Protein AF-0000000072264763 (afdb_homodimer)

Nearest PDB structures (foldseek):
  4p9f-assembly1_A  TM=9.064E-01  e=1.110E-11  Escherichia coli UMEA 3718-1
  4p9f-assembly1_B  TM=9.120E-01  e=4.164E-11  Escherichia coli UMEA 3718-1
  7u5q-assembly2_B  TM=7.593E-01  e=4.212E-10  Brucella melitensis ATCC 23457
  3ihu-assembly2_B  TM=7.472E-01  e=1.008E-07  Cupriavidus pinatubonensis JMP134
  3c7j-assembly1_A-2  TM=5.711E-01  e=1.714E-06  Pseudomonas syringae pv. tomato str. DC3000

Secondary structure (DSSP, 8-state):
--HHHHHHHHHHGGGS---HHHHHHHHHHHHHHHHHHHHHTT-S-TT-B--HHHHHHHHTS-HHHHHHHHHHHHHTTSEEEETTTEEEEPPPPHHHHHHHHHHHHHHHHHHHHHHGGG--HHHHHHHHHHHHHHHHHHHTT-HHHHHHHHHHHHHHHHGGG--HHHHHHHHHHHHHHHHHHHHHTTT-----SSS-HHHHHHHHHHTT-HHHHHHHHHHHHHHHHHHHHHHHHHHH-/--HHHHHHHHHHGGGS---HHHHHHHHHHHHHHHHHHHHHTT-S-TT-B--HHHHHHHHTS-HHHHHHHHHHHHHTTSEEEETTTEEEEPPPPHHHHHHHHHHHHHHHHHHHHHHGGG--HHHHHHHHHHHHHHHHHHHTT-HHHHHHHHHHHHHHHHGGG--HHHHHHHHHHHHHHHHHHHHHTTT-----SSS-HHHHHHHHHHTT-HHHHHHHHHHHHHHHHHHHHHHHHHHH-

Organism: Brucella abortus (strain 2308) (NCBI:txid359391)

Foldseek 3Di:
DPLQVVLVVLVVVVPPPDDPVVSLVVLLVSLLVVLLVCLLLLVFAAFAFDDLVVSCVVSVHDSSSSVSSLVVLVVLPQWDDDPPPTIGGHDDALVRLVVLLVVCLPQLLLLLLLLLVVDDPVLLVVLVVLVVQLVVCVVVLVQSSNSNSVSCNSCSRSVSSPPVVSVVVVSSSSSNCSNLCSVCCSPQPFDDPDDQLSVQCSVCSVVSPSVSNSVSSSVNSCRRCVSSSVVSVVVVD/DPLVVVLVVLVVVVPPPDDPVVSLVVLLVSLLVVLLVCLLLLVFAAFAFDDLVVSCVVSVHDSSSSVSSLVVLVVLPQWDDDPPPTIGGHDDALVRLVVLLVVCLPQLLLLLLLLLVVDDPVLLVVLVVLVVQLVVCVVVLVQSSNSNSVSCNSCSRSVSNPPVVSVVVVSSSSSRCSNLCSVCCSPQPFDDPDDQLSVQCSVCSVVSPSVSNSVSSSVNSCRRCVSSSVVSVVVVD

pLDDT: mean 89.49, std 16.15, range [30.91, 98.88]

InterPro domains:
  IPR000524 Transcription regulator HTH, GntR [PF00392] (28-84)
  IPR000524 Transcription regulator HTH, GntR [PS50949] (25-92)
  IPR000524 Transcription regulator HTH, GntR [SM00345] (31-89)
  IPR008920 Transcription regulator FadR/GntR, C-terminal [G3DSA:1.20.120.530] (93-230)
  IPR008920 Transcription regulator FadR/GntR, C-terminal [SSF48008] (96-231)
  IPR011711 GntR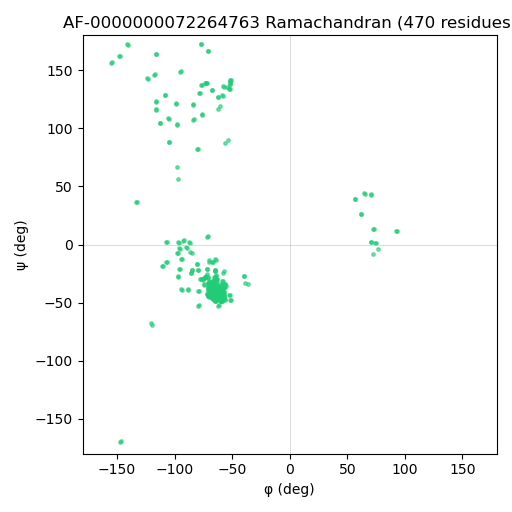, C-terminal [PF07729] (99-219)
  IPR011711 GntR, C-terminal [SM00895] (99-223)
  IPR036388 Winged helix-like DNA-binding domain superfamily [G3DSA:1.10.10.10] (26-90)
  IPR036390 Winged helix DNA-binding domain superfamily [SSF46785] (28-119)

Structure (mmCIF, N/CA/C/O backbone):
data_AF-0000000072264763-model_v1
#
loop_
_entity.id
_entity.type
_entity.pdbx_description
1 polymer 'Bacterial regulatory proteins, AsnC family:Bacterial regulatory protein, GntR family'
#
loop_
_atom_site.group_PDB
_atom_site.id
_atom_site.type_symbol
_atom_site.label_atom_id
_atom_site.label_alt_id
_atom_site.label_comp_id
_atom_site.label_asym_id
_atom_site.label_entity_id
_atom_site.label_seq_id
_atom_site.pdbx_PDB_ins_code
_atom_site.Cartn_x
_atom_site.Cartn_y
_atom_site.Cartn_z
_atom_site.occupancy
_atom_site.B_iso_or_equiv
_atom_site.auth_seq_id
_atom_site.auth_comp_id
_atom_site.auth_asym_id
_atom_site.auth_atom_id
_atom_site.pdbx_PDB_model_num
ATOM 1 N N . MET A 1 1 ? 7.797 -13.031 -23.922 1 30.91 1 MET A N 1
ATOM 2 C CA . MET A 1 1 ? 8.812 -12.156 -24.484 1 30.91 1 MET A CA 1
ATOM 3 C C . MET A 1 1 ? 10.117 -12.25 -23.703 1 30.91 1 MET A C 1
ATOM 5 O O . MET A 1 1 ? 10.102 -12.25 -22.469 1 30.91 1 MET A O 1
ATOM 9 N N . ASN A 1 2 ? 11.039 -12.797 -24.266 1 31.41 2 ASN A N 1
ATOM 10 C CA . ASN A 1 2 ? 12.359 -13.203 -23.781 1 31.41 2 ASN A CA 1
ATOM 11 C C . ASN A 1 2 ? 13.094 -12.039 -23.125 1 31.41 2 ASN A C 1
ATOM 13 O O . ASN A 1 2 ? 13.438 -11.062 -23.797 1 31.41 2 ASN A O 1
ATOM 17 N N . VAL A 1 3 ? 12.836 -11.984 -21.859 1 40.59 3 VAL A N 1
ATOM 18 C CA . VAL A 1 3 ? 13.602 -11.039 -21.047 1 40.59 3 VAL A CA 1
ATOM 19 C C . VAL A 1 3 ? 15.062 -11.039 -21.5 1 40.59 3 VAL A C 1
ATOM 21 O O . VAL A 1 3 ? 15.734 -10.008 -21.438 1 40.59 3 VAL A O 1
ATOM 24 N N . ILE A 1 4 ? 15.43 -12.141 -22.031 1 41.62 4 ILE A N 1
ATOM 25 C CA . ILE A 1 4 ? 16.797 -12.273 -22.516 1 41.62 4 ILE A CA 1
ATOM 26 C C . ILE A 1 4 ? 17.016 -11.305 -23.688 1 41.62 4 ILE A C 1
ATOM 28 O O . ILE A 1 4 ? 18.078 -10.664 -23.766 1 41.62 4 ILE A O 1
ATOM 32 N N . LYS A 1 5 ? 16.031 -11.344 -24.516 1 43.69 5 LYS A N 1
ATOM 33 C CA . LYS A 1 5 ? 16.234 -10.508 -25.688 1 43.69 5 LYS A CA 1
ATOM 34 C C . LYS A 1 5 ? 16.25 -9.031 -25.312 1 43.69 5 LYS A C 1
ATOM 36 O O . LYS A 1 5 ? 17.062 -8.258 -25.844 1 43.69 5 LYS A O 1
ATOM 41 N N . ALA A 1 6 ? 15.453 -8.758 -24.375 1 45.06 6 ALA A N 1
ATOM 42 C CA . ALA A 1 6 ? 15.414 -7.352 -23.969 1 45.06 6 ALA A CA 1
ATOM 43 C C . ALA A 1 6 ? 16.719 -6.934 -23.312 1 45.06 6 ALA A C 1
ATOM 45 O O . ALA A 1 6 ? 17.234 -5.84 -23.562 1 45.06 6 ALA A O 1
ATOM 46 N N . LEU A 1 7 ? 17.297 -7.766 -22.641 1 49.75 7 LEU A N 1
ATOM 47 C CA . LEU A 1 7 ? 18.594 -7.535 -22 1 49.75 7 LEU A CA 1
ATOM 48 C C . LEU A 1 7 ? 19.703 -7.469 -23.047 1 49.75 7 LEU A C 1
ATOM 50 O O . LEU A 1 7 ? 20.625 -6.652 -22.922 1 49.75 7 LEU A O 1
ATOM 54 N N . ASP A 1 8 ? 19.609 -8.32 -24.031 1 44.97 8 ASP A N 1
ATOM 55 C CA . ASP A 1 8 ? 20.594 -8.258 -25.125 1 44.97 8 ASP A CA 1
ATOM 56 C C . ASP A 1 8 ? 20.547 -6.898 -25.812 1 44.97 8 ASP A C 1
ATOM 58 O O . ASP A 1 8 ? 21.578 -6.336 -26.156 1 44.97 8 ASP A O 1
ATOM 62 N N . ALA A 1 9 ? 19.359 -6.523 -25.938 1 47.78 9 ALA A N 1
ATOM 63 C CA . ALA A 1 9 ? 19.234 -5.242 -26.625 1 47.78 9 ALA A CA 1
ATOM 64 C C . ALA A 1 9 ? 19.797 -4.102 -25.781 1 47.78 9 ALA A C 1
ATOM 66 O O . ALA A 1 9 ? 20.453 -3.203 -26.312 1 47.78 9 ALA A O 1
ATOM 67 N N . LEU A 1 10 ? 19.516 -4.188 -24.5 1 47.53 10 LEU A N 1
ATOM 68 C CA . LEU A 1 10 ? 20.062 -3.176 -23.594 1 47.53 10 LEU A CA 1
ATOM 69 C C . LEU A 1 10 ? 21.578 -3.279 -23.516 1 47.53 10 LEU A C 1
ATOM 71 O O . LEU A 1 10 ? 22.266 -2.264 -23.422 1 47.53 10 LEU A O 1
ATOM 75 N N . GLN A 1 11 ? 22.062 -4.406 -23.625 1 44.88 11 GLN A N 1
ATOM 76 C CA . GLN A 1 11 ? 23.5 -4.582 -23.703 1 44.88 11 GLN A CA 1
ATOM 77 C C . GLN A 1 11 ? 24.078 -3.998 -24.984 1 44.88 11 GLN A C 1
ATOM 79 O O . GLN A 1 11 ? 25.172 -3.434 -24.984 1 44.88 11 GLN A O 1
ATOM 84 N N . GLN A 1 12 ? 23.406 -4.227 -25.969 1 44.06 12 GLN A N 1
ATOM 85 C CA . GLN A 1 12 ? 23.906 -3.701 -27.234 1 44.06 12 GLN A CA 1
ATOM 86 C C . GLN A 1 12 ? 23.844 -2.178 -27.266 1 44.06 12 GLN A C 1
ATOM 88 O O . GLN A 1 12 ? 24.641 -1.525 -27.938 1 44.06 12 GLN A O 1
ATOM 93 N N . GLU A 1 13 ? 22.812 -1.68 -26.672 1 39.72 13 GLU A N 1
ATOM 94 C CA . GLU A 1 13 ? 22.75 -0.22 -26.656 1 39.72 13 GLU A CA 1
ATOM 95 C C . GLU A 1 13 ? 23.797 0.361 -25.703 1 39.72 13 GLU A C 1
ATOM 97 O O . GLU A 1 13 ? 23.781 1.561 -25.406 1 39.72 13 GLU A O 1
ATOM 102 N N . LYS A 1 14 ? 24.578 -0.509 -25.234 1 44.38 14 LYS A N 1
ATOM 103 C CA . LYS A 1 14 ? 25.688 -0.089 -24.375 1 44.38 14 LYS A CA 1
ATOM 104 C C . LYS A 1 14 ? 26.594 0.9 -25.109 1 44.38 14 LYS A C 1
ATOM 106 O O . LYS A 1 14 ? 27.5 1.468 -24.5 1 44.38 14 LYS A O 1
ATOM 111 N N . SER A 1 15 ? 26.641 0.914 -26.281 1 39.16 15 SER A N 1
ATOM 112 C CA . SER A 1 15 ? 27.719 1.719 -26.844 1 39.16 15 SER A CA 1
ATOM 113 C C . SER A 1 15 ? 27.438 3.209 -26.672 1 39.16 15 SER A C 1
ATOM 115 O O . SER A 1 15 ? 28.312 4.039 -26.906 1 39.16 15 SER A O 1
ATOM 117 N N . ASP A 1 16 ? 26.188 3.631 -26.562 1 38.94 16 ASP A N 1
ATOM 118 C CA . ASP A 1 16 ? 26 5.039 -26.891 1 38.94 16 ASP A CA 1
ATOM 119 C C . ASP A 1 16 ? 25.984 5.902 -25.625 1 38.94 16 ASP A C 1
ATOM 121 O O . ASP A 1 16 ? 24.938 6.375 -25.203 1 38.94 16 ASP A O 1
ATOM 125 N N . GLY A 1 17 ? 27.062 5.934 -24.656 1 44.41 17 GLY A N 1
ATOM 126 C CA . GLY A 1 17 ? 27.484 6.914 -23.656 1 44.41 17 GLY A CA 1
ATOM 127 C C . GLY A 1 17 ? 26.594 6.91 -22.422 1 44.41 17 GLY A C 1
ATOM 128 O O . GLY A 1 17 ? 26.641 7.848 -21.625 1 44.41 17 GLY A O 1
ATOM 129 N N . SER A 1 18 ? 25.594 6.215 -22.328 1 50.28 18 SER A N 1
ATOM 130 C CA . SER A 1 18 ? 24.828 6.254 -21.078 1 50.28 18 SER A CA 1
ATOM 131 C C . SER A 1 18 ? 25.656 5.766 -19.906 1 50.28 18 SER A C 1
ATOM 133 O O . SER A 1 18 ? 26.266 4.695 -19.969 1 50.28 18 SER A O 1
ATOM 135 N N . PRO A 1 19 ? 25.969 6.605 -18.844 1 53.75 19 PRO A N 1
ATOM 136 C CA . PRO A 1 19 ? 26.875 6.258 -17.75 1 53.75 19 PRO A CA 1
ATOM 137 C C . PRO A 1 19 ? 26.531 4.922 -17.094 1 53.75 19 PRO A C 1
ATOM 139 O O . PRO A 1 19 ? 25.375 4.496 -17.125 1 53.75 19 PRO A O 1
ATOM 142 N N . ALA A 1 20 ? 27.547 4.145 -16.766 1 52.62 20 ALA A N 1
ATOM 143 C CA . ALA A 1 20 ? 27.578 2.842 -16.109 1 52.62 20 ALA A CA 1
ATOM 144 C C . ALA A 1 20 ? 26.484 2.746 -15.039 1 52.62 20 ALA A C 1
ATOM 146 O O . ALA A 1 20 ? 25.859 1.694 -14.867 1 52.62 20 ALA A O 1
ATOM 147 N N . ALA A 1 21 ? 26.172 3.912 -14.352 1 54.47 21 ALA A N 1
ATOM 148 C CA . ALA A 1 21 ? 25.172 3.918 -13.289 1 54.47 21 ALA A CA 1
ATOM 149 C C . ALA A 1 21 ? 23.766 3.701 -13.852 1 54.47 21 ALA A C 1
ATOM 151 O O . ALA A 1 21 ? 22.969 2.984 -13.258 1 54.47 21 ALA A O 1
ATOM 152 N N . GLU A 1 22 ? 23.625 4.203 -15.039 1 66.44 22 GLU A N 1
ATOM 153 C CA . GLU A 1 22 ? 22.312 4.086 -15.68 1 66.44 22 GLU A CA 1
ATOM 154 C C . GLU A 1 22 ? 22.062 2.658 -16.156 1 66.44 22 GLU A C 1
ATOM 156 O O . GLU A 1 22 ? 20.953 2.139 -16.016 1 66.44 22 GLU A O 1
ATOM 161 N N . VAL A 1 23 ? 23.172 2.068 -16.562 1 65.94 23 VAL A N 1
ATOM 162 C CA . VAL A 1 23 ? 23.047 0.696 -17.047 1 65.94 23 VAL A CA 1
ATOM 163 C C . VAL A 1 23 ? 22.781 -0.242 -15.875 1 65.94 23 VAL A C 1
ATOM 165 O O . VAL A 1 23 ? 21.938 -1.138 -15.969 1 65.94 23 VAL A O 1
ATOM 168 N N . GLY A 1 24 ? 23.531 0.029 -14.812 1 72.81 24 GLY A N 1
ATOM 169 C CA . GLY A 1 24 ? 23.344 -0.765 -13.609 1 72.81 24 GLY A CA 1
ATOM 170 C C . GLY A 1 24 ? 21.922 -0.688 -13.07 1 72.81 24 GLY A C 1
ATOM 171 O O . GLY A 1 24 ? 21.344 -1.709 -12.703 1 72.81 24 GLY A O 1
ATOM 172 N N . GLU A 1 25 ? 21.359 0.479 -13.172 1 78.94 25 GLU A N 1
ATOM 173 C CA . GLU A 1 25 ? 20.016 0.702 -12.688 1 78.94 25 GLU A CA 1
ATOM 174 C C . GLU A 1 25 ? 18.984 0.001 -13.578 1 78.94 25 GLU A C 1
ATOM 176 O O . GLU A 1 25 ? 18.016 -0.568 -13.078 1 78.94 25 GLU A O 1
ATOM 181 N N . VAL A 1 26 ? 19.312 -0.043 -14.758 1 82.69 26 VAL A N 1
ATOM 182 C CA . VAL A 1 26 ? 18.422 -0.689 -15.711 1 82.69 26 VAL A CA 1
ATOM 183 C C . VAL A 1 26 ? 18.422 -2.199 -15.492 1 82.69 26 VAL A C 1
ATOM 185 O O . VAL A 1 26 ? 17.375 -2.834 -15.461 1 82.69 26 VAL A O 1
ATOM 188 N N . LEU A 1 27 ? 19.594 -2.75 -15.266 1 88.12 27 LEU A N 1
ATOM 189 C CA . LEU A 1 27 ? 19.719 -4.191 -15.07 1 88.12 27 LEU A CA 1
ATOM 190 C C . LEU A 1 27 ? 19.109 -4.605 -13.734 1 88.12 27 LEU A C 1
ATOM 192 O O . LEU A 1 27 ? 18.422 -5.629 -13.656 1 88.12 27 LEU A O 1
ATOM 196 N N . SER A 1 28 ? 19.328 -3.779 -12.703 1 92 28 SER A N 1
ATOM 197 C CA . SER A 1 28 ? 18.75 -4.07 -11.391 1 92 28 SER A CA 1
ATOM 198 C C . SER A 1 28 ? 17.234 -4.051 -11.445 1 92 28 SER A C 1
ATOM 200 O O . SER A 1 28 ? 16.562 -4.906 -10.852 1 92 28 SER A O 1
ATOM 202 N N . ASN A 1 29 ? 16.734 -3.154 -12.219 1 92.25 29 ASN A N 1
ATOM 203 C CA . ASN A 1 29 ? 15.289 -3.064 -12.367 1 92.25 29 ASN A CA 1
ATOM 204 C C . ASN A 1 29 ? 14.727 -4.273 -13.109 1 92.25 29 ASN A C 1
ATOM 206 O O . ASN A 1 29 ? 13.641 -4.758 -12.781 1 92.25 29 ASN A O 1
ATOM 210 N N . ALA A 1 30 ? 15.445 -4.715 -14.055 1 94.31 30 ALA A N 1
ATOM 211 C CA . ALA A 1 30 ? 15.008 -5.895 -14.797 1 94.31 30 ALA A CA 1
ATOM 212 C C . ALA A 1 30 ? 14.992 -7.133 -13.898 1 94.31 30 ALA A C 1
ATOM 214 O O . ALA A 1 30 ? 14.055 -7.926 -13.945 1 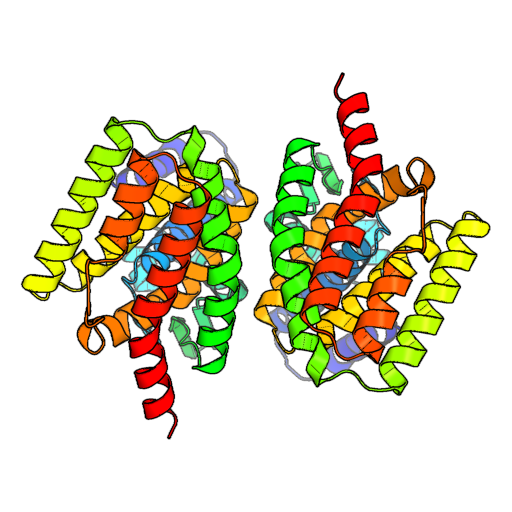94.31 30 ALA A O 1
ATOM 215 N N . VAL A 1 31 ? 16.047 -7.258 -13.148 1 96.19 31 VAL A N 1
ATOM 216 C CA . VAL A 1 31 ? 16.125 -8.375 -12.211 1 96.19 31 VAL A CA 1
ATOM 217 C C . VAL A 1 31 ? 14.984 -8.281 -11.195 1 96.19 31 VAL A C 1
ATOM 219 O O . VAL A 1 31 ? 14.289 -9.266 -10.938 1 96.19 31 VAL A O 1
ATOM 222 N N . TYR A 1 32 ? 14.82 -7.086 -10.695 1 96.44 32 TYR A N 1
ATOM 223 C CA . TYR A 1 32 ? 13.75 -6.828 -9.734 1 96.44 32 TYR A CA 1
ATOM 224 C C . TYR A 1 32 ? 12.398 -7.207 -10.312 1 96.44 32 TYR A C 1
ATOM 226 O O . TYR A 1 32 ? 11.625 -7.934 -9.68 1 96.44 32 TYR A O 1
ATOM 234 N N . THR A 1 33 ? 12.125 -6.805 -11.5 1 96.69 33 THR A N 1
ATOM 235 C CA . THR A 1 33 ? 10.844 -7.039 -12.148 1 96.69 33 THR A CA 1
ATOM 236 C C . THR A 1 33 ? 10.609 -8.531 -12.375 1 96.69 33 THR A C 1
ATOM 238 O O . THR A 1 33 ? 9.508 -9.031 -12.164 1 96.69 33 THR A O 1
ATOM 241 N N . THR A 1 34 ? 11.609 -9.219 -12.758 1 96.94 34 THR A N 1
ATOM 242 C CA . THR A 1 34 ? 11.508 -10.648 -13 1 96.94 34 THR A CA 1
ATOM 243 C C . THR A 1 34 ? 11.211 -11.398 -11.703 1 96.94 34 THR A C 1
ATOM 245 O O . THR A 1 34 ? 10.289 -12.219 -11.656 1 96.94 34 THR A O 1
ATOM 248 N N . LEU A 1 35 ? 11.953 -11.086 -10.656 1 97.62 35 LEU A N 1
ATOM 249 C CA . LEU A 1 35 ? 11.758 -11.766 -9.383 1 97.62 35 LEU A CA 1
ATOM 250 C C . LEU A 1 35 ? 10.406 -11.406 -8.766 1 97.62 35 LEU A C 1
ATOM 252 O O . LEU A 1 35 ? 9.727 -12.266 -8.211 1 97.62 35 LEU A O 1
ATOM 256 N N . LYS A 1 36 ? 10.07 -10.148 -8.875 1 97.81 36 LYS A N 1
ATOM 257 C CA . LYS A 1 36 ? 8.758 -9.719 -8.406 1 97.81 36 LYS A CA 1
ATOM 258 C C . LYS A 1 36 ? 7.641 -10.492 -9.094 1 97.81 36 LYS A C 1
ATOM 260 O O . LYS A 1 36 ? 6.719 -10.984 -8.445 1 97.81 36 LYS A O 1
ATOM 265 N N . SER A 1 37 ? 7.781 -10.633 -10.414 1 97.25 37 SER A N 1
ATOM 266 C CA . SER A 1 37 ? 6.793 -11.383 -11.18 1 97.25 37 SER A CA 1
ATOM 267 C C . SER A 1 37 ? 6.727 -12.836 -10.734 1 97.25 37 SER A C 1
ATOM 269 O O . SER A 1 37 ? 5.637 -13.391 -10.57 1 97.25 37 SER A O 1
ATOM 271 N N . GLN A 1 38 ? 7.852 -13.445 -10.523 1 97.62 38 GLN A N 1
ATOM 272 C CA . GLN A 1 38 ? 7.895 -14.836 -10.07 1 97.62 38 GLN A CA 1
ATOM 273 C C . GLN A 1 38 ? 7.242 -14.992 -8.703 1 97.62 38 GLN A C 1
ATOM 275 O O . GLN A 1 38 ? 6.539 -15.977 -8.453 1 97.62 38 GLN A O 1
ATOM 280 N N . LEU A 1 39 ? 7.465 -14.023 -7.84 1 98.19 39 LEU A N 1
ATOM 281 C CA . LEU A 1 39 ? 6.855 -14.031 -6.516 1 98.19 39 LEU A CA 1
ATOM 282 C C . LEU A 1 39 ? 5.344 -13.883 -6.609 1 98.19 39 LEU A C 1
ATOM 284 O O . LEU A 1 39 ? 4.598 -14.664 -6.02 1 98.19 39 LEU A O 1
ATOM 288 N N . MET A 1 40 ? 4.887 -12.938 -7.426 1 97.88 40 MET A N 1
ATOM 289 C CA . MET A 1 40 ? 3.463 -12.664 -7.59 1 97.88 40 MET A CA 1
ATOM 290 C C . MET A 1 40 ? 2.736 -13.859 -8.18 1 97.88 40 MET A C 1
ATOM 292 O O . MET A 1 40 ? 1.598 -14.156 -7.809 1 97.88 40 MET A O 1
ATOM 296 N N . GLN A 1 41 ? 3.438 -14.594 -9.039 1 97.06 41 GLN A N 1
ATOM 297 C CA . GLN A 1 41 ? 2.844 -15.711 -9.766 1 97.06 41 GLN A CA 1
ATOM 298 C C . GLN A 1 41 ? 3.027 -17.016 -9.016 1 97.06 41 GLN A C 1
ATOM 300 O O . GLN A 1 41 ? 2.744 -18.094 -9.547 1 97.06 41 GLN A O 1
ATOM 305 N N . ALA A 1 42 ? 3.586 -16.953 -7.855 1 97.44 42 ALA A N 1
ATOM 306 C CA . ALA A 1 42 ? 3.758 -18.109 -6.973 1 97.44 42 ALA A CA 1
ATOM 307 C C . ALA A 1 42 ? 4.691 -19.141 -7.598 1 97.44 42 ALA A C 1
ATOM 309 O O . ALA A 1 42 ? 4.398 -20.344 -7.582 1 97.44 42 ALA A O 1
ATOM 310 N N . GLN A 1 43 ? 5.77 -18.672 -8.156 1 97.31 43 GLN A N 1
ATOM 311 C CA . GLN A 1 43 ? 6.738 -19.562 -8.781 1 97.31 43 GLN A CA 1
ATOM 312 C C . GLN A 1 43 ? 7.895 -19.859 -7.836 1 97.31 43 GLN A C 1
ATOM 314 O O . GLN A 1 43 ? 8.758 -20.688 -8.148 1 97.31 43 GLN A O 1
ATOM 319 N N . LEU A 1 44 ? 7.965 -19.188 -6.668 1 97.88 44 LEU A N 1
ATOM 320 C CA . LEU A 1 44 ? 8.984 -19.406 -5.648 1 97.88 44 LEU A CA 1
ATOM 321 C C . LEU A 1 44 ? 8.359 -19.891 -4.348 1 97.88 44 LEU A C 1
ATOM 323 O O . LEU A 1 44 ? 7.25 -19.484 -3.99 1 97.88 44 LEU A O 1
ATOM 327 N N . LEU A 1 45 ? 9.086 -20.75 -3.623 1 97.44 45 LEU A N 1
ATOM 328 C CA . LEU A 1 45 ? 8.602 -21.312 -2.371 1 97.44 45 LEU A CA 1
ATOM 329 C C . LEU A 1 45 ? 9.086 -20.5 -1.177 1 97.44 45 LEU A C 1
ATOM 331 O O . LEU A 1 45 ? 10.172 -19.922 -1.223 1 97.44 45 LEU A O 1
ATOM 335 N N . PRO A 1 46 ? 8.227 -20.5 -0.097 1 97.19 46 PRO A N 1
ATOM 336 C CA . PRO A 1 46 ? 8.766 -19.922 1.14 1 97.19 46 PRO A CA 1
ATOM 337 C C . PRO A 1 46 ? 10.086 -20.562 1.562 1 97.19 46 PRO A C 1
ATOM 339 O O . PRO A 1 46 ? 10.258 -21.781 1.421 1 97.19 46 PRO A O 1
ATOM 342 N N . LEU A 1 47 ? 11.055 -19.703 1.954 1 97.44 47 LEU A N 1
ATOM 343 C CA . LEU A 1 47 ? 12.336 -20.109 2.51 1 97.44 47 LEU A CA 1
ATOM 344 C C . LEU A 1 47 ? 13.25 -20.656 1.418 1 97.44 47 LEU A C 1
ATOM 346 O O . LEU A 1 47 ? 14.367 -21.109 1.701 1 97.44 47 LEU A O 1
ATOM 350 N N . GLN A 1 48 ? 12.812 -20.672 0.159 1 97.94 48 GLN A N 1
ATOM 351 C CA . GLN A 1 48 ? 13.695 -21.031 -0.942 1 97.94 48 GLN A CA 1
ATOM 352 C C . GLN A 1 48 ? 14.914 -20.125 -0.995 1 97.94 48 GLN A C 1
ATOM 354 O O . GLN A 1 48 ? 14.781 -18.891 -0.992 1 97.94 48 GLN A O 1
ATOM 359 N N . ARG A 1 49 ? 16.031 -20.688 -1.039 1 97.75 49 ARG A N 1
ATOM 360 C CA . ARG A 1 49 ? 17.266 -19.906 -1.101 1 97.75 49 ARG A CA 1
ATOM 361 C C . ARG A 1 49 ? 17.5 -19.344 -2.502 1 97.75 49 ARG A C 1
ATOM 363 O O . ARG A 1 49 ? 17.234 -20.031 -3.496 1 97.75 49 ARG A O 1
ATOM 370 N N . LEU A 1 50 ? 17.906 -18.141 -2.537 1 97.81 50 LEU A N 1
ATOM 371 C CA . LEU A 1 50 ? 18.281 -17.469 -3.777 1 97.81 50 LEU A CA 1
ATOM 372 C C . LEU A 1 50 ? 19.781 -17.172 -3.795 1 97.81 50 LEU A C 1
ATOM 374 O O . LEU A 1 50 ? 20.234 -16.219 -3.164 1 97.81 50 LEU A O 1
ATOM 378 N N . LYS A 1 51 ? 20.5 -17.938 -4.559 1 96.94 51 LYS A N 1
ATOM 379 C CA . LYS A 1 51 ? 21.938 -17.703 -4.699 1 96.94 51 LYS A CA 1
ATOM 380 C C . LYS A 1 51 ? 22.219 -16.641 -5.762 1 96.94 51 LYS A C 1
ATOM 382 O O . LYS A 1 51 ? 21.859 -16.812 -6.93 1 96.94 51 LYS A O 1
ATOM 387 N N . VAL A 1 52 ? 22.844 -15.625 -5.344 1 96.94 52 VAL A N 1
ATOM 388 C CA . VAL A 1 52 ? 23.094 -14.469 -6.195 1 96.94 52 VAL A CA 1
ATOM 389 C C . VAL A 1 52 ? 23.75 -14.914 -7.5 1 96.94 52 VAL A C 1
ATOM 391 O O . VAL A 1 52 ? 23.328 -14.516 -8.586 1 96.94 52 VAL A O 1
ATOM 394 N N . ARG A 1 53 ? 24.719 -15.82 -7.422 1 96.56 53 ARG A N 1
ATOM 395 C CA . ARG A 1 53 ? 25.453 -16.297 -8.594 1 96.56 53 ARG A CA 1
ATOM 396 C C . ARG A 1 53 ? 24.531 -17.047 -9.547 1 96.56 53 ARG A C 1
ATOM 398 O O . ARG A 1 53 ? 24.609 -16.859 -10.766 1 96.56 53 ARG A O 1
ATOM 405 N N . GLU A 1 54 ? 23.703 -17.859 -9.055 1 96.81 54 GLU A N 1
ATOM 406 C CA . GLU A 1 54 ? 22.781 -18.641 -9.875 1 96.81 54 GLU A CA 1
ATOM 407 C C . GLU A 1 54 ? 21.75 -17.766 -10.547 1 96.81 54 GLU A C 1
ATOM 409 O O . GLU A 1 54 ? 21.438 -17.938 -11.719 1 96.81 54 GLU A O 1
ATOM 414 N N . VAL A 1 55 ? 21.188 -16.797 -9.781 1 96.81 55 VAL A N 1
ATOM 415 C CA . VAL A 1 55 ? 20.203 -15.867 -10.336 1 96.81 55 VAL A CA 1
ATOM 416 C C . VAL A 1 55 ? 20.828 -15.039 -11.445 1 96.81 55 VAL A C 1
ATOM 418 O O . VAL A 1 55 ? 20.219 -14.828 -12.5 1 96.81 55 VAL A O 1
ATOM 421 N N . ALA A 1 56 ? 22.016 -14.594 -11.172 1 96.81 56 ALA A N 1
ATOM 422 C CA . ALA A 1 56 ? 22.734 -13.812 -12.172 1 96.81 56 ALA A CA 1
ATOM 423 C C . ALA A 1 56 ? 22.938 -14.609 -13.453 1 96.81 56 ALA A C 1
ATOM 425 O O . ALA A 1 56 ? 22.703 -14.102 -14.555 1 96.81 56 ALA A O 1
ATOM 426 N N . LYS A 1 57 ? 23.312 -15.859 -13.344 1 96.56 57 LYS A N 1
ATOM 427 C CA . LYS A 1 57 ? 23.531 -16.75 -14.477 1 96.56 57 LYS A CA 1
ATOM 428 C C . LYS A 1 57 ? 22.25 -16.953 -15.273 1 96.56 57 LYS A C 1
ATOM 430 O O . LYS A 1 57 ? 22.234 -16.797 -16.5 1 96.56 57 LYS A O 1
ATOM 435 N N . VAL A 1 58 ? 21.219 -17.203 -14.594 1 95 58 VAL A N 1
ATOM 436 C CA . VAL A 1 58 ? 19.938 -17.5 -15.227 1 95 58 VAL A CA 1
ATOM 437 C C . VAL A 1 58 ? 19.422 -16.266 -15.969 1 95 58 VAL A C 1
ATOM 439 O O . VAL A 1 58 ? 18.844 -16.375 -17.047 1 95 58 VAL A O 1
ATOM 442 N N . LEU A 1 59 ? 19.688 -15.094 -15.367 1 94.56 59 LEU A N 1
ATOM 443 C CA . LEU A 1 59 ? 19.125 -13.875 -15.938 1 94.56 59 LEU A CA 1
ATOM 444 C C . LEU A 1 59 ? 20.125 -13.188 -16.844 1 94.56 59 LEU A C 1
ATOM 446 O O . LEU A 1 59 ? 19.828 -12.148 -17.453 1 94.56 59 LEU A O 1
ATOM 450 N N . GLY A 1 60 ? 21.312 -13.711 -16.938 1 94.31 60 GLY A N 1
ATOM 451 C CA . GLY A 1 60 ? 22.312 -13.195 -17.875 1 94.31 60 GLY A CA 1
ATOM 452 C C . GLY A 1 60 ? 22.859 -11.836 -17.469 1 94.31 60 GLY A C 1
ATOM 453 O O . GLY A 1 60 ? 22.953 -10.938 -18.312 1 94.31 60 GLY A O 1
ATOM 454 N N . THR A 1 61 ? 23.125 -11.664 -16.234 1 94.75 61 THR A N 1
ATOM 455 C CA . THR A 1 61 ? 23.641 -10.391 -15.742 1 94.75 61 THR A CA 1
ATOM 456 C C . THR A 1 61 ? 24.719 -10.625 -14.688 1 94.75 61 THR A C 1
ATOM 458 O O . THR A 1 61 ? 25.062 -11.766 -14.383 1 94.75 61 THR A O 1
ATOM 461 N N . SER A 1 62 ? 25.344 -9.594 -14.312 1 93.88 62 SER A N 1
ATOM 462 C CA . SER A 1 62 ? 26.328 -9.68 -13.242 1 93.88 62 SER A CA 1
ATOM 463 C C . SER A 1 62 ? 25.656 -9.773 -11.875 1 93.88 62 SER A C 1
ATOM 465 O O . SER A 1 62 ? 24.438 -9.617 -11.766 1 93.88 62 SER A O 1
ATOM 467 N N . GLU A 1 63 ? 26.453 -10.008 -10.844 1 95.81 63 GLU A N 1
ATOM 468 C CA . GLU A 1 63 ? 25.938 -10.203 -9.492 1 95.81 63 GLU A CA 1
ATOM 469 C C . GLU A 1 63 ? 25.469 -8.883 -8.891 1 95.81 63 GLU A C 1
ATOM 471 O O . GLU A 1 63 ? 24.578 -8.867 -8.047 1 95.81 63 GLU A O 1
ATOM 476 N N . THR A 1 64 ? 26.016 -7.844 -9.289 1 94.06 64 THR A N 1
ATOM 477 C CA . THR A 1 64 ? 25.719 -6.543 -8.695 1 94.06 64 THR A CA 1
ATOM 478 C C . THR A 1 64 ? 24.25 -6.18 -8.867 1 94.06 64 THR A C 1
ATOM 480 O O . THR A 1 64 ? 23.562 -5.898 -7.887 1 94.06 64 THR A O 1
ATOM 483 N N . PRO A 1 65 ? 23.672 -6.227 -10.07 1 95.31 65 PRO A N 1
ATOM 484 C CA . PRO A 1 65 ? 22.25 -5.902 -10.219 1 95.31 65 PRO A CA 1
ATOM 485 C C . PRO A 1 65 ? 21.344 -6.871 -9.469 1 95.31 65 PRO A C 1
ATOM 487 O O . PRO A 1 65 ? 20.281 -6.48 -8.992 1 95.31 65 PRO A O 1
ATOM 490 N N . VAL A 1 66 ? 21.797 -8.07 -9.352 1 96.94 66 VAL A N 1
ATOM 491 C CA . VAL A 1 66 ? 21.016 -9.062 -8.625 1 96.94 66 VAL A CA 1
ATOM 492 C C . VAL A 1 66 ? 20.969 -8.695 -7.145 1 96.94 66 VAL A C 1
ATOM 494 O O . VAL A 1 66 ? 19.891 -8.695 -6.535 1 96.94 66 VAL A O 1
ATOM 497 N N . ARG A 1 67 ? 22.078 -8.367 -6.625 1 94.69 67 ARG A N 1
ATOM 498 C CA . ARG A 1 67 ? 22.141 -7.98 -5.219 1 94.69 67 ARG A CA 1
ATOM 499 C C . ARG A 1 67 ? 21.266 -6.762 -4.941 1 94.69 67 ARG A C 1
ATOM 501 O O . ARG A 1 67 ? 20.547 -6.719 -3.936 1 94.69 67 ARG A O 1
ATOM 508 N N . GLU A 1 68 ? 21.328 -5.848 -5.844 1 92.44 68 GLU A N 1
ATOM 509 C CA . GLU A 1 68 ? 20.516 -4.637 -5.691 1 92.44 68 GLU A CA 1
ATOM 510 C C . GLU A 1 68 ? 19.031 -4.961 -5.719 1 92.44 68 GLU A C 1
ATOM 512 O O . GLU A 1 68 ? 18.25 -4.43 -4.918 1 92.44 68 GLU A O 1
ATOM 517 N N . ALA A 1 69 ? 18.656 -5.809 -6.574 1 95.88 69 ALA A N 1
ATOM 518 C CA . ALA A 1 69 ? 17.266 -6.215 -6.691 1 95.88 69 ALA A CA 1
ATOM 519 C C . ALA A 1 69 ? 16.797 -6.961 -5.44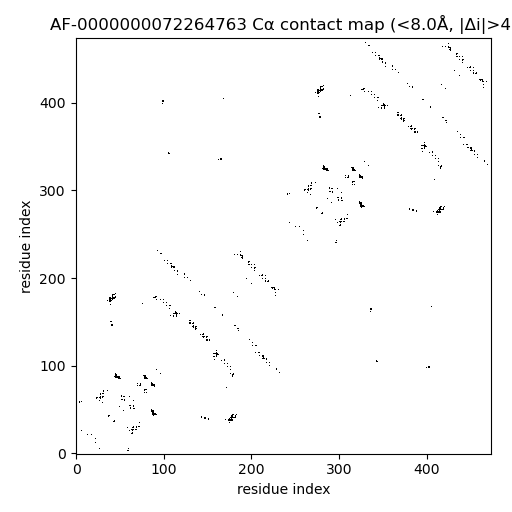5 1 95.88 69 ALA A C 1
ATOM 521 O O . ALA A 1 69 ? 15.688 -6.723 -4.949 1 95.88 69 ALA A O 1
ATOM 522 N N . LEU A 1 70 ? 17.672 -7.777 -4.969 1 96.81 70 LEU A N 1
ATOM 523 C CA . LEU A 1 70 ? 17.328 -8.562 -3.791 1 96.81 70 LEU A CA 1
ATOM 524 C C . LEU A 1 70 ? 17.219 -7.676 -2.557 1 96.81 70 LEU A C 1
ATOM 526 O O . LEU A 1 70 ? 16.359 -7.902 -1.702 1 96.81 70 LEU A O 1
ATOM 530 N N . ILE A 1 71 ? 18.016 -6.707 -2.469 1 92.19 71 ILE A N 1
ATOM 531 C CA . ILE A 1 71 ? 17.938 -5.754 -1.364 1 92.19 71 ILE A CA 1
ATOM 532 C C . ILE A 1 71 ? 16.625 -4.996 -1.418 1 92.19 71 ILE A C 1
ATOM 534 O O . ILE A 1 71 ? 15.953 -4.82 -0.395 1 92.19 71 ILE A O 1
ATOM 538 N N . GLN A 1 72 ? 16.234 -4.594 -2.602 1 92.31 72 GLN A N 1
ATOM 539 C CA . GLN A 1 72 ? 14.969 -3.898 -2.762 1 92.31 72 GLN A CA 1
ATOM 540 C C . GLN A 1 72 ? 13.797 -4.793 -2.359 1 92.31 72 GLN A C 1
ATOM 542 O O . GLN A 1 72 ? 12.906 -4.367 -1.622 1 92.31 72 GLN A O 1
ATOM 547 N N . LEU A 1 73 ? 13.852 -6 -2.812 1 96.75 73 LEU A N 1
ATOM 548 C CA . LEU A 1 73 ? 12.781 -6.945 -2.504 1 96.75 73 LEU A CA 1
ATOM 549 C C . LEU A 1 73 ? 12.75 -7.258 -1.013 1 96.75 73 LEU A C 1
ATOM 551 O O . LEU A 1 73 ? 11.68 -7.527 -0.456 1 96.75 73 LEU A O 1
ATOM 555 N N . SER A 1 74 ? 13.914 -7.211 -0.373 1 95.69 74 SER A N 1
ATOM 556 C CA . SER A 1 74 ? 13.977 -7.41 1.071 1 95.69 74 SER A CA 1
ATOM 557 C C . SER A 1 74 ? 13.312 -6.254 1.816 1 95.69 74 SER A C 1
ATOM 559 O O . SER A 1 74 ? 12.555 -6.477 2.762 1 95.69 74 SER A O 1
ATOM 561 N N . ARG A 1 75 ? 13.516 -5.086 1.358 1 89.19 75 ARG A N 1
ATOM 562 C CA . ARG A 1 75 ? 12.898 -3.908 1.956 1 89.19 75 ARG A CA 1
ATOM 563 C C . ARG A 1 75 ? 11.375 -3.949 1.81 1 89.19 75 ARG A C 1
ATOM 565 O O . ARG A 1 75 ? 10.648 -3.453 2.674 1 89.19 75 ARG A O 1
ATOM 572 N N . GLU A 1 76 ? 11.016 -4.621 0.754 1 93 76 GLU A N 1
ATOM 573 C CA . GLU A 1 76 ? 9.586 -4.695 0.463 1 93 76 GLU A CA 1
ATOM 574 C C . GLU A 1 76 ? 8.953 -5.902 1.146 1 93 76 GLU A C 1
ATOM 576 O O . GLU A 1 76 ? 7.746 -6.129 1.012 1 93 76 GLU A O 1
ATOM 581 N N . GLY A 1 77 ? 9.742 -6.68 1.819 1 94.94 77 GLY A N 1
ATOM 582 C CA . GLY A 1 77 ? 9.219 -7.707 2.703 1 94.94 77 GLY A CA 1
ATOM 583 C C . GLY A 1 77 ? 9.055 -9.055 2.021 1 94.94 77 GLY A C 1
ATOM 584 O O . GLY A 1 77 ? 8.414 -9.953 2.564 1 94.94 77 GLY A O 1
ATOM 585 N N . ALA A 1 78 ? 9.602 -9.227 0.817 1 97.38 78 ALA A N 1
ATOM 586 C CA . ALA A 1 78 ? 9.414 -10.461 0.065 1 97.38 78 ALA A CA 1
ATOM 587 C C . ALA A 1 78 ? 10.594 -11.406 0.263 1 97.38 78 ALA A C 1
ATOM 589 O O . ALA A 1 78 ? 10.445 -12.625 0.124 1 97.38 78 ALA A O 1
ATOM 590 N N . ILE A 1 79 ? 11.766 -10.812 0.542 1 97.88 79 ILE A N 1
ATOM 591 C CA . ILE A 1 79 ? 13.016 -11.555 0.663 1 97.88 79 ILE A CA 1
ATOM 592 C C . ILE A 1 79 ? 13.641 -11.281 2.029 1 97.88 79 ILE A C 1
ATOM 594 O O . ILE A 1 79 ? 13.547 -10.172 2.557 1 97.88 79 ILE A O 1
ATOM 598 N N . GLU A 1 80 ? 14.219 -12.242 2.586 1 97.25 80 GLU A N 1
ATOM 599 C CA . GLU A 1 80 ? 15.008 -12.125 3.811 1 97.25 80 GLU A CA 1
ATOM 600 C C . GLU A 1 80 ? 16.5 -12.273 3.527 1 97.25 80 GLU A C 1
ATOM 602 O O . GLU A 1 80 ? 16.922 -13.227 2.865 1 97.25 80 GLU A O 1
ATOM 607 N N . ILE A 1 81 ? 17.234 -11.352 3.992 1 96.06 81 ILE A N 1
ATOM 608 C CA . ILE A 1 81 ? 18.672 -11.406 3.826 1 96.06 81 ILE A CA 1
ATOM 609 C C . ILE A 1 81 ? 19.344 -11.523 5.191 1 96.06 81 ILE A C 1
ATOM 611 O O . ILE A 1 81 ? 19.156 -10.672 6.062 1 96.06 81 ILE A O 1
ATOM 615 N N . LYS A 1 82 ? 19.984 -12.516 5.453 1 94.62 82 LYS A N 1
ATOM 616 C CA . LYS A 1 82 ? 20.922 -12.664 6.574 1 94.62 82 LYS A CA 1
ATOM 617 C C . LYS A 1 82 ? 22.359 -12.625 6.098 1 94.62 82 LYS A C 1
ATOM 619 O O . LYS A 1 82 ? 22.844 -13.578 5.488 1 94.62 82 LYS A O 1
ATOM 624 N N . PRO A 1 83 ? 23 -11.562 6.426 1 87.75 83 PRO A N 1
ATOM 625 C CA . PRO A 1 83 ? 24.359 -11.383 5.902 1 87.75 83 PRO A CA 1
ATOM 626 C C . PRO A 1 83 ? 25.25 -12.586 6.18 1 87.75 83 PRO A C 1
ATOM 628 O O . PRO A 1 83 ? 25.266 -13.109 7.297 1 87.75 83 PRO A O 1
ATOM 631 N N . ARG A 1 84 ? 25.938 -12.977 5.191 1 87.69 84 ARG A N 1
ATOM 632 C CA . ARG A 1 84 ? 26.953 -14.031 5.23 1 87.69 84 ARG A CA 1
ATOM 633 C C . ARG A 1 84 ? 26.297 -15.398 5.422 1 87.69 84 ARG A C 1
ATOM 635 O O . ARG A 1 84 ? 27 -16.406 5.504 1 87.69 84 ARG A O 1
ATOM 642 N N . TYR A 1 85 ? 25.016 -15.398 5.461 1 90.25 85 TYR A N 1
ATOM 643 C CA . TYR A 1 85 ? 24.344 -16.672 5.715 1 90.25 85 TYR A CA 1
ATOM 644 C C . TYR A 1 85 ? 23.438 -17.062 4.559 1 90.25 85 TYR A C 1
ATOM 646 O O . TYR A 1 85 ? 23.766 -17.922 3.746 1 90.25 85 TYR A O 1
ATOM 654 N N . TYR A 1 86 ? 22.328 -16.312 4.383 1 94.88 86 TYR A N 1
ATOM 655 C CA . TYR A 1 86 ? 21.453 -16.703 3.293 1 94.88 86 TYR A CA 1
ATOM 656 C C . TYR A 1 86 ? 20.641 -15.523 2.781 1 94.88 86 TYR A C 1
ATOM 658 O O . TYR A 1 86 ? 20.5 -14.508 3.475 1 94.88 86 TYR A O 1
ATOM 666 N N . ILE A 1 87 ? 20.203 -15.641 1.558 1 97.75 87 ILE A N 1
ATOM 667 C CA . ILE A 1 87 ? 19.094 -14.898 0.953 1 97.75 87 ILE A CA 1
ATOM 668 C C . ILE A 1 87 ? 17.969 -15.852 0.569 1 97.75 87 ILE A C 1
ATOM 670 O O . ILE A 1 87 ? 18.203 -16.828 -0.157 1 97.75 87 ILE A O 1
ATOM 674 N N . ARG A 1 88 ? 16.797 -15.578 1.119 1 98.44 88 ARG A N 1
ATOM 675 C CA . ARG A 1 88 ? 15.727 -16.516 0.821 1 98.44 88 ARG A CA 1
ATOM 676 C C . ARG A 1 88 ? 14.375 -15.82 0.769 1 98.44 88 ARG A C 1
ATOM 678 O O . ARG A 1 88 ? 14.242 -14.672 1.212 1 98.44 88 ARG A O 1
ATOM 685 N N . VAL A 1 89 ? 13.469 -16.5 0.177 1 98.62 89 VAL A N 1
ATOM 686 C CA . VAL A 1 89 ? 12.094 -16 0.116 1 98.62 89 VAL A CA 1
ATOM 687 C C . VAL A 1 89 ? 11.484 -16 1.515 1 98.62 89 VAL A C 1
ATOM 689 O O . VAL A 1 89 ? 11.617 -16.984 2.254 1 98.62 89 VAL A O 1
ATOM 692 N N . ARG A 1 90 ? 10.859 -14.938 1.888 1 97.44 90 ARG A N 1
ATOM 693 C CA . ARG A 1 90 ? 10.266 -14.812 3.219 1 97.44 90 ARG A CA 1
ATOM 694 C C . ARG A 1 90 ? 9.023 -15.688 3.348 1 97.44 90 ARG A C 1
ATOM 696 O O . ARG A 1 90 ? 8.211 -15.758 2.426 1 97.44 90 ARG A O 1
ATOM 703 N N . ARG A 1 91 ? 8.891 -16.328 4.477 1 95.81 91 ARG A N 1
ATOM 704 C CA . ARG A 1 91 ? 7.664 -17.031 4.812 1 95.81 91 ARG A CA 1
ATOM 705 C C . ARG A 1 91 ? 6.777 -16.188 5.723 1 95.81 91 ARG A C 1
ATOM 707 O O . ARG A 1 91 ? 7.18 -15.844 6.836 1 95.81 91 ARG A O 1
ATOM 714 N N . LEU A 1 92 ? 5.613 -15.938 5.293 1 95.06 92 LEU A N 1
ATOM 715 C CA . LEU A 1 92 ? 4.676 -15.18 6.113 1 95.06 92 LEU A CA 1
ATOM 716 C C . LEU A 1 92 ? 4.152 -16.031 7.266 1 95.06 92 LEU A C 1
ATOM 718 O O . LEU A 1 92 ? 3.887 -17.219 7.094 1 95.06 92 LEU A O 1
ATOM 722 N N . SER A 1 93 ? 4.051 -15.406 8.406 1 93.56 93 SER A N 1
ATOM 723 C CA . SER A 1 93 ? 3.293 -16.031 9.492 1 93.56 93 SER A CA 1
ATOM 724 C C . SER A 1 93 ? 1.797 -16.016 9.195 1 93.56 93 SER A C 1
ATOM 726 O O . SER A 1 93 ? 1.346 -15.312 8.281 1 93.56 93 SER A O 1
ATOM 728 N N . ALA A 1 94 ? 1.045 -16.797 9.984 1 93.25 94 ALA A N 1
ATOM 729 C CA . ALA A 1 94 ? -0.409 -16.797 9.852 1 93.25 94 ALA A CA 1
ATOM 730 C C . ALA A 1 94 ? -0.986 -15.406 10.086 1 93.25 94 ALA A C 1
ATOM 732 O O . ALA A 1 94 ? -1.865 -14.961 9.344 1 93.25 94 ALA A O 1
ATOM 733 N N . ALA A 1 95 ? -0.434 -14.719 11.055 1 94.38 95 ALA A N 1
ATOM 734 C CA . ALA A 1 95 ? -0.923 -13.391 11.391 1 94.38 95 ALA A CA 1
ATOM 735 C C . ALA A 1 95 ? -0.635 -12.391 10.273 1 94.38 95 ALA A C 1
ATOM 737 O O . ALA A 1 95 ? -1.487 -11.57 9.93 1 94.38 95 ALA A O 1
ATOM 738 N N . GLU A 1 96 ? 0.554 -12.492 9.703 1 95.25 96 GLU A N 1
ATOM 739 C CA . GLU A 1 96 ? 0.906 -11.609 8.594 1 95.25 96 GLU A CA 1
ATOM 740 C C . GLU A 1 96 ? 0.023 -11.875 7.375 1 95.25 96 GLU A C 1
ATOM 742 O O . GLU A 1 96 ? -0.449 -10.945 6.727 1 95.25 96 GLU A O 1
ATOM 747 N N . TYR A 1 97 ? -0.167 -13.148 7.082 1 95.31 97 TYR A N 1
ATOM 748 C CA . TYR A 1 97 ? -1.009 -13.516 5.949 1 95.31 97 TYR A CA 1
ATOM 749 C C . TYR A 1 97 ? -2.43 -13 6.133 1 95.31 97 TYR A C 1
ATOM 751 O O . TYR A 1 97 ? -3.025 -12.453 5.199 1 95.31 97 TYR A O 1
ATOM 759 N N . GLU A 1 98 ? -2.959 -13.148 7.324 1 95.25 98 GLU A N 1
ATOM 760 C CA . GLU A 1 98 ? -4.316 -12.695 7.613 1 95.25 98 GLU A CA 1
ATOM 761 C C . GLU A 1 98 ? -4.441 -11.188 7.461 1 95.25 98 GLU A C 1
ATOM 763 O O . GLU A 1 98 ? -5.449 -10.688 6.957 1 95.25 98 GLU A O 1
ATOM 768 N N . GLU A 1 99 ? -3.467 -10.5 7.879 1 97.19 99 GLU A N 1
ATOM 769 C CA . GLU A 1 99 ? -3.475 -9.047 7.719 1 97.19 99 GLU A CA 1
ATOM 770 C C . GLU A 1 99 ? -3.461 -8.656 6.242 1 97.19 99 GLU A C 1
ATOM 772 O O . GLU A 1 99 ? -4.254 -7.816 5.812 1 97.19 99 GLU A O 1
ATOM 777 N N . ILE A 1 100 ? -2.58 -9.266 5.5 1 97.5 100 ILE A N 1
ATOM 778 C CA . ILE A 1 100 ? -2.459 -8.961 4.078 1 97.5 100 ILE A CA 1
ATOM 779 C C . ILE A 1 100 ? -3.766 -9.305 3.365 1 97.5 100 ILE A C 1
ATOM 781 O O . ILE A 1 100 ? -4.242 -8.531 2.525 1 97.5 100 ILE A O 1
ATOM 785 N N . ARG A 1 101 ? -4.359 -10.375 3.744 1 96.31 101 ARG A N 1
ATOM 786 C CA . ARG A 1 101 ? -5.637 -10.781 3.168 1 96.31 101 ARG A CA 1
ATOM 787 C C . ARG A 1 101 ? -6.719 -9.75 3.465 1 96.31 101 ARG A C 1
ATOM 789 O O . ARG A 1 101 ? -7.512 -9.398 2.586 1 96.31 101 ARG A O 1
ATOM 796 N N . ALA A 1 102 ? -6.754 -9.266 4.672 1 97.5 102 ALA A N 1
ATOM 797 C CA . ALA A 1 102 ? -7.742 -8.258 5.047 1 97.5 102 ALA A CA 1
ATOM 798 C C . ALA A 1 102 ? -7.594 -7.004 4.191 1 97.5 102 ALA A C 1
ATOM 800 O O . ALA A 1 102 ? -8.586 -6.402 3.779 1 97.5 102 ALA A O 1
ATOM 801 N N . ILE A 1 103 ? -6.391 -6.609 3.916 1 98.69 103 ILE A N 1
ATOM 802 C CA . ILE A 1 103 ? -6.125 -5.441 3.086 1 98.69 103 ILE A CA 1
ATOM 803 C C . ILE A 1 103 ? -6.57 -5.715 1.651 1 98.69 103 ILE A C 1
ATOM 805 O O . ILE A 1 103 ? -7.203 -4.871 1.018 1 98.69 103 ILE A O 1
ATOM 809 N N . ARG A 1 104 ? -6.242 -6.895 1.104 1 98.56 104 ARG A N 1
ATOM 810 C CA . ARG A 1 104 ? -6.648 -7.281 -0.244 1 98.56 104 ARG A CA 1
ATOM 811 C C . ARG A 1 104 ? -8.164 -7.258 -0.386 1 98.56 104 ARG A C 1
ATOM 813 O O . ARG A 1 104 ? -8.688 -6.867 -1.433 1 98.56 104 ARG A O 1
ATOM 820 N N . LEU A 1 105 ? -8.875 -7.637 0.686 1 98.19 105 LEU A N 1
ATOM 821 C CA . LEU A 1 105 ? -10.336 -7.676 0.673 1 98.19 105 LEU A CA 1
ATOM 822 C C . LEU A 1 105 ? -10.914 -6.273 0.496 1 98.19 105 LEU A C 1
ATOM 824 O O . LEU A 1 105 ? -12.062 -6.121 0.071 1 98.19 105 LEU A O 1
ATOM 828 N N . GLU A 1 106 ? -10.125 -5.262 0.849 1 98.19 106 GLU A N 1
ATOM 829 C CA . GLU A 1 106 ? -10.562 -3.881 0.645 1 98.19 106 GLU A CA 1
ATOM 830 C C . GLU A 1 106 ? -10.172 -3.379 -0.742 1 98.19 106 GLU A C 1
ATOM 832 O O . GLU A 1 106 ? -10.977 -2.74 -1.426 1 98.19 106 GLU A O 1
ATOM 837 N N . LEU A 1 107 ? -9.047 -3.723 -1.204 1 98.81 107 LEU A N 1
ATOM 838 C CA . LEU A 1 107 ? -8.453 -3.027 -2.342 1 98.81 107 LEU A CA 1
ATOM 839 C C . LEU A 1 107 ? -8.805 -3.729 -3.65 1 98.81 107 LEU A C 1
ATOM 841 O O . LEU A 1 107 ? -9 -3.074 -4.676 1 98.81 107 LEU A O 1
ATOM 845 N N . GLU A 1 108 ? -8.836 -5.047 -3.711 1 98.88 108 GLU A N 1
ATOM 846 C CA . GLU A 1 108 ? -9.031 -5.766 -4.965 1 98.88 108 GLU A CA 1
ATOM 847 C C . GLU A 1 108 ? -10.438 -5.543 -5.52 1 98.88 108 GLU A C 1
ATOM 849 O O . GLU A 1 108 ? -10.609 -5.344 -6.727 1 98.88 108 GLU A O 1
ATOM 854 N N . PRO A 1 109 ? -11.516 -5.527 -4.625 1 98.81 109 PRO A N 1
ATOM 855 C CA . PRO A 1 109 ? -12.828 -5.164 -5.16 1 98.81 109 PRO A CA 1
ATOM 856 C C . PRO A 1 109 ? -12.852 -3.771 -5.785 1 98.81 109 PRO A C 1
ATOM 858 O O . PRO A 1 109 ? -13.523 -3.555 -6.797 1 98.81 109 PRO A O 1
ATOM 861 N N . MET A 1 110 ? -12.102 -2.852 -5.191 1 98.62 110 MET A N 1
ATOM 862 C CA . MET A 1 110 ? -12.016 -1.507 -5.754 1 98.62 110 MET A CA 1
ATOM 863 C C . MET A 1 110 ? -11.391 -1.54 -7.145 1 98.62 110 MET A C 1
ATOM 865 O O . MET A 1 110 ? -11.875 -0.88 -8.062 1 98.62 110 MET A O 1
ATOM 869 N N . ALA A 1 111 ? -10.312 -2.273 -7.27 1 98.81 111 ALA A N 1
ATOM 870 C CA . ALA A 1 111 ? -9.656 -2.385 -8.57 1 98.81 111 ALA A CA 1
ATOM 871 C C . ALA A 1 111 ? -10.602 -2.955 -9.617 1 98.81 111 ALA A C 1
ATOM 873 O O . ALA A 1 111 ? -10.672 -2.449 -10.742 1 98.81 111 ALA A O 1
ATOM 874 N N . ALA A 1 112 ? -11.336 -3.975 -9.234 1 98.88 112 ALA A N 1
ATOM 875 C CA . ALA A 1 112 ? -12.273 -4.605 -10.156 1 98.88 112 ALA A CA 1
ATOM 876 C C . ALA A 1 112 ? -13.383 -3.637 -10.555 1 98.88 112 ALA A C 1
ATOM 878 O O . ALA A 1 112 ? -13.734 -3.541 -11.734 1 98.88 112 ALA A O 1
ATOM 879 N N . GLU A 1 113 ? -13.914 -2.949 -9.578 1 98.75 113 GLU A N 1
ATOM 880 C CA . GLU A 1 113 ? -14.977 -1.981 -9.836 1 98.75 113 GLU A CA 1
ATOM 881 C C . GLU A 1 113 ? -14.508 -0.9 -10.812 1 98.75 113 GLU A C 1
ATOM 883 O O . GLU A 1 113 ? -15.227 -0.544 -11.742 1 98.75 113 GLU A O 1
ATOM 888 N N . ARG A 1 114 ? -13.305 -0.424 -10.594 1 98.56 114 ARG A N 1
ATOM 889 C CA . ARG A 1 114 ? -12.766 0.651 -11.422 1 98.56 114 ARG A CA 1
ATOM 890 C C . ARG A 1 114 ? -12.422 0.148 -12.82 1 98.56 114 ARG A C 1
ATOM 892 O O . ARG A 1 114 ? -12.312 0.938 -13.758 1 98.56 114 ARG A O 1
ATOM 899 N N . ALA A 1 115 ? -12.242 -1.135 -12.961 1 98.81 115 ALA A N 1
ATOM 900 C CA . ALA A 1 115 ? -11.938 -1.738 -14.25 1 98.81 115 ALA A CA 1
ATOM 901 C C . ALA A 1 115 ? -13.195 -1.896 -15.094 1 98.81 115 ALA A C 1
ATOM 903 O O . ALA A 1 115 ? -13.125 -1.971 -16.328 1 98.81 115 ALA A O 1
ATOM 904 N N . LEU A 1 116 ? -14.352 -1.914 -14.461 1 98.75 116 LEU A N 1
ATOM 905 C CA . LEU A 1 116 ? -15.609 -2.326 -15.078 1 98.75 116 LEU A CA 1
ATOM 906 C C . LEU A 1 116 ? -15.922 -1.48 -16.312 1 98.75 116 LEU A C 1
ATOM 908 O O . LEU A 1 116 ? -16.266 -2.016 -17.359 1 98.75 116 LEU A O 1
ATOM 912 N N . PRO A 1 117 ? -15.742 -0.123 -16.281 1 98.25 117 PRO A N 1
ATOM 913 C CA . PRO A 1 117 ? -16.062 0.701 -17.438 1 98.25 117 PRO A CA 1
ATOM 914 C C . PRO A 1 117 ? -15.18 0.395 -18.656 1 98.25 117 PRO A C 1
ATOM 916 O O . PRO A 1 117 ? -15.516 0.773 -19.781 1 98.25 117 PRO A O 1
ATOM 919 N N . HIS A 1 118 ? -14.125 -0.322 -18.469 1 98.38 118 HIS A N 1
ATOM 920 C CA . HIS A 1 118 ? -13.156 -0.552 -19.531 1 98.38 118 HIS A CA 1
ATOM 921 C C . HIS A 1 118 ? -13.242 -1.981 -20.062 1 98.38 118 HIS A C 1
ATOM 923 O O . HIS A 1 118 ? -12.477 -2.369 -20.938 1 98.38 118 HIS A O 1
ATOM 929 N N . ILE A 1 119 ? -14.172 -2.701 -19.516 1 98.5 119 ILE A N 1
ATOM 930 C CA . ILE A 1 119 ? -14.336 -4.098 -19.891 1 98.5 119 ILE A CA 1
ATOM 931 C C . ILE A 1 119 ? -15.07 -4.18 -21.234 1 98.5 119 ILE A C 1
ATOM 933 O O . ILE A 1 119 ? -16.109 -3.543 -21.422 1 98.5 119 ILE A O 1
ATOM 937 N N . THR A 1 120 ? -14.492 -4.965 -22.156 1 98.44 120 THR A N 1
ATOM 938 C CA . THR A 1 120 ? -15.086 -5.246 -23.453 1 98.44 120 THR A CA 1
ATOM 939 C C . THR A 1 120 ? -15.422 -6.73 -23.594 1 98.44 120 THR A C 1
ATOM 941 O O . THR A 1 120 ? -14.938 -7.551 -22.812 1 98.44 120 THR A O 1
ATOM 944 N N . PRO A 1 121 ? -16.234 -7.023 -24.547 1 98.06 121 PRO A N 1
ATOM 945 C CA . PRO A 1 121 ? -16.5 -8.438 -24.781 1 98.06 121 PRO A CA 1
ATOM 946 C C . PRO A 1 121 ? -15.242 -9.25 -25.047 1 98.06 121 PRO A C 1
ATOM 948 O O . PRO A 1 121 ? -15.141 -10.406 -24.609 1 98.06 121 PRO A O 1
ATOM 951 N N . ASP A 1 122 ? -14.328 -8.617 -25.672 1 98.5 122 ASP A N 1
ATOM 952 C CA . ASP A 1 122 ? -13.062 -9.297 -25.938 1 98.5 122 ASP A CA 1
ATOM 953 C C . ASP A 1 122 ? -12.336 -9.617 -24.625 1 98.5 122 ASP A C 1
ATOM 955 O O . ASP A 1 122 ? -11.766 -10.703 -24.484 1 98.5 122 ASP A O 1
ATOM 959 N N . VAL A 1 123 ? -12.352 -8.688 -23.734 1 98.75 123 VAL A N 1
ATOM 960 C CA . VAL A 1 123 ? -11.711 -8.906 -22.438 1 98.75 123 VAL A CA 1
ATOM 961 C C . VAL A 1 123 ? -12.414 -10.047 -21.703 1 98.75 123 VAL A C 1
ATOM 963 O O . VAL A 1 123 ? -11.766 -10.898 -21.094 1 98.75 123 VAL A O 1
ATOM 966 N N . ILE A 1 124 ? -13.727 -10.094 -21.75 1 98.69 124 ILE A N 1
ATOM 967 C CA . ILE A 1 124 ? -14.492 -11.141 -21.094 1 98.69 124 ILE A CA 1
ATOM 968 C C . ILE A 1 124 ? -14.133 -12.5 -21.703 1 98.69 124 ILE A C 1
ATOM 970 O O . ILE A 1 124 ? -13.922 -13.469 -20.969 1 98.69 124 ILE A O 1
ATOM 974 N N . ASP A 1 125 ? -14.023 -12.555 -23.016 1 98.62 125 ASP A N 1
ATOM 975 C CA . ASP A 1 125 ? -13.633 -13.789 -23.688 1 98.62 125 ASP A CA 1
ATOM 976 C C . ASP A 1 125 ? -12.25 -14.258 -23.219 1 98.62 125 ASP A C 1
ATOM 978 O O . ASP A 1 125 ? -12.039 -15.445 -23 1 98.62 125 ASP A O 1
ATOM 982 N N . GLN A 1 126 ? -11.344 -13.352 -23.125 1 98.81 126 GLN A N 1
ATOM 983 C CA . GLN A 1 126 ? -9.992 -13.68 -22.672 1 98.81 126 GLN A CA 1
ATOM 984 C C . GLN A 1 126 ? -10.008 -14.188 -21.234 1 98.81 126 GLN A C 1
ATOM 986 O O . GLN A 1 126 ? -9.32 -15.156 -20.891 1 98.81 126 GLN A O 1
ATOM 991 N N . LEU A 1 127 ? -10.781 -13.547 -20.375 1 98.88 127 LEU A N 1
ATOM 992 C CA . LEU A 1 127 ? -10.891 -13.977 -18.984 1 98.88 127 LEU A CA 1
ATOM 993 C C . LEU A 1 127 ? -11.516 -15.367 -18.906 1 98.88 127 LEU A C 1
ATOM 995 O O . LEU A 1 127 ? -11.094 -16.188 -18.078 1 98.88 127 LEU A O 1
ATOM 999 N N . GLU A 1 128 ? -12.469 -15.633 -19.719 1 98.62 128 GLU A N 1
ATOM 1000 C CA . GLU A 1 128 ? -13.078 -16.953 -19.766 1 98.62 128 GLU A CA 1
ATOM 1001 C C . GLU A 1 128 ? -12.062 -18.016 -20.172 1 98.62 128 GLU A C 1
ATOM 1003 O O . GLU A 1 128 ? -12.047 -19.109 -19.609 1 98.62 128 GLU A O 1
ATOM 1008 N N . GLU A 1 129 ? -11.312 -17.672 -21.156 1 98.75 129 GLU A N 1
ATOM 1009 C CA . GLU A 1 129 ? -10.273 -18.594 -21.594 1 98.75 129 GLU A CA 1
ATOM 1010 C C . GLU A 1 129 ? -9.266 -18.859 -20.469 1 98.75 129 GLU A C 1
ATOM 1012 O O . GLU A 1 129 ? -8.859 -20 -20.25 1 98.75 129 GLU A O 1
ATOM 1017 N N . ILE A 1 130 ? -8.859 -17.828 -19.75 1 98.75 130 ILE A N 1
ATOM 1018 C CA . ILE A 1 130 ? -7.93 -17.969 -18.641 1 98.75 130 ILE A CA 1
ATOM 1019 C C . ILE A 1 130 ? -8.547 -18.844 -17.547 1 98.75 130 ILE A C 1
ATOM 1021 O O . ILE A 1 130 ? -7.883 -19.719 -17 1 98.75 130 ILE A O 1
ATOM 1025 N N . HIS A 1 131 ? -9.844 -18.625 -17.281 1 98.12 131 HIS A N 1
ATOM 1026 C CA . HIS A 1 131 ? -10.547 -19.406 -16.281 1 98.12 131 HIS A CA 1
ATOM 1027 C C . HIS A 1 131 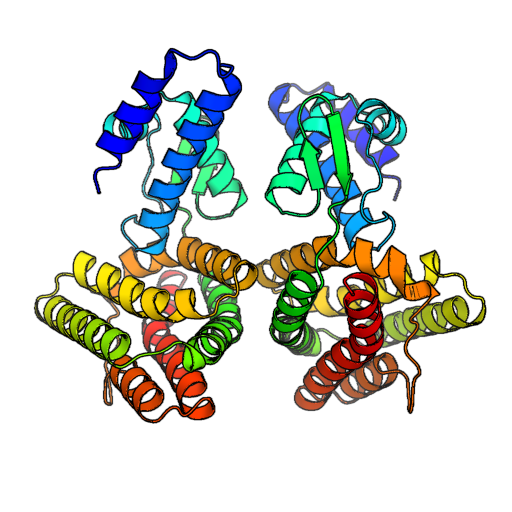? -10.609 -20.875 -16.688 1 98.12 131 HIS A C 1
ATOM 1029 O O . HIS A 1 131 ? -10.406 -21.766 -15.859 1 98.12 131 HIS A O 1
ATOM 1035 N N . ARG A 1 132 ? -10.883 -21.156 -17.969 1 98.06 132 ARG A N 1
ATOM 1036 C CA . ARG A 1 132 ? -10.914 -22.531 -18.469 1 98.06 132 ARG A CA 1
ATOM 1037 C C . ARG A 1 132 ? -9.57 -23.219 -18.25 1 98.06 132 ARG A C 1
ATOM 1039 O O . ARG A 1 132 ? -9.516 -24.375 -17.844 1 98.06 132 ARG A O 1
ATOM 1046 N N . ARG A 1 133 ? -8.508 -22.516 -18.516 1 98.25 133 ARG A N 1
ATOM 1047 C CA . ARG A 1 133 ? -7.172 -23.047 -18.297 1 98.25 133 ARG A CA 1
ATOM 1048 C C . ARG A 1 133 ? -6.918 -23.312 -16.828 1 98.25 133 ARG A C 1
ATOM 1050 O O . ARG A 1 133 ? -6.277 -24.297 -16.469 1 98.25 133 ARG A O 1
ATOM 1057 N N . LEU A 1 134 ? -7.41 -22.406 -15.961 1 96.75 134 LEU A N 1
ATOM 1058 C CA . LEU A 1 134 ? -7.277 -22.594 -14.516 1 96.75 134 LEU A CA 1
ATOM 1059 C C . LEU A 1 134 ? -7.949 -23.891 -14.07 1 96.75 134 LEU A C 1
ATOM 1061 O O . LEU A 1 134 ? -7.324 -24.719 -13.406 1 96.75 134 LEU A O 1
ATOM 1065 N N . ILE A 1 135 ? -9.156 -24.078 -14.523 1 94.81 135 ILE A N 1
ATOM 1066 C CA . ILE A 1 135 ? -9.93 -25.25 -14.125 1 94.81 135 ILE A CA 1
ATOM 1067 C C . ILE A 1 135 ? -9.25 -26.516 -14.641 1 94.81 135 ILE A C 1
ATOM 1069 O O . ILE A 1 135 ? -9.102 -27.5 -13.898 1 94.81 135 ILE A O 1
ATOM 1073 N N . ALA A 1 136 ? -8.82 -26.5 -15.875 1 96.88 136 ALA A N 1
ATOM 1074 C CA . ALA A 1 136 ? -8.133 -27.641 -16.469 1 96.88 136 ALA A CA 1
ATOM 1075 C C . ALA A 1 136 ? -6.867 -27.984 -15.688 1 96.88 136 ALA A C 1
ATOM 1077 O O . ALA A 1 136 ? -6.562 -29.156 -15.453 1 96.88 136 ALA A O 1
ATOM 1078 N N . SER A 1 137 ? -6.121 -26.938 -15.312 1 96.25 137 SER A N 1
ATOM 1079 C CA . SER A 1 137 ? -4.875 -27.125 -14.57 1 96.25 137 SER A CA 1
ATOM 1080 C C . SER A 1 137 ? -5.137 -27.703 -13.188 1 96.25 137 SER A C 1
ATOM 1082 O O . SER A 1 137 ? -4.391 -28.562 -12.711 1 96.25 137 SER A O 1
ATOM 1084 N N . GLU A 1 138 ? -6.199 -27.219 -12.547 1 93.06 138 GLU A N 1
ATOM 1085 C CA . GLU A 1 138 ? -6.559 -27.75 -11.234 1 93.06 138 GLU A CA 1
ATOM 1086 C C . GLU A 1 138 ? -6.965 -29.219 -11.328 1 93.06 138 GLU A C 1
ATOM 1088 O O . GLU A 1 138 ? -6.566 -30.031 -10.484 1 93.06 138 GLU A O 1
ATOM 1093 N N . GLN A 1 139 ? -7.684 -29.578 -12.344 1 92.75 139 GLN A N 1
ATOM 1094 C CA . GLN A 1 139 ? -8.156 -30.953 -12.539 1 92.75 139 GLN A CA 1
ATOM 1095 C C . GLN A 1 139 ? -6.996 -31.906 -12.805 1 92.75 139 GLN A C 1
ATOM 1097 O O . GLN A 1 139 ? -7.039 -33.062 -12.398 1 92.75 139 GLN A O 1
ATOM 1102 N N . SER A 1 140 ? -5.945 -31.438 -13.422 1 95.19 140 SER A N 1
ATOM 1103 C CA . SER A 1 140 ? -4.793 -32.281 -13.75 1 95.19 140 SER A CA 1
ATOM 1104 C C . SER A 1 140 ? -3.701 -32.125 -12.688 1 95.19 140 SER A C 1
ATOM 1106 O O . SER A 1 140 ? -2.582 -32.625 -12.883 1 95.19 140 SER A O 1
ATOM 1108 N N . ALA A 1 141 ? -3.932 -31.359 -11.672 1 94.06 141 ALA A N 1
ATOM 1109 C CA . ALA A 1 141 ? -3.01 -31.125 -10.562 1 94.06 141 ALA A CA 1
ATOM 1110 C C . ALA A 1 141 ? -1.719 -30.484 -11.055 1 94.06 141 ALA A C 1
ATOM 1112 O O . ALA A 1 141 ? -0.636 -30.766 -10.539 1 94.06 141 ALA A O 1
ATOM 1113 N N . ASN A 1 142 ? -1.865 -29.797 -12.141 1 95.62 142 ASN A N 1
ATOM 1114 C CA . ASN A 1 142 ? -0.788 -28.922 -12.586 1 95.62 142 ASN A CA 1
ATOM 1115 C C . ASN A 1 142 ? -0.798 -27.594 -11.828 1 95.62 142 ASN A C 1
ATOM 1117 O O . ASN A 1 142 ? -1.258 -26.578 -12.352 1 95.62 142 ASN A O 1
ATOM 1121 N N . TRP A 1 143 ? -0.24 -27.578 -10.672 1 93.75 143 TRP A N 1
ATOM 1122 C CA . TRP A 1 143 ? -0.395 -26.484 -9.711 1 93.75 143 TRP A CA 1
ATOM 1123 C C . TRP A 1 143 ? 0.33 -25.234 -10.195 1 93.75 143 TRP A C 1
ATOM 1125 O O . TRP A 1 143 ? -0.211 -24.125 -10.125 1 93.75 143 TRP A O 1
ATOM 1135 N N . PRO A 1 144 ? 1.564 -25.312 -10.766 1 94.81 144 PRO A N 1
ATOM 1136 C CA . PRO A 1 144 ? 2.209 -24.094 -11.281 1 94.81 144 PRO A CA 1
ATOM 1137 C C . PRO A 1 144 ? 1.36 -23.375 -12.32 1 94.81 144 PRO A C 1
ATOM 1139 O O . PRO A 1 144 ? 1.222 -22.141 -12.266 1 94.81 144 PRO A O 1
ATOM 1142 N N . GLU A 1 145 ? 0.768 -24.125 -13.164 1 96.75 145 GLU A N 1
ATOM 1143 C CA . GLU A 1 145 ? -0.089 -23.531 -14.188 1 96.75 145 GLU A CA 1
ATOM 1144 C C . GLU A 1 145 ? -1.367 -22.969 -13.57 1 96.75 145 GLU A C 1
ATOM 1146 O O . GLU A 1 145 ? -1.854 -21.906 -13.992 1 96.75 145 GLU A O 1
ATOM 1151 N N . ALA A 1 146 ? -1.977 -23.641 -12.594 1 95.88 146 ALA A N 1
ATOM 1152 C CA . ALA A 1 146 ? -3.178 -23.156 -11.914 1 95.88 146 ALA A CA 1
ATOM 1153 C C . ALA A 1 146 ? -2.924 -21.812 -11.234 1 95.88 146 ALA A C 1
ATOM 1155 O O . ALA A 1 146 ? -3.719 -20.891 -11.375 1 95.88 146 ALA A O 1
ATOM 1156 N N . LEU A 1 147 ? -1.772 -21.719 -10.602 1 96.19 147 LEU A N 1
ATOM 1157 C CA . LEU A 1 147 ? -1.428 -20.5 -9.883 1 96.19 147 LEU A CA 1
ATOM 1158 C C . LEU A 1 147 ? -1.128 -19.359 -10.852 1 96.19 147 LEU A C 1
ATOM 1160 O O . LEU A 1 147 ? -1.528 -18.219 -10.625 1 96.19 147 LEU A O 1
ATOM 1164 N N . GLN A 1 148 ? -0.464 -19.656 -11.961 1 97.38 148 GLN A N 1
ATOM 1165 C CA . GLN A 1 148 ? -0.196 -18.656 -12.992 1 97.38 148 GLN A CA 1
ATOM 1166 C C . GLN A 1 148 ? -1.493 -18.125 -13.602 1 97.38 148 GLN A C 1
ATOM 1168 O O . GLN A 1 148 ? -1.666 -16.906 -13.75 1 97.38 148 GLN A O 1
ATOM 1173 N N . THR A 1 149 ? -2.377 -19.016 -13.914 1 97.69 149 THR A N 1
ATOM 1174 C CA . THR A 1 149 ? -3.629 -18.609 -14.547 1 97.69 149 THR A CA 1
ATOM 1175 C C . THR A 1 149 ? -4.52 -17.859 -13.562 1 97.69 149 THR A C 1
ATOM 1177 O O . THR A 1 149 ? -5.254 -16.953 -13.953 1 97.69 149 THR A O 1
ATOM 1180 N N . ASN A 1 150 ? -4.48 -18.234 -12.273 1 96.69 150 ASN A N 1
ATOM 1181 C CA . ASN A 1 150 ? -5.18 -17.469 -11.25 1 96.69 150 ASN A CA 1
ATOM 1182 C C . ASN A 1 150 ? -4.676 -16.031 -11.18 1 96.69 150 ASN A C 1
ATOM 1184 O O . ASN A 1 150 ? -5.473 -15.094 -11.156 1 96.69 150 ASN A O 1
ATOM 1188 N N . PHE A 1 151 ? -3.406 -15.906 -11.203 1 98.12 151 PHE A N 1
ATOM 1189 C CA . PHE A 1 151 ? -2.791 -14.578 -11.227 1 98.12 151 PHE A CA 1
ATOM 1190 C C . PHE A 1 151 ? -3.227 -13.805 -12.469 1 98.12 151 PHE A C 1
ATOM 1192 O O . PHE A 1 151 ? -3.625 -12.648 -12.375 1 98.12 151 PHE A O 1
ATOM 1199 N N . ASP A 1 152 ? -3.146 -14.438 -13.609 1 98.69 152 ASP A N 1
ATOM 1200 C CA . ASP A 1 152 ? -3.494 -13.797 -14.875 1 98.69 152 ASP A CA 1
ATOM 1201 C C . ASP A 1 152 ? -4.938 -13.305 -14.867 1 98.69 152 ASP A C 1
ATOM 1203 O O . ASP A 1 152 ? -5.23 -12.219 -15.359 1 98.69 152 ASP A O 1
ATOM 1207 N N . PHE A 1 153 ? -5.828 -14.148 -14.312 1 98.81 153 PHE A N 1
ATOM 1208 C CA . PHE A 1 153 ? -7.242 -13.789 -14.266 1 98.81 153 PHE A CA 1
ATOM 1209 C C . PHE A 1 153 ? -7.445 -12.492 -13.492 1 98.81 153 PHE A C 1
ATOM 1211 O O . PHE A 1 153 ? -8.062 -11.555 -13.992 1 98.81 153 PHE A O 1
ATOM 1218 N N . HIS A 1 154 ? -6.867 -12.367 -12.383 1 98.75 154 HIS A N 1
ATOM 1219 C CA . HIS A 1 154 ? -7.066 -11.219 -11.5 1 98.75 154 HIS A CA 1
ATOM 1220 C C . HIS A 1 154 ? -6.422 -9.961 -12.078 1 98.75 154 HIS A C 1
ATOM 1222 O O . HIS A 1 154 ? -7.062 -8.914 -12.156 1 98.75 154 HIS A O 1
ATOM 1228 N N . PHE A 1 155 ? -5.219 -10.102 -12.57 1 98.69 155 PHE A N 1
ATOM 1229 C CA . PHE A 1 155 ? -4.496 -8.898 -12.953 1 98.69 155 PHE A CA 1
ATOM 1230 C C . PHE A 1 155 ? -4.867 -8.469 -14.375 1 98.69 155 PHE A C 1
ATOM 1232 O O . PHE A 1 155 ? -4.715 -7.305 -14.742 1 98.69 155 PHE A O 1
ATOM 1239 N N . LYS A 1 156 ? -5.398 -9.461 -15.234 1 98.69 156 LYS A N 1
ATOM 1240 C CA . LYS A 1 156 ? -6.008 -9.016 -16.484 1 98.69 156 LYS A CA 1
ATOM 1241 C C . LYS A 1 156 ? -7.164 -8.055 -16.219 1 98.69 156 LYS A C 1
ATOM 1243 O O . LYS A 1 156 ? -7.375 -7.105 -16.984 1 98.69 156 LYS A O 1
ATOM 1248 N N . LEU A 1 157 ? -7.844 -8.297 -15.164 1 98.81 157 LEU A N 1
ATOM 1249 C CA . LEU A 1 157 ? -8.969 -7.461 -14.75 1 98.81 157 LEU A CA 1
ATOM 1250 C C . LEU A 1 157 ? -8.477 -6.195 -14.062 1 98.81 157 LEU A C 1
ATOM 1252 O O . LEU A 1 157 ? -8.789 -5.086 -14.5 1 98.81 157 LEU A O 1
ATOM 1256 N N . TYR A 1 158 ? -7.629 -6.285 -13.055 1 98.81 158 TYR A N 1
ATOM 1257 C CA . TYR A 1 158 ? -7.227 -5.168 -12.203 1 98.81 158 TYR A CA 1
ATOM 1258 C C . TYR A 1 158 ? -6.484 -4.109 -13.008 1 98.81 158 TYR A C 1
ATOM 1260 O O . TYR A 1 158 ? -6.613 -2.912 -12.742 1 98.81 158 TYR A O 1
ATOM 1268 N N . ARG A 1 159 ? -5.711 -4.531 -13.984 1 98.56 159 ARG A N 1
ATOM 1269 C CA . ARG A 1 159 ? -4.871 -3.609 -14.742 1 98.56 159 ARG A CA 1
ATOM 1270 C C . ARG A 1 159 ? -5.723 -2.662 -15.586 1 98.56 159 ARG A C 1
ATOM 1272 O O . ARG A 1 159 ? -5.25 -1.604 -16 1 98.56 159 ARG A O 1
ATOM 1279 N N . LEU A 1 160 ? -6.996 -2.984 -15.766 1 98.69 160 LEU A N 1
ATOM 1280 C CA . LEU A 1 160 ? -7.898 -2.137 -16.531 1 98.69 160 LEU A CA 1
ATOM 1281 C C . LEU A 1 160 ? -8.523 -1.059 -15.656 1 98.69 160 LEU A C 1
ATOM 1283 O O . LEU A 1 160 ? -9.281 -0.218 -16.141 1 98.69 160 LEU A O 1
ATOM 1287 N N . SER A 1 161 ? -8.164 -0.997 -14.375 1 98.25 161 SER A N 1
ATOM 1288 C CA . SER A 1 161 ? -8.711 -0.027 -13.438 1 98.25 161 SER A CA 1
ATOM 1289 C C . SER A 1 161 ? -8.203 1.38 -13.727 1 98.25 161 SER A C 1
ATOM 1291 O O . SER A 1 161 ? -8.852 2.367 -13.367 1 98.25 161 SER A O 1
ATOM 1293 N N . GLY A 1 162 ? -6.984 1.482 -14.312 1 96.69 162 GLY A N 1
ATOM 1294 C CA . GLY A 1 162 ? -6.355 2.775 -14.539 1 96.69 162 GLY A CA 1
ATOM 1295 C C . GLY A 1 162 ? -5.848 3.426 -13.273 1 96.69 162 GLY A C 1
ATOM 1296 O O . GLY A 1 162 ? -5.559 4.625 -13.25 1 96.69 162 GLY A O 1
ATOM 1297 N N . MET A 1 163 ? -5.801 2.645 -12.227 1 97.69 163 MET A N 1
ATOM 1298 C CA . MET A 1 163 ? -5.336 3.152 -10.938 1 97.69 163 MET A CA 1
ATOM 1299 C C . MET A 1 163 ? -3.926 2.656 -10.633 1 97.69 163 MET A C 1
ATOM 1301 O O . MET A 1 163 ? -3.75 1.676 -9.906 1 97.69 163 MET A O 1
ATOM 1305 N N . GLN A 1 164 ? -2.939 3.383 -11.07 1 97.06 164 GLN A N 1
ATOM 1306 C CA . GLN A 1 164 ? -1.561 2.902 -11.039 1 97.06 164 GLN A CA 1
ATOM 1307 C C . GLN A 1 164 ? -1.068 2.754 -9.602 1 97.06 164 GLN A C 1
ATOM 1309 O O . GLN A 1 164 ? -0.371 1.79 -9.273 1 97.06 164 GLN A O 1
ATOM 1314 N N . HIS A 1 165 ? -1.424 3.695 -8.727 1 97.06 165 HIS A N 1
ATOM 1315 C CA . HIS A 1 165 ? -1.011 3.586 -7.332 1 97.06 165 HIS A CA 1
ATOM 1316 C C . HIS A 1 165 ? -1.641 2.369 -6.664 1 97.06 165 HIS A C 1
ATOM 1318 O O . HIS A 1 165 ? -0.978 1.659 -5.902 1 97.06 165 HIS A O 1
ATOM 1324 N N . LEU A 1 166 ? -2.889 2.127 -6.938 1 98.5 166 LEU A N 1
ATOM 1325 C CA . LEU A 1 166 ? -3.576 0.951 -6.414 1 98.5 166 LEU A CA 1
ATOM 1326 C C . LEU A 1 166 ? -2.926 -0.331 -6.926 1 98.5 166 LEU A C 1
ATOM 1328 O O . LEU A 1 166 ? -2.693 -1.264 -6.152 1 98.5 166 LEU A O 1
ATOM 1332 N N . LEU A 1 167 ? -2.59 -0.369 -8.227 1 98.38 167 LEU A N 1
ATOM 1333 C CA . LEU A 1 167 ? -1.973 -1.546 -8.828 1 98.38 167 LEU A CA 1
ATOM 1334 C C . LEU A 1 167 ? -0.617 -1.834 -8.188 1 98.38 167 LEU A C 1
ATOM 1336 O O . LEU A 1 167 ? -0.29 -2.99 -7.91 1 98.38 167 LEU A O 1
ATOM 1340 N N . ASP A 1 168 ? 0.117 -0.757 -7.914 1 96.75 168 ASP A N 1
ATOM 1341 C CA . ASP A 1 168 ? 1.41 -0.929 -7.258 1 96.75 168 ASP A CA 1
ATOM 1342 C C . ASP A 1 168 ? 1.247 -1.576 -5.883 1 96.75 168 ASP A C 1
ATOM 1344 O O . ASP A 1 168 ? 2.023 -2.457 -5.512 1 96.75 168 ASP A O 1
ATOM 1348 N N . MET A 1 169 ? 0.261 -1.184 -5.156 1 97.88 169 MET A N 1
ATOM 1349 C CA . MET A 1 169 ? 0.002 -1.735 -3.828 1 97.88 169 MET A CA 1
ATOM 1350 C C . MET A 1 169 ? -0.442 -3.191 -3.922 1 97.88 169 MET A C 1
ATOM 1352 O O . MET A 1 169 ? 0.021 -4.039 -3.156 1 97.88 169 MET A O 1
ATOM 1356 N N . LEU A 1 170 ? -1.302 -3.451 -4.867 1 98.62 170 LEU A N 1
ATOM 1357 C CA . LEU A 1 170 ? -1.789 -4.816 -5.043 1 98.62 170 LEU A CA 1
ATOM 1358 C C . LEU A 1 170 ? -0.654 -5.75 -5.445 1 98.62 170 LEU A C 1
ATOM 1360 O O . LEU A 1 170 ? -0.56 -6.871 -4.938 1 98.62 170 LEU A O 1
ATOM 1364 N N . GLU A 1 171 ? 0.178 -5.293 -6.352 1 98.12 171 GLU A N 1
ATOM 1365 C CA . GLU A 1 171 ? 1.319 -6.105 -6.762 1 98.12 171 GLU A CA 1
ATOM 1366 C C . GLU A 1 171 ? 2.242 -6.398 -5.582 1 98.12 171 GLU A C 1
ATOM 1368 O O . GLU A 1 171 ? 2.738 -7.516 -5.441 1 98.12 171 GLU A O 1
ATOM 1373 N N . ALA A 1 172 ? 2.408 -5.418 -4.734 1 97 172 ALA A N 1
ATOM 1374 C CA . ALA A 1 172 ? 3.242 -5.613 -3.553 1 97 172 ALA A CA 1
ATOM 1375 C C . ALA A 1 172 ? 2.627 -6.648 -2.613 1 97 172 ALA A C 1
ATOM 1377 O O . ALA A 1 172 ? 3.338 -7.469 -2.031 1 97 172 ALA A O 1
ATOM 1378 N N . LEU A 1 173 ? 1.369 -6.629 -2.453 1 98.19 173 LEU A N 1
ATOM 1379 C CA . LEU A 1 173 ? 0.686 -7.586 -1.588 1 98.19 173 LEU A CA 1
ATOM 1380 C C . LEU A 1 173 ? 0.749 -8.992 -2.176 1 98.19 173 LEU A C 1
ATOM 1382 O O . LEU A 1 173 ? 1.017 -9.961 -1.458 1 98.19 173 LEU A O 1
ATOM 1386 N N . TRP A 1 174 ? 0.558 -9.07 -3.492 1 98.25 174 TRP A N 1
ATOM 1387 C CA . TRP A 1 174 ? 0.61 -10.359 -4.164 1 98.25 174 TRP A CA 1
ATOM 1388 C C . TRP A 1 174 ? 2.023 -10.938 -4.133 1 98.25 174 TRP A C 1
ATOM 1390 O O . TRP A 1 174 ? 2.205 -12.148 -4.02 1 98.25 174 TRP A O 1
ATOM 1400 N N . MET A 1 175 ? 2.979 -10.055 -4.23 1 97.75 175 MET A N 1
ATOM 1401 C CA . MET A 1 175 ? 4.379 -10.461 -4.156 1 97.75 175 MET A CA 1
ATOM 1402 C C . MET A 1 175 ? 4.676 -11.148 -2.83 1 97.75 175 MET A C 1
ATOM 1404 O O . MET A 1 175 ? 5.434 -12.125 -2.785 1 97.75 175 MET A O 1
ATOM 1408 N N . ARG A 1 176 ? 4.035 -10.719 -1.807 1 97.38 176 ARG A N 1
ATOM 1409 C CA . ARG A 1 176 ? 4.305 -11.266 -0.479 1 97.38 176 ARG A CA 1
ATOM 1410 C C . ARG A 1 176 ? 3.486 -12.531 -0.229 1 97.38 176 ARG A C 1
ATOM 1412 O O . ARG A 1 176 ? 3.916 -13.414 0.51 1 97.38 176 ARG A O 1
ATOM 1419 N N . THR A 1 177 ? 2.375 -12.711 -0.893 1 96.56 177 THR A N 1
ATOM 1420 C CA . THR A 1 177 ? 1.493 -13.844 -0.614 1 96.56 177 THR A CA 1
ATOM 1421 C C . THR A 1 177 ? 1.771 -14.992 -1.571 1 96.56 177 THR A C 1
ATOM 1423 O O . THR A 1 177 ? 1.454 -16.156 -1.271 1 96.56 177 THR A O 1
ATOM 1426 N N . GLY A 1 178 ? 2.385 -14.711 -2.73 1 97.06 178 GLY A N 1
ATOM 1427 C CA . GLY A 1 178 ? 2.627 -15.719 -3.752 1 97.06 178 GLY A CA 1
ATOM 1428 C C . GLY A 1 178 ? 3.301 -16.969 -3.213 1 97.06 178 GLY A C 1
ATOM 1429 O O . GLY A 1 178 ? 2.834 -18.078 -3.449 1 97.06 178 GLY A O 1
ATOM 1430 N N . PRO A 1 179 ? 4.336 -16.797 -2.445 1 97.12 179 PRO A N 1
ATOM 1431 C CA . PRO A 1 179 ? 5.066 -17.969 -1.956 1 97.12 179 PRO A CA 1
ATOM 1432 C C . PRO A 1 179 ? 4.203 -18.875 -1.081 1 97.12 179 PRO A C 1
ATOM 1434 O O . PRO A 1 179 ? 4.32 -20.109 -1.156 1 97.12 179 PRO A O 1
ATOM 1437 N N . ILE A 1 180 ? 3.346 -18.344 -0.266 1 94.5 180 ILE A N 1
ATOM 1438 C CA . ILE A 1 180 ? 2.471 -19.141 0.582 1 94.5 180 ILE A CA 1
ATOM 1439 C C . ILE A 1 180 ? 1.486 -19.922 -0.285 1 94.5 180 ILE A C 1
ATOM 1441 O O . ILE A 1 180 ? 1.161 -21.078 0.017 1 94.5 180 ILE A O 1
ATOM 1445 N N . LEU A 1 181 ? 1.023 -19.328 -1.332 1 94.44 181 LEU A N 1
ATOM 1446 C CA . LEU A 1 181 ? 0.154 -20.016 -2.27 1 94.44 181 LEU A CA 1
ATOM 1447 C C . LEU A 1 181 ? 0.895 -21.172 -2.939 1 94.44 181 LEU A C 1
ATOM 1449 O O . LEU A 1 181 ? 0.354 -22.281 -3.064 1 94.44 181 LEU A O 1
ATOM 1453 N N . SER A 1 182 ? 2.117 -20.875 -3.361 1 94.56 182 SER A N 1
ATOM 1454 C CA . SER A 1 182 ? 2.928 -21.922 -3.979 1 94.56 182 SER A CA 1
ATOM 1455 C C . SER A 1 182 ? 3.072 -23.125 -3.057 1 94.56 182 SER A C 1
ATOM 1457 O O . SER A 1 182 ? 3.039 -24.281 -3.512 1 94.56 182 SER A O 1
ATOM 1459 N N . GLU A 1 183 ? 3.15 -22.891 -1.835 1 93.44 183 GLU A N 1
ATOM 1460 C CA . GLU A 1 183 ? 3.375 -23.938 -0.834 1 93.44 183 GLU A CA 1
ATOM 1461 C C . GLU A 1 183 ? 2.086 -24.688 -0.518 1 93.44 183 GLU A C 1
ATOM 1463 O O . GLU A 1 183 ? 2.076 -25.922 -0.451 1 93.44 183 GLU A O 1
ATOM 1468 N N . LEU A 1 184 ? 0.993 -24 -0.431 1 91.38 184 LEU A N 1
ATOM 1469 C CA . LEU A 1 184 ? -0.145 -24.609 0.254 1 91.38 184 LEU A CA 1
ATOM 1470 C C . LEU A 1 184 ? -1.256 -24.938 -0.733 1 91.38 184 LEU A C 1
ATOM 1472 O O . LEU A 1 184 ? -2.123 -25.766 -0.438 1 91.38 184 LEU A O 1
ATOM 1476 N N . TYR A 1 185 ? -1.213 -24.328 -1.891 1 89.94 185 TYR A N 1
ATOM 1477 C CA . TYR A 1 185 ? -2.291 -24.516 -2.857 1 89.94 185 TYR A CA 1
ATOM 1478 C C . TYR A 1 185 ? -2.457 -25.984 -3.225 1 89.94 185 TYR A C 1
ATOM 1480 O O . TYR A 1 185 ? -3.578 -26.484 -3.291 1 89.94 185 TYR A O 1
ATOM 1488 N N . PRO A 1 186 ? -1.405 -26.766 -3.352 1 87.81 186 PRO A N 1
ATOM 1489 C CA . PRO A 1 186 ? -1.541 -28.188 -3.686 1 87.81 186 PRO A CA 1
ATOM 1490 C C . PRO A 1 186 ? -2.244 -28.984 -2.592 1 87.81 186 PRO A C 1
ATOM 1492 O O . PRO A 1 186 ? -2.838 -30.031 -2.871 1 87.81 186 PRO A O 1
ATOM 1495 N N . HIS A 1 187 ? -2.242 -28.484 -1.393 1 85.19 187 HIS A N 1
ATOM 1496 C CA . HIS A 1 187 ? -2.781 -29.219 -0.253 1 85.19 187 HIS A CA 1
ATOM 1497 C C . HIS A 1 187 ? -4.113 -28.641 0.201 1 85.19 187 HIS A C 1
ATOM 1499 O O . HIS A 1 187 ? -4.848 -29.266 0.965 1 85.19 187 HIS A O 1
ATOM 1505 N N . ALA A 1 188 ? -4.363 -27.453 -0.273 1 78.69 188 ALA A N 1
ATOM 1506 C CA . ALA A 1 188 ? -5.508 -26.719 0.273 1 78.69 188 ALA A CA 1
ATOM 1507 C C . ALA A 1 188 ? -6.359 -26.125 -0.841 1 78.69 188 ALA A C 1
ATOM 1509 O O . ALA A 1 188 ? -6.879 -25.016 -0.7 1 78.69 188 ALA A O 1
ATOM 1510 N N . MET A 1 189 ? -6.445 -26.844 -1.829 1 73.75 189 MET A N 1
ATOM 1511 C CA . MET A 1 189 ? -7.297 -26.328 -2.898 1 73.75 189 MET A CA 1
ATOM 1512 C C . MET A 1 189 ? -8.711 -26.078 -2.395 1 73.75 189 MET A C 1
ATOM 1514 O O . MET A 1 189 ? -9.25 -26.875 -1.619 1 73.75 189 MET A O 1
ATOM 1518 N N . PRO A 1 190 ? -9.219 -24.938 -2.811 1 68.19 190 PRO A N 1
ATOM 1519 C CA . PRO A 1 190 ? -10.578 -24.641 -2.35 1 68.19 190 PRO A CA 1
ATOM 1520 C C . PRO A 1 190 ? -11.609 -25.656 -2.828 1 68.19 190 PRO A C 1
ATOM 1522 O O . PRO A 1 190 ? -11.5 -26.172 -3.941 1 68.19 190 PRO A O 1
ATOM 1525 N N . ALA A 1 191 ? -12.352 -26.172 -1.83 1 67.62 191 ALA A N 1
ATOM 1526 C CA . ALA A 1 191 ? -13.555 -26.922 -2.18 1 67.62 191 ALA A CA 1
ATOM 1527 C C . ALA A 1 191 ? -14.688 -25.984 -2.588 1 67.62 191 ALA A C 1
ATOM 1529 O O . ALA A 1 191 ? -14.992 -25.016 -1.88 1 67.62 191 ALA A O 1
ATOM 1530 N N . TYR A 1 192 ? -14.977 -26.078 -3.855 1 69.12 192 TYR A N 1
ATOM 1531 C CA . TYR A 1 192 ? -16.031 -25.156 -4.305 1 69.12 192 TYR A CA 1
ATOM 1532 C C . TYR A 1 192 ? -17.406 -25.734 -4.02 1 69.12 192 TYR A C 1
ATOM 1534 O O . TYR A 1 192 ? -17.734 -26.844 -4.445 1 69.12 192 TYR A O 1
ATOM 1542 N N . ALA A 1 193 ? -18.125 -25.125 -2.973 1 70 193 ALA A N 1
ATOM 1543 C CA . ALA A 1 193 ? -19.5 -25.562 -2.717 1 70 193 ALA A CA 1
ATOM 1544 C C . ALA A 1 193 ? -20.422 -25.109 -3.844 1 70 193 ALA A C 1
ATOM 1546 O O . ALA A 1 193 ? -21.5 -25.703 -4.043 1 70 193 ALA A O 1
ATOM 1547 N N . GLY A 1 194 ? -20.078 -24.281 -4.613 1 79.62 194 GLY A N 1
ATOM 1548 C CA . GLY A 1 194 ? -20.797 -23.688 -5.727 1 79.62 194 GLY A CA 1
ATOM 1549 C C . GLY A 1 194 ? -19.891 -23.328 -6.895 1 79.62 194 GLY A C 1
ATOM 1550 O O . GLY A 1 194 ? -18.812 -23.891 -7.059 1 79.62 194 GLY A O 1
ATOM 1551 N N . PRO A 1 195 ? -20.5 -22.609 -7.77 1 85.94 195 PRO A N 1
ATOM 1552 C CA . PRO A 1 195 ? -19.672 -22.172 -8.891 1 85.94 195 PRO A CA 1
ATOM 1553 C C . PRO A 1 195 ? -18.375 -21.5 -8.438 1 85.94 195 PRO A C 1
ATOM 1555 O O . PRO A 1 195 ? -18.344 -20.859 -7.383 1 85.94 195 PRO A O 1
ATOM 1558 N N . HIS A 1 196 ? -17.375 -21.859 -9.234 1 90 196 HIS A N 1
ATOM 1559 C CA . HIS A 1 196 ? -16.141 -21.125 -8.992 1 90 196 HIS A CA 1
ATOM 1560 C C . HIS A 1 196 ? -16.375 -19.609 -9.008 1 90 196 HIS A C 1
ATOM 1562 O O . HIS A 1 196 ? -17.078 -19.109 -9.883 1 90 196 HIS A O 1
ATOM 1568 N N . GLN A 1 197 ? -15.766 -18.938 -8.086 1 91.94 197 GLN A N 1
ATOM 1569 C CA . GLN A 1 197 ? -16.047 -17.516 -7.926 1 91.94 197 GLN A CA 1
ATOM 1570 C C . GLN A 1 197 ? -15.625 -16.719 -9.156 1 91.94 197 GLN A C 1
ATOM 1572 O O . GLN A 1 197 ? -16.219 -15.68 -9.469 1 91.94 197 GLN A O 1
ATOM 1577 N N . HIS A 1 198 ? -14.648 -17.188 -9.914 1 96.5 198 HIS A N 1
ATOM 1578 C CA . HIS A 1 198 ? -14.289 -16.547 -11.164 1 96.5 198 HIS A CA 1
ATOM 1579 C C . HIS A 1 198 ? -15.484 -16.484 -12.117 1 96.5 198 HIS A C 1
ATOM 1581 O O . HIS A 1 198 ? -15.625 -15.531 -12.883 1 96.5 198 HIS A O 1
ATOM 1587 N N . GLU A 1 199 ? -16.375 -17.5 -12.008 1 96.81 199 GLU A N 1
ATOM 1588 C CA . GLU A 1 199 ? -17.578 -17.5 -12.836 1 96.81 199 GLU A CA 1
ATOM 1589 C C . GLU A 1 199 ? -18.547 -16.406 -12.398 1 96.81 199 GLU A C 1
ATOM 1591 O O . GLU A 1 199 ? -19.172 -15.766 -13.227 1 96.81 199 GLU A O 1
ATOM 1596 N N . VAL A 1 200 ? -18.625 -16.25 -11.117 1 97.31 200 VAL A N 1
ATOM 1597 C CA . VAL A 1 200 ? -19.484 -15.203 -10.57 1 97.31 200 VAL A CA 1
ATOM 1598 C C . VAL A 1 200 ? -18.938 -13.836 -10.984 1 97.31 200 VAL A C 1
ATOM 1600 O O . VAL A 1 200 ? -19.703 -12.938 -11.336 1 97.31 200 VAL A O 1
ATOM 1603 N N . VAL A 1 201 ? -17.625 -13.703 -10.977 1 98.62 201 VAL A N 1
ATOM 1604 C CA . VAL A 1 201 ? -16.984 -12.477 -11.43 1 98.62 201 VAL A CA 1
ATOM 1605 C C . VAL A 1 201 ? -17.312 -12.227 -12.906 1 98.62 201 VAL A C 1
ATOM 1607 O O . VAL A 1 201 ? -17.719 -11.125 -13.281 1 98.62 201 VAL A O 1
ATOM 1610 N N . LEU A 1 202 ? -17.172 -13.297 -13.727 1 98.69 202 LEU A N 1
ATOM 1611 C CA . LEU A 1 202 ? -17.438 -13.188 -15.148 1 98.69 202 LEU A CA 1
ATOM 1612 C C . LEU A 1 202 ? -18.891 -12.773 -15.398 1 98.69 202 LEU A C 1
ATOM 1614 O O . LEU A 1 202 ? -19.156 -11.922 -16.234 1 98.69 202 LEU A O 1
ATOM 1618 N N . ASN A 1 203 ? -19.812 -13.344 -14.648 1 98.31 203 ASN A N 1
ATOM 1619 C CA . ASN A 1 203 ? -21.219 -12.984 -14.773 1 98.31 203 ASN A CA 1
ATOM 1620 C C . ASN A 1 203 ? -21.469 -11.523 -14.406 1 98.31 203 ASN A C 1
ATOM 1622 O O . ASN A 1 203 ? -22.203 -10.82 -15.102 1 98.31 203 ASN A O 1
ATOM 1626 N N . ALA A 1 204 ? -20.828 -11.078 -13.344 1 98.69 204 ALA A N 1
ATOM 1627 C CA . ALA A 1 204 ? -20.969 -9.688 -12.914 1 98.69 204 ALA A CA 1
ATOM 1628 C C . ALA A 1 204 ? -20.406 -8.734 -13.969 1 98.69 204 ALA A C 1
ATOM 1630 O O . ALA A 1 204 ? -20.953 -7.645 -14.172 1 98.69 204 ALA A O 1
ATOM 1631 N N . LEU A 1 205 ? -19.312 -9.125 -14.617 1 98.81 205 LEU A N 1
ATOM 1632 C CA . LEU A 1 205 ? -18.734 -8.32 -15.688 1 98.81 205 LEU A CA 1
ATOM 1633 C C . LEU A 1 205 ? -19.688 -8.227 -16.875 1 98.81 205 LEU A C 1
ATOM 1635 O O . LEU A 1 205 ? -19.891 -7.145 -17.422 1 98.81 205 LEU A O 1
ATOM 1639 N N . ARG A 1 206 ? -20.312 -9.305 -17.234 1 98.38 206 ARG A N 1
ATOM 1640 C CA . ARG A 1 206 ? -21.234 -9.328 -18.359 1 98.38 206 ARG A CA 1
ATOM 1641 C C . ARG A 1 206 ? -22.438 -8.438 -18.094 1 98.38 206 ARG A C 1
ATOM 1643 O O . ARG A 1 206 ? -22.922 -7.73 -18.984 1 98.38 206 ARG A O 1
ATOM 1650 N N . GLU A 1 207 ? -22.906 -8.43 -16.859 1 98.38 207 GLU A N 1
ATOM 1651 C CA . GLU A 1 207 ? -24.109 -7.684 -16.484 1 98.38 207 GLU A CA 1
ATOM 1652 C C . GLU A 1 207 ? -23.75 -6.238 -16.125 1 98.38 207 GLU A C 1
ATOM 1654 O O . GLU A 1 207 ? -24.641 -5.438 -15.828 1 98.38 207 GLU A O 1
ATOM 1659 N N . ARG A 1 208 ? -22.531 -5.98 -16.094 1 98.44 208 ARG A N 1
ATOM 1660 C CA . ARG A 1 208 ? -22.031 -4.656 -15.734 1 98.44 208 ARG A CA 1
ATOM 1661 C C . ARG A 1 208 ? -22.531 -4.238 -14.359 1 98.44 208 ARG A C 1
ATOM 1663 O O . ARG A 1 208 ? -22.969 -3.098 -14.172 1 98.44 208 ARG A O 1
ATOM 1670 N N . ASP A 1 209 ? -22.578 -5.148 -13.484 1 98.31 209 ASP A N 1
ATOM 1671 C CA . ASP A 1 209 ? -23.078 -4.934 -12.125 1 98.31 209 ASP A CA 1
ATOM 1672 C C . ASP A 1 209 ? -21.922 -4.703 -11.156 1 98.31 209 ASP A C 1
ATOM 1674 O O . ASP A 1 209 ? -21.297 -5.652 -10.688 1 98.31 209 ASP A O 1
ATOM 1678 N N . SER A 1 210 ? -21.734 -3.426 -10.789 1 98.19 210 SER A N 1
ATOM 1679 C CA . SER A 1 210 ? -20.594 -3.037 -9.969 1 98.19 210 SER A CA 1
ATOM 1680 C C . SER A 1 210 ? -20.672 -3.646 -8.57 1 98.19 210 SER A C 1
ATOM 1682 O O . SER A 1 210 ? -19.672 -4.094 -8.023 1 98.19 210 SER A O 1
ATOM 1684 N N . TYR A 1 211 ? -21.797 -3.652 -8.008 1 98.06 211 TYR A N 1
ATOM 1685 C CA . TYR A 1 211 ? -21.984 -4.191 -6.668 1 98.06 211 TYR A CA 1
ATOM 1686 C C . TYR A 1 211 ? -21.719 -5.695 -6.645 1 98.06 211 TYR A C 1
ATOM 1688 O O . TYR A 1 211 ? -20.969 -6.188 -5.797 1 98.06 211 TYR A O 1
ATOM 1696 N N . ALA A 1 212 ? -22.297 -6.426 -7.574 1 98.25 212 ALA A N 1
ATOM 1697 C CA . ALA A 1 212 ? -22.078 -7.867 -7.668 1 98.25 212 ALA A CA 1
ATOM 1698 C C . ALA A 1 212 ? -20.609 -8.195 -7.922 1 98.25 212 ALA A C 1
ATOM 1700 O O . ALA A 1 212 ? -20.094 -9.188 -7.418 1 98.25 212 ALA A O 1
ATOM 1701 N N . LEU A 1 213 ? -19.953 -7.352 -8.711 1 98.75 213 LEU A N 1
ATOM 1702 C CA . LEU A 1 213 ? -18.547 -7.566 -9.031 1 98.75 213 LEU A CA 1
ATOM 1703 C C . LEU A 1 213 ? -17.688 -7.453 -7.785 1 98.75 213 LEU A C 1
ATOM 1705 O O . LEU A 1 213 ? -16.844 -8.32 -7.523 1 98.75 213 LEU A O 1
ATOM 1709 N N . ARG A 1 214 ? -17.938 -6.426 -6.977 1 98.62 214 ARG A N 1
ATOM 1710 C CA . ARG A 1 214 ? -17.172 -6.258 -5.738 1 98.62 214 ARG A CA 1
ATOM 1711 C C . ARG A 1 214 ? -17.391 -7.441 -4.801 1 98.62 214 ARG A C 1
ATOM 1713 O O . ARG A 1 214 ? -16.422 -7.977 -4.246 1 98.62 214 ARG A O 1
ATOM 1720 N N . MET A 1 215 ? -18.594 -7.836 -4.719 1 98 215 MET A N 1
ATOM 1721 C CA . MET A 1 215 ? -18.922 -8.945 -3.83 1 98 215 MET A CA 1
ATOM 1722 C C . MET A 1 215 ? -18.281 -10.242 -4.324 1 98 215 MET A C 1
ATOM 1724 O O . MET A 1 215 ? -17.781 -11.039 -3.525 1 98 215 MET A O 1
ATOM 1728 N N . ALA A 1 216 ? -18.297 -10.469 -5.617 1 97.88 216 ALA A N 1
ATOM 1729 C CA . ALA A 1 216 ? -17.719 -11.68 -6.188 1 97.88 216 ALA A CA 1
ATOM 1730 C C . ALA A 1 216 ? -16.219 -11.75 -5.922 1 97.88 216 ALA A C 1
ATOM 1732 O O . ALA A 1 216 ? -15.68 -12.812 -5.594 1 97.88 216 ALA A O 1
ATOM 1733 N N . ILE A 1 217 ? -15.516 -10.633 -6.066 1 98.38 217 ILE A N 1
ATOM 1734 C CA . ILE A 1 217 ? -14.078 -10.586 -5.793 1 98.38 217 ILE A CA 1
ATOM 1735 C C . ILE A 1 217 ? -13.828 -10.891 -4.32 1 98.38 217 ILE A C 1
ATOM 1737 O O . ILE A 1 217 ? -12.93 -11.664 -3.982 1 98.38 217 ILE A O 1
ATOM 1741 N N . ARG A 1 218 ? -14.594 -10.305 -3.428 1 97.56 218 ARG A N 1
ATOM 1742 C CA . ARG A 1 218 ? -14.453 -10.562 -1.998 1 97.56 218 ARG A CA 1
ATOM 1743 C C . ARG A 1 218 ? -14.648 -12.039 -1.683 1 97.56 218 ARG A C 1
ATOM 1745 O O . ARG A 1 218 ? -13.844 -12.641 -0.973 1 97.56 218 ARG A O 1
ATOM 1752 N N . MET A 1 219 ? -15.719 -12.57 -2.227 1 95 219 MET A N 1
ATOM 1753 C CA . MET A 1 219 ? -16.031 -13.969 -1.955 1 95 219 MET A CA 1
ATOM 1754 C C . MET A 1 219 ? -14.953 -14.891 -2.52 1 95 219 MET A C 1
ATOM 1756 O O . MET A 1 219 ? -14.633 -15.914 -1.923 1 95 219 MET A O 1
ATOM 1760 N N . ASP A 1 220 ? -14.383 -14.547 -3.67 1 95.06 220 ASP A N 1
ATOM 1761 C CA . ASP A 1 220 ? -13.281 -15.305 -4.25 1 95.06 220 ASP A CA 1
ATOM 1762 C C . ASP A 1 220 ? -12.086 -15.352 -3.299 1 95.06 220 ASP A C 1
ATOM 1764 O O . ASP A 1 220 ? -11.516 -16.422 -3.07 1 95.06 220 ASP A O 1
ATOM 1768 N N . LEU A 1 221 ? -11.75 -14.211 -2.711 1 94.75 221 LEU A N 1
ATOM 1769 C CA . LEU A 1 221 ? -10.625 -14.109 -1.788 1 94.75 221 LEU A CA 1
ATOM 1770 C C . LEU A 1 221 ? -10.914 -14.867 -0.496 1 94.75 221 LEU A C 1
ATOM 1772 O O . LEU A 1 221 ? -10.031 -15.531 0.049 1 94.75 221 LEU A O 1
ATOM 1776 N N . ILE A 1 222 ? -12.164 -14.797 -0.056 1 92.38 222 ILE A N 1
ATOM 1777 C CA . ILE A 1 222 ? -12.547 -15.461 1.184 1 92.38 222 ILE A CA 1
ATOM 1778 C C . ILE A 1 222 ? -12.477 -16.969 0.996 1 92.38 222 ILE A C 1
ATOM 1780 O O . ILE A 1 222 ? -11.859 -17.672 1.801 1 92.38 222 ILE A O 1
ATOM 1784 N N . GLU A 1 223 ? -13 -17.453 -0.071 1 88 223 GLU A N 1
ATOM 1785 C CA . GLU A 1 223 ? -13.023 -18.875 -0.339 1 88 223 GLU A CA 1
ATOM 1786 C C . GLU A 1 223 ? -11.617 -19.406 -0.611 1 88 223 GLU A C 1
ATOM 1788 O O . GLU A 1 223 ? -11.234 -20.453 -0.086 1 88 223 GLU A O 1
ATOM 1793 N N . GLY A 1 224 ? -10.93 -18.688 -1.404 1 86.31 224 GLY A N 1
ATOM 1794 C CA . GLY A 1 224 ? -9.578 -19.109 -1.742 1 86.31 224 GLY A CA 1
ATOM 1795 C C . GLY A 1 224 ? -8.641 -19.125 -0.549 1 86.31 224 GLY A C 1
ATOM 1796 O O . GLY A 1 224 ? -7.699 -19.922 -0.505 1 86.31 224 GLY A O 1
ATOM 1797 N N . GLY A 1 225 ? -8.891 -18.25 0.441 1 85.94 225 GLY A N 1
ATOM 1798 C CA . GLY A 1 225 ? -7.98 -18.109 1.566 1 85.94 225 GLY A CA 1
ATOM 1799 C C . GLY A 1 225 ? -8.367 -18.969 2.756 1 85.94 225 GLY A C 1
ATOM 1800 O O . GLY A 1 225 ? -7.559 -19.172 3.666 1 85.94 225 GLY A O 1
ATOM 1801 N N . ALA A 1 226 ? -9.555 -19.5 2.719 1 83.25 226 ALA A N 1
ATOM 1802 C CA . ALA A 1 226 ? -10.062 -20.203 3.9 1 83.25 226 ALA A CA 1
ATOM 1803 C C . ALA A 1 226 ? -9.227 -21.438 4.211 1 83.25 226 ALA A C 1
ATOM 1805 O O . ALA A 1 226 ? -8.789 -21.625 5.348 1 83.25 226 ALA A O 1
ATOM 1806 N N . ALA A 1 227 ? -8.984 -22.234 3.211 1 81.81 227 ALA A N 1
ATOM 1807 C CA . ALA A 1 227 ? -8.211 -23.453 3.418 1 81.81 227 ALA A CA 1
ATOM 1808 C C . ALA A 1 227 ? -6.758 -23.141 3.75 1 81.81 227 ALA A C 1
ATOM 1810 O O . ALA A 1 227 ? -6.137 -23.828 4.559 1 81.81 227 ALA A O 1
ATOM 1811 N N . LEU A 1 228 ? -6.242 -22.062 3.188 1 85.75 228 LEU A N 1
ATOM 1812 C CA . LEU A 1 228 ? -4.855 -21.688 3.426 1 85.75 228 LEU A CA 1
ATOM 1813 C C . LEU A 1 228 ? -4.648 -21.266 4.879 1 85.75 228 LEU A C 1
ATOM 1815 O O . LEU A 1 228 ? -3.664 -21.656 5.508 1 85.75 228 LEU A O 1
ATOM 1819 N N . ILE A 1 229 ? -5.598 -20.531 5.379 1 85.75 229 ILE A N 1
ATOM 1820 C CA . ILE A 1 229 ? -5.523 -20.047 6.75 1 85.75 229 ILE A CA 1
ATOM 1821 C C . ILE A 1 229 ? -5.566 -21.219 7.723 1 85.75 229 ILE A C 1
ATOM 1823 O O . ILE A 1 229 ? -4.828 -21.25 8.711 1 85.75 229 ILE A O 1
ATOM 1827 N N . ARG A 1 230 ? -6.332 -22.203 7.41 1 84.81 230 ARG A N 1
ATOM 1828 C CA . ARG A 1 230 ? -6.434 -23.391 8.242 1 84.81 230 ARG A CA 1
ATOM 1829 C C . ARG A 1 230 ? -5.113 -24.156 8.273 1 84.81 230 ARG A C 1
ATOM 1831 O O . ARG A 1 230 ? -4.684 -24.609 9.336 1 84.81 230 ARG A O 1
ATOM 1838 N N . HIS A 1 231 ? -4.488 -24.219 7.184 1 85.38 231 HIS A N 1
ATOM 1839 C CA . HIS A 1 231 ? -3.219 -24.938 7.098 1 85.38 231 HIS A CA 1
ATOM 1840 C C . HIS A 1 231 ? -2.115 -24.188 7.828 1 85.38 231 HIS A C 1
ATOM 1842 O O . HIS A 1 231 ? -1.258 -24.797 8.469 1 85.38 231 HIS A O 1
ATOM 1848 N N . LEU A 1 232 ? -2.152 -22.875 7.762 1 86 232 LEU A N 1
ATOM 1849 C CA . LEU A 1 232 ? -1.139 -22.047 8.414 1 86 232 LEU A CA 1
ATOM 1850 C C . LEU A 1 232 ? -1.276 -22.109 9.93 1 86 232 LEU A C 1
ATOM 1852 O O . LEU A 1 232 ? -0.274 -22.125 10.648 1 86 232 LEU A O 1
ATOM 1856 N N . LYS A 1 233 ? -2.473 -22.188 10.375 1 83 233 LYS A N 1
ATOM 1857 C CA . LYS A 1 233 ? -2.713 -22.219 11.812 1 83 233 LYS A CA 1
ATOM 1858 C C . LYS A 1 233 ? -2.426 -23.594 12.391 1 83 233 LYS A C 1
ATOM 1860 O O . LYS A 1 233 ? -2.037 -23.734 13.555 1 83 233 LYS A O 1
ATOM 1865 N N . SER A 1 234 ? -2.59 -24.609 11.648 1 76.25 234 SER A N 1
ATOM 1866 C CA . SER A 1 234 ? -2.299 -25.969 12.102 1 76.25 234 SER A CA 1
ATOM 1867 C C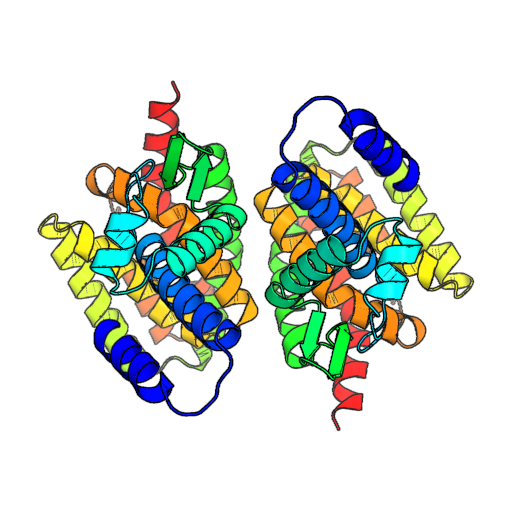 . SER A 1 234 ? -0.796 -26.219 12.164 1 76.25 234 SER A C 1
ATOM 1869 O O . SER A 1 234 ? -0.329 -27.016 12.969 1 76.25 234 SER A O 1
ATOM 1871 N N . ALA A 1 235 ? -0.063 -25.594 11.383 1 64.94 235 ALA A N 1
ATOM 1872 C CA . ALA A 1 235 ? 1.386 -25.781 11.367 1 64.94 235 ALA A CA 1
ATOM 1873 C C . ALA A 1 235 ? 2.037 -25.094 12.562 1 64.94 235 ALA A C 1
ATOM 1875 O O . ALA A 1 235 ? 3.133 -25.469 12.984 1 64.94 235 ALA A O 1
ATOM 1876 N N . THR A 1 236 ? 1.55 -24 13.141 1 53.91 236 THR A N 1
ATOM 1877 C CA . THR A 1 236 ? 2.129 -23.297 14.289 1 53.91 236 THR A CA 1
ATOM 1878 C C . THR A 1 236 ? 1.745 -24 15.594 1 53.91 236 THR A C 1
ATOM 1880 O O . THR A 1 236 ? 2.348 -23.75 16.641 1 53.91 236 THR A O 1
ATOM 1883 N N . GLY A 1 237 ? 0.744 -24.891 15.727 1 44.28 237 GLY A N 1
ATOM 1884 C CA . GLY A 1 237 ? 0.503 -25.719 16.891 1 44.28 237 GLY A CA 1
ATOM 1885 C C . GLY A 1 237 ? 1.227 -27.062 16.828 1 44.28 237 GLY A C 1
ATOM 1886 O O . GLY A 1 237 ? 1.606 -27.516 15.742 1 44.28 237 GLY A O 1
ATOM 1887 N N . MET B 1 1 ? 11.797 14.188 21.281 1 31.25 1 MET B N 1
ATOM 1888 C CA . MET B 1 1 ? 13.031 13.453 21.547 1 31.25 1 MET B CA 1
ATOM 1889 C C . MET B 1 1 ? 14.062 13.695 20.453 1 31.25 1 MET B C 1
ATOM 1891 O O . MET B 1 1 ? 13.742 13.656 19.266 1 31.25 1 MET B O 1
ATOM 1895 N N . ASN B 1 2 ? 15.07 14.359 20.781 1 33.59 2 ASN B N 1
ATOM 1896 C CA . ASN B 1 2 ? 16.156 14.953 20 1 33.59 2 ASN B CA 1
ATOM 1897 C C . ASN B 1 2 ? 16.859 13.906 19.141 1 33.59 2 ASN B C 1
ATOM 1899 O O . ASN B 1 2 ? 17.5 13 19.656 1 33.59 2 ASN B O 1
ATOM 1903 N N . VAL B 1 3 ? 16.297 13.766 18.016 1 40.06 3 VAL B N 1
ATOM 1904 C CA . VAL B 1 3 ? 16.953 12.93 17.016 1 40.06 3 VAL B CA 1
ATOM 1905 C C . VAL B 1 3 ? 18.453 13.164 17.047 1 40.06 3 VAL B C 1
ATOM 1907 O O . VAL B 1 3 ? 19.234 12.227 16.844 1 40.06 3 VAL B O 1
ATOM 1910 N N . ILE B 1 4 ? 18.781 14.352 17.469 1 44.31 4 ILE B N 1
ATOM 1911 C CA . ILE B 1 4 ? 20.188 14.68 17.578 1 44.31 4 ILE B CA 1
ATOM 1912 C C . ILE B 1 4 ? 20.859 13.781 18.609 1 44.31 4 ILE B C 1
ATOM 1914 O O . ILE B 1 4 ? 21.969 13.281 18.391 1 44.31 4 ILE B O 1
ATOM 1918 N N . LYS B 1 5 ? 20.141 13.703 19.672 1 43.19 5 LYS B N 1
ATOM 1919 C CA . LYS B 1 5 ? 20.766 12.93 20.75 1 43.19 5 LYS B CA 1
ATOM 1920 C C . LYS B 1 5 ? 20.875 11.461 20.359 1 43.19 5 LYS B C 1
ATOM 1922 O O . LYS B 1 5 ? 21.875 10.805 20.672 1 43.19 5 LYS B O 1
ATOM 1927 N N . ALA B 1 6 ? 19.922 11.055 19.656 1 45.09 6 ALA B N 1
ATOM 1928 C CA . ALA B 1 6 ? 19.953 9.648 19.266 1 45.09 6 ALA B CA 1
ATOM 1929 C C . ALA B 1 6 ? 21.078 9.391 18.25 1 45.09 6 ALA B C 1
ATOM 1931 O O . ALA B 1 6 ? 21.766 8.375 18.328 1 45.09 6 ALA B O 1
ATOM 1932 N N . LEU B 1 7 ? 21.312 10.305 17.453 1 49.75 7 LEU B N 1
ATOM 1933 C CA . LEU B 1 7 ? 22.406 10.234 16.484 1 49.75 7 LEU B CA 1
ATOM 1934 C C . LEU B 1 7 ? 23.75 10.32 17.172 1 49.75 7 LEU B C 1
ATOM 1936 O O . LEU B 1 7 ? 24.703 9.617 16.797 1 49.75 7 LEU B O 1
ATOM 1940 N N . ASP B 1 8 ? 23.844 11.18 18.172 1 45.31 8 ASP B N 1
ATOM 1941 C CA . ASP B 1 8 ? 25.078 11.266 18.938 1 45.31 8 ASP B CA 1
ATOM 1942 C C . ASP B 1 8 ? 25.406 9.93 19.609 1 45.31 8 ASP B C 1
ATOM 1944 O O . ASP B 1 8 ? 26.562 9.516 19.625 1 45.31 8 ASP B O 1
ATOM 1948 N N . ALA B 1 9 ? 24.328 9.391 20.047 1 47.62 9 ALA B N 1
ATOM 1949 C CA . ALA B 1 9 ? 24.562 8.117 20.719 1 47.62 9 ALA B CA 1
ATOM 1950 C C . ALA B 1 9 ? 25.031 7.047 19.734 1 47.62 9 ALA B C 1
ATOM 1952 O O . ALA B 1 9 ? 25.922 6.25 20.047 1 47.62 9 ALA B O 1
ATOM 1953 N N . LEU B 1 10 ? 24.438 7.074 18.578 1 47.28 10 LEU B N 1
ATOM 1954 C CA . LEU B 1 10 ? 24.844 6.129 17.547 1 47.28 10 LEU B CA 1
ATOM 1955 C C . LEU B 1 10 ? 26.266 6.438 17.062 1 47.28 10 LEU B C 1
ATOM 1957 O O . LEU B 1 10 ? 27.031 5.523 16.75 1 47.28 10 LEU B O 1
ATOM 1961 N N . GLN B 1 11 ? 26.609 7.645 17.047 1 44.53 11 GLN B N 1
ATOM 1962 C CA . GLN B 1 11 ? 27.969 8.016 16.719 1 44.53 11 GLN B CA 1
ATOM 1963 C C . GLN B 1 11 ? 28.953 7.551 17.797 1 44.53 11 GLN B C 1
ATOM 1965 O O . GLN B 1 11 ? 30.078 7.145 17.484 1 44.53 11 GLN B O 1
ATOM 1970 N N . GLN B 1 12 ? 28.562 7.707 18.953 1 43.91 12 GLN B N 1
ATOM 1971 C CA . GLN B 1 12 ? 29.453 7.285 20.031 1 43.91 12 GLN B CA 1
ATOM 1972 C C . GLN B 1 12 ? 29.594 5.766 20.062 1 43.91 12 GLN B C 1
ATOM 1974 O O . GLN B 1 12 ? 30.625 5.246 20.5 1 43.91 12 GLN B O 1
ATOM 1979 N N . GLU B 1 13 ? 28.516 5.121 19.797 1 39.5 13 GLU B N 1
ATOM 1980 C CA . GLU B 1 13 ? 28.656 3.666 19.797 1 39.5 13 GLU B CA 1
ATOM 1981 C C . GLU B 1 13 ? 29.469 3.193 18.594 1 39.5 13 GLU B C 1
ATOM 1983 O O . GLU B 1 13 ? 29.516 1.995 18.297 1 39.5 13 GLU B O 1
ATOM 1988 N N . LYS B 1 14 ? 29.969 4.156 17.938 1 43.78 14 LYS B N 1
ATOM 1989 C CA . LYS B 1 14 ? 30.844 3.857 16.812 1 43.78 14 LYS B CA 1
ATOM 1990 C C . LYS B 1 14 ? 32.031 2.998 17.25 1 43.78 14 LYS B C 1
ATOM 1992 O O . LYS B 1 14 ? 32.812 2.555 16.406 1 43.78 14 LYS B O 1
ATOM 1997 N N . SER B 1 15 ? 32.344 3.025 18.391 1 39.34 15 SER B N 1
ATOM 1998 C CA . SER B 1 15 ? 33.625 2.377 18.625 1 39.34 15 SER B CA 1
ATOM 1999 C C . SER B 1 15 ? 33.531 0.861 18.5 1 39.34 15 SER B C 1
ATOM 2001 O O . SER B 1 15 ? 34.531 0.157 18.469 1 39.34 15 SER B O 1
ATOM 2003 N N . ASP B 1 16 ? 32.375 0.305 18.75 1 38.03 16 ASP B N 1
ATOM 2004 C CA . ASP B 1 16 ? 32.438 -1.119 19.062 1 38.03 16 ASP B CA 1
ATOM 2005 C C . ASP B 1 16 ? 32.125 -1.966 17.828 1 38.03 16 ASP B C 1
ATOM 2007 O O . ASP B 1 16 ? 30.984 -2.307 17.578 1 38.03 16 ASP B O 1
ATOM 2011 N N . GLY B 1 17 ? 32.969 -2.053 16.609 1 44.5 17 GLY B N 1
ATOM 2012 C CA . GLY B 1 17 ? 33.25 -2.99 15.539 1 44.5 17 GLY B CA 1
ATOM 2013 C C . GLY B 1 17 ? 32.094 -3.123 14.562 1 44.5 17 GLY B C 1
ATOM 2014 O O . GLY B 1 17 ? 32.031 -4.062 13.766 1 44.5 17 GLY B O 1
ATOM 2015 N N . SER B 1 18 ? 30.953 -2.568 14.797 1 51.09 18 SER B N 1
ATOM 2016 C CA . SER B 1 18 ? 29.922 -2.76 13.773 1 51.09 18 SER B CA 1
ATOM 2017 C C . SER B 1 18 ? 30.359 -2.186 12.43 1 51.09 18 SER B C 1
ATOM 2019 O O . SER B 1 18 ? 30.781 -1.031 12.352 1 51.09 18 SER B O 1
ATOM 2021 N N . PRO B 1 19 ? 30.516 -2.896 11.281 1 55.66 19 PRO B N 1
ATOM 2022 C CA . PRO B 1 19 ? 31.062 -2.455 9.992 1 55.66 19 PRO B CA 1
ATOM 2023 C C . PRO B 1 19 ? 30.406 -1.176 9.484 1 55.66 19 PRO B C 1
ATOM 2025 O O . PRO B 1 19 ? 29.25 -0.885 9.844 1 55.66 19 PRO B O 1
ATOM 2028 N N . ALA B 1 20 ? 31.188 -0.275 8.867 1 52.34 20 ALA B N 1
ATOM 2029 C CA . ALA B 1 20 ? 30.875 1.002 8.234 1 52.34 20 ALA B CA 1
ATOM 2030 C C . ALA B 1 20 ? 29.547 0.923 7.48 1 52.34 20 ALA B C 1
ATOM 2032 O O . ALA B 1 20 ? 28.766 1.873 7.496 1 52.34 20 ALA B O 1
ATOM 2033 N N . ALA B 1 21 ? 29.203 -0.249 6.902 1 56.28 21 ALA B N 1
ATOM 2034 C CA . ALA B 1 21 ? 27.984 -0.419 6.129 1 56.28 21 ALA B CA 1
ATOM 2035 C C . ALA B 1 21 ? 26.75 -0.382 7.031 1 56.28 21 ALA B C 1
ATOM 2037 O O . ALA B 1 21 ? 25.734 0.198 6.668 1 56.28 21 ALA B O 1
ATOM 2038 N N . GLU B 1 22 ? 26.984 -0.853 8.203 1 67 22 GLU B N 1
ATOM 2039 C CA . GLU B 1 22 ? 25.875 -0.904 9.148 1 67 22 GLU B CA 1
ATOM 2040 C C . GLU B 1 22 ? 25.547 0.483 9.695 1 67 22 GLU B C 1
ATOM 2042 O O . GLU B 1 22 ? 24.375 0.838 9.852 1 67 22 GLU B O 1
ATOM 2047 N N . VAL B 1 23 ? 26.609 1.22 9.844 1 66.69 23 VAL B N 1
ATOM 2048 C CA . VAL B 1 23 ? 26.422 2.568 10.359 1 66.69 23 VAL B CA 1
ATOM 2049 C C . VAL B 1 23 ? 25.734 3.438 9.305 1 66.69 23 VAL B C 1
ATOM 2051 O O . VAL B 1 23 ? 24.828 4.207 9.617 1 66.69 23 VAL B O 1
ATOM 2054 N N . GLY B 1 24 ? 26.266 3.27 8.078 1 72.69 24 GLY B N 1
ATOM 2055 C CA . GLY B 1 24 ? 25.672 4.004 6.977 1 72.69 24 GLY B CA 1
ATOM 2056 C C . GLY B 1 24 ? 24.188 3.721 6.809 1 72.69 24 GLY B C 1
ATOM 2057 O O . GLY B 1 24 ? 23.391 4.645 6.613 1 72.69 24 GLY B O 1
ATOM 2058 N N . GLU B 1 25 ? 23.844 2.486 7.039 1 79 25 GLU B N 1
ATOM 2059 C CA . GLU B 1 25 ? 22.453 2.066 6.91 1 79 25 GLU B CA 1
ATOM 2060 C C . GLU B 1 25 ? 21.594 2.639 8.039 1 79 25 GLU B C 1
ATOM 2062 O O . GLU B 1 25 ? 20.453 3.062 7.812 1 79 25 GLU B O 1
ATOM 2067 N N . VAL B 1 26 ? 22.203 2.758 9.102 1 82.75 26 VAL B N 1
ATOM 2068 C CA . VAL B 1 26 ? 21.484 3.295 10.266 1 82.75 26 VAL B CA 1
ATOM 2069 C C . VAL B 1 26 ? 21.234 4.785 10.062 1 82.75 26 VAL B C 1
ATOM 2071 O O . VAL B 1 26 ? 20.125 5.27 10.312 1 82.75 26 VAL B O 1
ATOM 2074 N N . LEU B 1 27 ? 22.219 5.504 9.562 1 88.25 27 LEU B N 1
ATOM 2075 C CA . LEU B 1 27 ? 22.094 6.941 9.359 1 88.25 27 LEU B CA 1
ATOM 2076 C C . LEU B 1 27 ? 21.109 7.242 8.227 1 88.25 27 LEU B C 1
ATOM 2078 O O . LEU B 1 27 ? 20.297 8.156 8.336 1 88.25 27 LEU B O 1
ATOM 2082 N N . SER B 1 28 ? 21.172 6.426 7.16 1 92.12 28 SER B N 1
ATOM 2083 C CA . SER B 1 28 ? 20.25 6.605 6.043 1 92.12 28 SER B CA 1
ATOM 2084 C C . SER B 1 28 ? 18.797 6.379 6.48 1 92.12 28 SER B C 1
ATOM 2086 O O . SER B 1 28 ? 17.906 7.125 6.086 1 92.12 28 SER B O 1
ATOM 2088 N N . ASN B 1 29 ? 18.656 5.441 7.332 1 92.44 29 ASN B N 1
ATOM 2089 C CA . ASN B 1 29 ? 17.312 5.156 7.844 1 92.44 29 ASN B CA 1
ATOM 2090 C C . ASN B 1 29 ? 16.797 6.289 8.719 1 92.44 29 ASN B C 1
ATOM 2092 O O . ASN B 1 29 ? 15.609 6.617 8.688 1 92.44 29 ASN B O 1
ATOM 2096 N N . ALA B 1 30 ? 17.656 6.848 9.469 1 94.44 30 ALA B N 1
ATOM 2097 C CA . ALA B 1 30 ? 17.266 7.973 10.312 1 94.44 30 ALA B CA 1
ATOM 2098 C C . ALA B 1 30 ? 16.859 9.172 9.469 1 94.44 30 ALA B C 1
ATOM 2100 O O . ALA B 1 30 ? 15.852 9.828 9.758 1 94.44 30 ALA B O 1
ATOM 2101 N N . VAL B 1 31 ? 17.672 9.445 8.469 1 96.25 31 VAL B N 1
ATOM 2102 C CA . VAL B 1 31 ? 17.344 10.547 7.562 1 96.25 31 VAL B CA 1
ATOM 2103 C C . VAL B 1 31 ? 16.016 10.273 6.867 1 96.25 31 VAL B C 1
ATOM 2105 O O . VAL B 1 31 ? 15.148 11.148 6.805 1 96.25 31 VAL B O 1
ATOM 2108 N N . TYR B 1 32 ? 15.906 9.047 6.398 1 96.5 32 TYR B N 1
ATOM 2109 C CA . TYR B 1 32 ? 14.672 8.625 5.738 1 96.5 32 TYR B CA 1
ATOM 2110 C C . TYR B 1 32 ? 13.469 8.828 6.648 1 96.5 32 TYR B C 1
ATOM 2112 O O . TYR B 1 32 ? 12.469 9.422 6.242 1 96.5 32 TYR B O 1
ATOM 2120 N N . THR B 1 33 ? 13.555 8.414 7.863 1 96.81 33 THR B N 1
ATOM 2121 C CA . THR B 1 33 ? 12.453 8.477 8.812 1 96.81 33 THR B CA 1
ATOM 2122 C C . THR B 1 33 ? 12.086 9.93 9.109 1 96.81 33 THR B C 1
ATOM 2124 O O . THR B 1 33 ? 10.906 10.266 9.203 1 96.81 33 THR B O 1
ATOM 2127 N N . THR B 1 34 ? 13.047 10.758 9.25 1 96.94 34 THR B N 1
ATOM 2128 C CA . THR B 1 34 ? 12.805 12.164 9.531 1 96.94 34 THR B CA 1
ATOM 2129 C C . THR B 1 34 ? 12.094 12.844 8.367 1 96.94 34 THR B C 1
ATOM 2131 O O . THR B 1 34 ? 11.086 13.523 8.562 1 96.94 34 THR B O 1
ATOM 2134 N N . LEU B 1 35 ? 12.586 12.617 7.16 1 97.69 35 LEU B N 1
ATOM 2135 C CA . LEU B 1 35 ? 11.984 13.242 5.984 1 97.69 35 LEU B CA 1
ATOM 2136 C C . LEU B 1 35 ? 10.586 12.688 5.727 1 97.69 35 LEU B C 1
ATOM 2138 O O . LEU B 1 35 ? 9.68 13.43 5.371 1 97.69 35 LEU B O 1
ATOM 2142 N N . LYS B 1 36 ? 10.469 11.391 5.895 1 97.81 36 LYS B N 1
ATOM 2143 C CA . LYS B 1 36 ? 9.148 10.773 5.762 1 97.81 36 LYS B CA 1
ATOM 2144 C C . LYS B 1 36 ? 8.148 11.406 6.727 1 97.81 36 LYS B C 1
ATOM 2146 O O . LYS B 1 36 ? 7.031 11.75 6.332 1 97.81 36 LYS B O 1
ATOM 2151 N N . SER B 1 37 ? 8.594 11.586 7.961 1 97.25 37 SER B N 1
ATOM 2152 C CA . SER B 1 37 ? 7.738 12.203 8.969 1 97.25 37 SER B CA 1
ATOM 2153 C C . SER B 1 37 ? 7.359 13.625 8.578 1 97.25 37 SER B C 1
ATOM 2155 O O . SER B 1 37 ? 6.199 14.023 8.695 1 97.25 37 SER B O 1
ATOM 2157 N N . GLN B 1 38 ? 8.305 14.391 8.094 1 97.62 38 GLN B N 1
ATOM 2158 C CA . GLN B 1 38 ? 8.039 15.758 7.672 1 97.62 38 GLN B CA 1
ATOM 2159 C C . GLN B 1 38 ? 7.047 15.797 6.512 1 97.62 38 GLN B C 1
ATOM 2161 O O . GLN B 1 38 ? 6.176 16.672 6.465 1 97.62 38 GLN B O 1
ATOM 2166 N N . LEU B 1 39 ? 7.18 14.852 5.613 1 98.19 39 LEU B N 1
ATOM 2167 C CA . LEU B 1 39 ? 6.262 14.75 4.48 1 98.19 39 LEU B CA 1
ATOM 2168 C C . LEU B 1 39 ? 4.855 14.398 4.953 1 98.19 39 LEU B C 1
ATOM 2170 O O . LEU B 1 39 ? 3.885 15.055 4.578 1 98.19 39 LEU B O 1
ATOM 2174 N N . MET B 1 40 ? 4.754 13.414 5.848 1 97.94 40 MET B N 1
ATOM 2175 C CA . MET B 1 40 ? 3.469 12.945 6.359 1 97.94 40 MET B CA 1
ATOM 2176 C C . MET B 1 40 ? 2.758 14.047 7.137 1 97.94 40 MET B C 1
ATOM 2178 O O . MET B 1 40 ? 1.533 14.172 7.062 1 97.94 40 MET B O 1
ATOM 2182 N N . GLN B 1 41 ? 3.537 14.883 7.789 1 97.06 41 GLN B N 1
ATOM 2183 C CA . GLN B 1 41 ? 2.998 15.922 8.664 1 97.06 41 GLN B CA 1
ATOM 2184 C C . GLN B 1 41 ? 2.805 17.234 7.906 1 97.06 41 GLN B C 1
ATOM 2186 O O . GLN B 1 41 ? 2.52 18.266 8.508 1 97.06 41 GLN B O 1
ATOM 2191 N N . ALA B 1 42 ? 3.066 17.219 6.645 1 97.44 42 ALA B N 1
ATOM 2192 C CA . ALA B 1 42 ? 2.852 18.375 5.77 1 97.44 42 ALA B CA 1
ATOM 2193 C C . ALA B 1 42 ? 3.764 19.531 6.148 1 97.44 42 ALA B C 1
ATOM 2195 O O . ALA B 1 42 ? 3.318 20.672 6.227 1 97.44 42 ALA B O 1
ATOM 2196 N N . GLN B 1 43 ? 4.992 19.219 6.414 1 97.31 43 GLN B N 1
ATOM 2197 C CA . GLN B 1 43 ? 5.957 20.25 6.789 1 97.31 43 GLN B CA 1
ATOM 2198 C C . GLN B 1 43 ? 6.789 20.688 5.59 1 97.31 43 GLN B C 1
ATOM 2200 O O . GLN B 1 43 ? 7.59 21.625 5.691 1 97.31 43 GLN B O 1
ATOM 2205 N N . LEU B 1 44 ? 6.648 20 4.438 1 97.88 44 LEU B N 1
ATOM 2206 C CA . LEU B 1 44 ? 7.34 20.344 3.195 1 97.88 44 LEU B CA 1
ATOM 2207 C C . LEU B 1 44 ? 6.344 20.719 2.105 1 97.88 44 LEU B C 1
ATOM 2209 O O . LEU B 1 44 ? 5.254 20.156 2.029 1 97.88 44 LEU B O 1
ATOM 2213 N N . LEU B 1 45 ? 6.742 21.656 1.229 1 97.5 45 LEU B N 1
ATOM 2214 C CA . LEU B 1 45 ? 5.879 22.125 0.148 1 97.5 45 LEU B CA 1
ATOM 2215 C C . LEU B 1 45 ? 6.16 21.375 -1.142 1 97.5 45 LEU B C 1
ATOM 2217 O O . LEU B 1 45 ? 7.289 20.922 -1.375 1 97.5 45 LEU B O 1
ATOM 2221 N N . PRO B 1 46 ? 5.062 21.219 -1.97 1 97.19 46 PRO B N 1
ATOM 2222 C CA . PRO B 1 46 ? 5.344 20.703 -3.309 1 97.19 46 PRO B CA 1
ATOM 2223 C C . PRO B 1 46 ? 6.414 21.5 -4.043 1 97.19 46 PRO B C 1
ATOM 2225 O O . PRO B 1 46 ? 6.453 22.734 -3.932 1 97.19 46 PRO B O 1
ATOM 2228 N N . LEU B 1 47 ? 7.359 20.766 -4.68 1 97.5 47 LEU B N 1
ATOM 2229 C CA . LEU B 1 47 ? 8.398 21.344 -5.535 1 97.5 47 LEU B CA 1
ATOM 2230 C C . LEU B 1 47 ? 9.469 22.031 -4.703 1 97.5 47 LEU B C 1
ATOM 2232 O O . LEU B 1 47 ? 10.406 22.609 -5.254 1 97.5 47 LEU B O 1
ATOM 2236 N N . GLN B 1 48 ? 9.359 22 -3.375 1 97.94 48 GLN B N 1
ATOM 2237 C CA . GLN B 1 48 ? 10.43 22.516 -2.527 1 97.94 48 GLN B CA 1
ATOM 2238 C C . GLN B 1 48 ? 11.742 21.781 -2.797 1 97.94 48 GLN B C 1
ATOM 2240 O O . GLN B 1 48 ? 11.781 20.547 -2.787 1 97.94 48 GLN B O 1
ATOM 2245 N N . ARG B 1 49 ? 12.75 22.484 -3.027 1 97.75 49 ARG B N 1
ATOM 2246 C CA . ARG B 1 49 ? 14.055 21.891 -3.287 1 97.75 49 ARG B CA 1
ATOM 2247 C C . ARG B 1 49 ? 14.703 21.406 -1.996 1 97.75 49 ARG B C 1
ATOM 2249 O O . ARG B 1 49 ? 14.602 22.062 -0.958 1 97.75 49 ARG B O 1
ATOM 2256 N N . LEU B 1 50 ? 15.273 20.25 -2.09 1 97.81 50 LEU B N 1
ATOM 2257 C CA . LEU B 1 50 ? 16.047 19.672 -0.995 1 97.81 50 LEU B CA 1
ATOM 2258 C C . LEU B 1 50 ? 17.531 19.578 -1.359 1 97.81 50 LEU B C 1
ATOM 2260 O O . LEU B 1 50 ? 17.938 18.688 -2.098 1 97.81 50 LEU B O 1
ATOM 2264 N N . LYS B 1 51 ? 18.312 20.469 -0.791 1 96.88 51 LYS B N 1
ATOM 2265 C CA . LYS B 1 51 ? 19.75 20.422 -1.021 1 96.88 51 LYS B CA 1
ATOM 2266 C C . LYS B 1 51 ? 20.438 19.438 -0.079 1 96.88 51 LYS B C 1
ATOM 2268 O O . LYS B 1 51 ? 20.344 19.578 1.143 1 96.88 51 LYS B O 1
ATOM 2273 N N . VAL B 1 52 ? 21.062 18.5 -0.663 1 97 52 VAL B N 1
ATOM 2274 C CA . VAL B 1 52 ? 21.672 17.406 0.083 1 97 52 VAL B CA 1
ATOM 2275 C C . VAL B 1 52 ? 22.562 17.969 1.188 1 97 52 VAL B C 1
ATOM 2277 O O . VAL B 1 52 ? 22.484 17.547 2.34 1 97 52 VAL B O 1
ATOM 2280 N N . ARG B 1 53 ? 23.344 19 0.884 1 96.56 53 ARG B N 1
ATOM 2281 C CA . ARG B 1 53 ? 24.281 19.594 1.837 1 96.56 53 ARG B CA 1
ATOM 2282 C C . ARG B 1 53 ? 23.531 20.234 3.006 1 96.56 53 ARG B C 1
ATOM 2284 O O . ARG B 1 53 ? 23.938 20.078 4.16 1 96.56 53 ARG B O 1
ATOM 2291 N N . GLU B 1 54 ? 22.516 20.906 2.75 1 96.81 54 GLU B N 1
ATOM 2292 C CA . GLU B 1 54 ? 21.734 21.578 3.785 1 96.81 54 GLU B CA 1
ATOM 2293 C C . GLU B 1 54 ? 21.016 20.578 4.684 1 96.81 54 GLU B C 1
ATOM 2295 O O . GLU B 1 54 ? 21 20.734 5.906 1 96.81 54 GLU B O 1
ATOM 2300 N N . VAL B 1 55 ? 20.438 19.516 4.078 1 96.75 55 VAL B N 1
ATOM 2301 C CA . VAL B 1 55 ? 19.766 18.484 4.848 1 96.75 55 VAL B CA 1
ATOM 2302 C C . VAL B 1 55 ? 20.766 17.766 5.75 1 96.75 55 VAL B C 1
ATOM 2304 O O . VAL B 1 55 ? 20.469 17.5 6.918 1 96.75 55 VAL B O 1
ATOM 2307 N N . ALA B 1 56 ? 21.875 17.484 5.18 1 96.88 56 ALA B N 1
ATOM 2308 C CA . ALA B 1 56 ? 22.938 16.828 5.945 1 96.88 56 ALA B CA 1
ATOM 2309 C C . ALA B 1 56 ? 23.328 17.672 7.152 1 96.88 56 ALA B C 1
ATOM 2311 O O . ALA B 1 56 ? 23.453 17.156 8.266 1 96.88 56 ALA B O 1
ATOM 2312 N N . LYS B 1 57 ? 23.484 18.953 6.969 1 96.62 57 LYS B N 1
ATOM 2313 C CA . LYS B 1 57 ? 23.875 19.891 8.031 1 96.62 57 LYS B CA 1
ATOM 2314 C C . LYS B 1 57 ? 22.812 19.938 9.125 1 96.62 57 LYS B C 1
ATOM 2316 O O . LYS B 1 57 ? 23.125 19.812 10.312 1 96.62 57 LYS B O 1
ATOM 2321 N N . VAL B 1 58 ? 21.609 20.016 8.734 1 95.06 58 VAL B N 1
ATOM 2322 C CA . VAL B 1 58 ? 20.5 20.156 9.672 1 95.06 58 VAL B CA 1
ATOM 2323 C C . VAL B 1 58 ? 20.375 18.875 10.5 1 95.06 58 VAL B C 1
ATOM 2325 O O . VAL B 1 58 ? 20.078 18.938 11.695 1 95.06 58 VAL B O 1
ATOM 2328 N N . LEU B 1 59 ? 20.625 17.75 9.828 1 94.62 59 LEU B N 1
ATOM 2329 C CA . LEU B 1 59 ? 20.391 16.469 10.508 1 94.62 59 LEU B CA 1
ATOM 2330 C C . LEU B 1 59 ? 21.688 15.953 11.133 1 94.62 59 LEU B C 1
ATOM 2332 O O . LEU B 1 59 ? 21.688 14.898 11.773 1 94.62 59 LEU B O 1
ATOM 2336 N N . GLY B 1 60 ? 22.766 16.625 10.93 1 94.38 60 GLY B N 1
ATOM 2337 C CA . GLY B 1 60 ? 24.031 16.266 11.562 1 94.38 60 GLY B CA 1
ATOM 2338 C C . GLY B 1 60 ? 24.641 14.992 11.023 1 94.38 60 GLY B C 1
ATOM 2339 O O . GLY B 1 60 ? 25.062 14.125 11.797 1 94.38 60 GLY B O 1
ATOM 2340 N N . THR B 1 61 ? 24.625 14.836 9.758 1 94.88 61 THR B N 1
ATOM 2341 C CA . THR B 1 61 ? 25.172 13.641 9.133 1 94.88 61 THR B CA 1
ATOM 2342 C C . THR B 1 61 ? 25.906 13.992 7.844 1 94.88 61 THR B C 1
ATOM 2344 O O . THR B 1 61 ? 26 15.172 7.477 1 94.88 61 THR B O 1
ATOM 2347 N N . SER B 1 62 ? 26.547 13.055 7.305 1 94.12 62 SER B N 1
ATOM 2348 C CA . SER B 1 62 ? 27.219 13.25 6.02 1 94.12 62 SER B CA 1
ATOM 2349 C C . SER B 1 62 ? 26.219 13.227 4.867 1 94.12 62 SER B C 1
ATOM 2351 O O . SER B 1 62 ? 25.047 12.898 5.066 1 94.12 62 SER B O 1
ATOM 2353 N N . GLU B 1 63 ? 26.688 13.547 3.672 1 95.88 63 GLU B N 1
ATOM 2354 C CA . GLU B 1 63 ? 25.828 13.641 2.494 1 95.88 63 GLU B CA 1
ATOM 2355 C C . GLU B 1 63 ? 25.406 12.258 2.014 1 95.88 63 GLU B C 1
ATOM 2357 O O . GLU B 1 63 ? 24.344 12.102 1.418 1 95.88 63 GLU B O 1
ATOM 2362 N N . THR B 1 64 ? 26.156 11.32 2.246 1 94.19 64 THR B N 1
ATOM 2363 C CA . THR B 1 64 ? 25.922 9.977 1.726 1 94.19 64 THR B CA 1
ATOM 2364 C C . THR B 1 64 ? 24.609 9.422 2.26 1 94.19 64 THR B C 1
ATOM 2366 O O . THR B 1 64 ? 23.734 9.023 1.483 1 94.19 64 THR B O 1
ATOM 2369 N N . PRO B 1 65 ? 24.344 9.406 3.566 1 95.44 65 PRO B N 1
ATOM 2370 C CA . PRO B 1 65 ? 23.078 8.891 4.062 1 95.44 65 PRO B CA 1
ATOM 2371 C C . PRO B 1 65 ? 21.875 9.711 3.578 1 95.44 65 PRO B C 1
ATOM 2373 O O . PRO B 1 65 ? 20.797 9.164 3.383 1 95.44 65 PRO B O 1
ATOM 2376 N N . VAL B 1 66 ? 22.109 10.961 3.381 1 97 66 VAL B N 1
ATOM 2377 C CA . VAL B 1 66 ? 21.047 11.82 2.885 1 97 66 VAL B CA 1
ATOM 2378 C C . VAL B 1 66 ? 20.672 11.414 1.459 1 97 66 VAL B C 1
ATOM 2380 O O . VAL B 1 66 ? 19.484 11.258 1.139 1 97 66 VAL B O 1
ATOM 2383 N N . ARG B 1 67 ? 21.656 11.234 0.674 1 94.69 67 ARG B N 1
ATOM 2384 C CA . ARG B 1 67 ? 21.422 10.836 -0.71 1 94.69 67 ARG B CA 1
ATOM 2385 C C . ARG B 1 67 ? 20.672 9.5 -0.778 1 94.69 67 ARG B C 1
ATOM 2387 O O . ARG B 1 67 ? 19.75 9.336 -1.572 1 94.69 67 ARG B O 1
ATOM 2394 N N . GLU B 1 68 ? 21.078 8.617 0.062 1 92.5 68 GLU B N 1
ATOM 2395 C CA . GLU B 1 68 ? 20.438 7.305 0.096 1 92.5 68 GLU B CA 1
ATOM 2396 C C . GLU B 1 68 ? 18.969 7.418 0.506 1 92.5 68 GLU B C 1
ATOM 2398 O O . GLU B 1 68 ? 18.109 6.773 -0.086 1 92.5 68 GLU B O 1
ATOM 2403 N N . ALA B 1 69 ? 18.719 8.227 1.435 1 96 69 ALA B N 1
ATOM 2404 C CA . ALA B 1 69 ? 17.344 8.438 1.908 1 96 69 ALA B CA 1
ATOM 2405 C C . ALA B 1 69 ? 16.484 9.078 0.829 1 96 69 ALA B C 1
ATOM 2407 O O . ALA B 1 69 ? 15.336 8.688 0.623 1 96 69 ALA B O 1
ATOM 2408 N N . LEU B 1 70 ? 17.094 10.008 0.159 1 96.88 70 LEU B N 1
ATOM 2409 C CA . LEU B 1 70 ? 16.359 10.719 -0.883 1 96.88 70 LEU B CA 1
ATOM 2410 C C . LEU B 1 70 ? 16.078 9.797 -2.064 1 96.88 70 LEU B C 1
ATOM 2412 O O . LEU B 1 70 ? 15 9.883 -2.672 1 96.88 70 LEU B O 1
ATOM 2416 N N . ILE B 1 71 ? 16.938 8.938 -2.357 1 92.12 71 ILE B N 1
ATOM 2417 C CA . ILE B 1 71 ? 16.719 7.969 -3.424 1 92.12 71 ILE B CA 1
ATOM 2418 C C . ILE B 1 71 ? 15.578 7.035 -3.051 1 92.12 71 ILE B C 1
ATOM 2420 O O . ILE B 1 71 ? 14.703 6.75 -3.877 1 92.12 71 ILE B O 1
ATOM 2424 N N . GLN B 1 72 ? 15.555 6.613 -1.82 1 92.38 72 GLN B N 1
ATOM 2425 C CA . GLN B 1 72 ? 14.477 5.754 -1.358 1 92.38 72 GLN B CA 1
ATOM 2426 C C . GLN B 1 72 ? 13.133 6.469 -1.438 1 92.38 72 GLN B C 1
ATOM 2428 O O . GLN B 1 72 ? 12.148 5.91 -1.938 1 92.38 72 GLN B O 1
ATOM 2433 N N . LEU B 1 73 ? 13.133 7.688 -0.996 1 96.81 73 LEU B N 1
ATOM 2434 C CA . LEU B 1 73 ? 11.906 8.469 -1.011 1 96.81 73 LEU B CA 1
ATOM 2435 C C . LEU B 1 73 ? 11.453 8.742 -2.441 1 96.81 73 LEU B C 1
ATOM 2437 O O . LEU B 1 73 ? 10.25 8.852 -2.707 1 96.81 73 LEU B O 1
ATOM 2441 N N . SER B 1 74 ? 12.414 8.836 -3.354 1 95.69 74 SER B N 1
ATOM 2442 C CA . SER B 1 74 ? 12.086 9.016 -4.766 1 95.69 74 SER B CA 1
ATOM 2443 C C . SER B 1 74 ? 11.43 7.766 -5.336 1 95.69 74 SER B C 1
ATOM 2445 O O . SER B 1 74 ? 10.43 7.859 -6.059 1 95.69 74 SER B O 1
ATOM 2447 N N . ARG B 1 75 ? 11.891 6.652 -4.953 1 89.31 75 ARG B N 1
ATOM 2448 C CA . ARG B 1 75 ? 11.312 5.387 -5.395 1 89.31 75 ARG B CA 1
ATOM 2449 C C . ARG B 1 75 ? 9.891 5.223 -4.871 1 89.31 75 ARG B C 1
ATOM 2451 O O . ARG B 1 75 ? 9.047 4.617 -5.535 1 89.31 75 ARG B O 1
ATOM 2458 N N . GLU B 1 76 ? 9.711 5.844 -3.768 1 93.12 76 GLU B N 1
ATOM 2459 C CA . GLU B 1 76 ? 8.406 5.727 -3.125 1 93.12 76 GLU B CA 1
ATOM 2460 C C . GLU B 1 76 ? 7.453 6.816 -3.604 1 93.12 76 GLU B C 1
ATOM 2462 O O . GLU B 1 76 ? 6.297 6.875 -3.174 1 93.12 76 GLU B O 1
ATOM 2467 N N . GLY B 1 77 ? 7.938 7.691 -4.426 1 95 77 GLY B N 1
ATOM 2468 C CA . GLY B 1 77 ? 7.07 8.617 -5.133 1 95 77 GLY B CA 1
ATOM 2469 C C . GLY B 1 77 ? 6.898 9.945 -4.414 1 95 77 GLY B C 1
ATOM 2470 O O . GLY B 1 77 ? 6.027 10.742 -4.766 1 95 77 GLY B O 1
ATOM 2471 N N . ALA B 1 78 ? 7.703 10.211 -3.383 1 97.44 78 ALA B N 1
ATOM 2472 C CA . ALA B 1 78 ? 7.539 11.43 -2.59 1 97.44 78 ALA B CA 1
ATOM 2473 C C . ALA B 1 78 ? 8.492 12.523 -3.064 1 97.44 78 ALA B C 1
ATOM 2475 O O . ALA B 1 78 ? 8.219 13.711 -2.873 1 97.44 78 ALA B O 1
ATOM 2476 N N . ILE B 1 79 ? 9.617 12.094 -3.631 1 97.88 79 ILE B N 1
ATOM 2477 C CA . ILE B 1 79 ? 10.688 12.992 -4.051 1 97.88 79 ILE B CA 1
ATOM 2478 C C . ILE B 1 79 ? 10.984 12.789 -5.535 1 97.88 79 ILE B C 1
ATOM 2480 O O . ILE B 1 79 ? 10.898 11.664 -6.039 1 97.88 79 ILE B O 1
ATOM 2484 N N . GLU B 1 80 ? 11.266 13.805 -6.203 1 97.19 80 GLU B N 1
ATOM 2485 C CA . GLU B 1 80 ? 11.727 13.766 -7.586 1 97.19 80 GLU B CA 1
ATOM 2486 C C . GLU B 1 80 ? 13.203 14.125 -7.688 1 97.19 80 GLU B C 1
ATOM 2488 O O . GLU B 1 80 ? 13.641 15.141 -7.141 1 97.19 80 GLU B O 1
ATOM 2493 N N . ILE B 1 81 ? 13.93 13.305 -8.336 1 96.06 81 ILE B N 1
ATOM 2494 C CA . ILE B 1 81 ? 15.352 13.562 -8.539 1 96.06 81 ILE B CA 1
ATOM 2495 C C . ILE B 1 81 ? 15.633 13.742 -10.031 1 96.06 81 ILE B C 1
ATOM 2497 O O . ILE B 1 81 ? 15.344 12.852 -10.836 1 96.06 81 ILE B O 1
ATOM 2501 N N . LYS B 1 82 ? 16.031 14.812 -10.438 1 94.44 82 LYS B N 1
ATOM 2502 C CA . LYS B 1 82 ? 16.609 15.07 -11.75 1 94.44 82 LYS B CA 1
ATOM 2503 C C . LYS B 1 82 ? 18.125 15.242 -11.656 1 94.44 82 LYS B C 1
ATOM 2505 O O . LYS B 1 82 ? 18.609 16.266 -11.18 1 94.44 82 LYS B O 1
ATOM 2510 N N . PRO B 1 83 ? 18.781 14.266 -12.141 1 87.5 83 PRO B N 1
ATOM 2511 C CA . PRO B 1 83 ? 20.25 14.289 -11.984 1 87.5 83 PRO B CA 1
ATOM 2512 C C . PRO B 1 83 ? 20.875 15.602 -12.469 1 87.5 83 PRO B C 1
ATOM 2514 O O . PRO B 1 83 ? 20.531 16.094 -13.547 1 87.5 83 PRO B O 1
ATOM 2517 N N . ARG B 1 84 ? 21.719 16.094 -11.672 1 87.25 84 ARG B N 1
ATOM 2518 C CA . ARG B 1 84 ? 22.531 17.281 -11.953 1 87.25 84 ARG B CA 1
ATOM 2519 C C . ARG B 1 84 ? 21.672 18.547 -11.953 1 87.25 84 ARG B C 1
ATOM 2521 O O . ARG B 1 84 ? 22.188 19.641 -12.188 1 87.25 84 ARG B O 1
ATOM 2528 N N . TYR B 1 85 ? 20.422 18.359 -11.664 1 90.12 85 TYR B N 1
ATOM 2529 C CA . TYR B 1 85 ? 19.547 19.531 -11.727 1 90.12 85 TYR B CA 1
ATOM 2530 C C . TYR B 1 85 ? 18.906 19.797 -10.367 1 90.12 85 TYR B C 1
ATOM 2532 O O . TYR B 1 85 ? 19.328 20.719 -9.656 1 90.12 85 TYR B O 1
ATOM 2540 N N . TYR B 1 86 ? 18.016 18.906 -9.922 1 94.75 86 TYR B N 1
ATOM 2541 C CA . TYR B 1 86 ? 17.391 19.203 -8.641 1 94.75 86 TYR B CA 1
ATOM 2542 C C . TYR B 1 86 ? 16.906 17.938 -7.957 1 94.75 86 TYR B C 1
ATOM 2544 O O . TYR B 1 86 ? 16.75 16.891 -8.609 1 94.75 86 TYR B O 1
ATOM 2552 N N . ILE B 1 87 ? 16.781 18.016 -6.668 1 97.75 87 ILE B N 1
ATOM 2553 C CA . ILE B 1 87 ? 15.984 17.141 -5.816 1 97.75 87 ILE B CA 1
ATOM 2554 C C . ILE B 1 87 ? 14.875 17.938 -5.152 1 97.75 87 ILE B C 1
ATOM 2556 O O . ILE B 1 87 ? 15.133 18.953 -4.496 1 97.75 87 ILE B O 1
ATOM 2560 N N . ARG B 1 88 ? 13.641 17.484 -5.379 1 98.44 88 ARG B N 1
ATOM 2561 C CA . ARG B 1 88 ? 12.562 18.281 -4.809 1 98.44 88 ARG B CA 1
ATOM 2562 C C . ARG B 1 88 ? 11.375 17.406 -4.43 1 98.44 88 ARG B C 1
ATOM 2564 O O . ARG B 1 88 ? 11.297 16.25 -4.84 1 98.44 88 ARG B O 1
ATOM 2571 N N . VAL B 1 89 ? 10.57 17.969 -3.625 1 98.62 89 VAL B N 1
ATOM 2572 C CA . VAL B 1 89 ? 9.336 17.297 -3.23 1 98.62 89 VAL B CA 1
ATOM 2573 C C . VAL B 1 89 ? 8.398 17.188 -4.43 1 98.62 89 VAL B C 1
ATOM 2575 O O . VAL B 1 89 ? 8.203 18.156 -5.164 1 98.62 89 VAL B O 1
ATOM 2578 N N . ARG B 1 90 ? 7.852 16.016 -4.641 1 97.38 90 ARG B N 1
ATOM 2579 C CA . ARG B 1 90 ? 6.969 15.797 -5.781 1 97.38 90 ARG B CA 1
ATOM 2580 C C . ARG B 1 90 ? 5.625 16.484 -5.578 1 97.38 90 ARG B C 1
ATOM 2582 O O . ARG B 1 90 ? 5.066 16.469 -4.48 1 97.38 90 ARG B O 1
ATOM 2589 N N . ARG B 1 91 ? 5.125 17.078 -6.621 1 95.75 91 ARG B N 1
ATOM 2590 C CA . ARG B 1 91 ? 3.766 17.609 -6.621 1 95.75 91 ARG B CA 1
ATOM 2591 C C . ARG B 1 91 ? 2.797 16.641 -7.289 1 95.75 91 ARG B C 1
ATOM 2593 O O . ARG B 1 91 ? 2.941 16.344 -8.477 1 95.75 91 ARG B O 1
ATOM 2600 N N . LEU B 1 92 ? 1.846 16.234 -6.586 1 95.06 92 LEU B N 1
ATOM 2601 C CA . LEU B 1 92 ? 0.84 15.344 -7.152 1 95.06 92 LEU B CA 1
ATOM 2602 C C . LEU B 1 92 ? -0.069 16.094 -8.117 1 95.06 92 LEU B C 1
ATOM 2604 O O . LEU B 1 92 ? -0.439 17.25 -7.863 1 95.06 92 LEU B O 1
ATOM 2608 N N . SER B 1 93 ? -0.379 15.445 -9.203 1 93.5 93 SER B N 1
ATOM 2609 C CA . SER B 1 93 ? -1.463 15.938 -10.047 1 93.5 93 SER B CA 1
ATOM 2610 C C . SER B 1 93 ? -2.82 15.727 -9.383 1 93.5 93 SER B C 1
A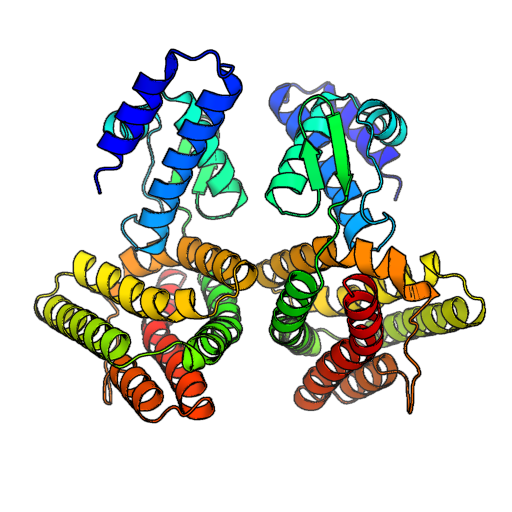TOM 2612 O O . SER B 1 93 ? -2.928 14.984 -8.398 1 93.5 93 SER B O 1
ATOM 2614 N N . ALA B 1 94 ? -3.852 16.391 -9.938 1 93.19 94 ALA B N 1
ATOM 2615 C CA . ALA B 1 94 ? -5.211 16.203 -9.445 1 93.19 94 ALA B CA 1
ATOM 2616 C C . ALA B 1 94 ? -5.629 14.734 -9.547 1 93.19 94 ALA B C 1
ATOM 2618 O O . ALA B 1 94 ? -6.227 14.188 -8.617 1 93.19 94 ALA B O 1
ATOM 2619 N N . ALA B 1 95 ? -5.254 14.094 -10.633 1 94.31 95 ALA B N 1
ATOM 2620 C CA . ALA B 1 95 ? -5.625 12.703 -10.859 1 94.31 95 ALA B CA 1
ATOM 2621 C C . ALA B 1 95 ? -4.93 11.781 -9.867 1 94.31 95 ALA B C 1
ATOM 2623 O O . ALA B 1 95 ? -5.547 10.859 -9.328 1 94.31 95 ALA B O 1
ATOM 2624 N N . GLU B 1 96 ? -3.654 12.055 -9.617 1 95.19 96 GLU B N 1
ATOM 2625 C CA . GLU B 1 96 ? -2.916 11.258 -8.641 1 95.19 96 GLU B CA 1
ATOM 2626 C C . GLU B 1 96 ? -3.492 11.422 -7.242 1 95.19 96 GLU B C 1
ATOM 2628 O O . GLU B 1 96 ? -3.656 10.445 -6.512 1 95.19 96 GLU B O 1
ATOM 2633 N N . TYR B 1 97 ? -3.77 12.664 -6.891 1 95.31 97 TYR B N 1
ATOM 2634 C CA . TYR B 1 97 ? -4.34 12.938 -5.578 1 95.31 97 TYR B CA 1
ATOM 2635 C C . TYR B 1 97 ? -5.68 12.227 -5.406 1 95.31 97 TYR B C 1
ATOM 2637 O O . TYR B 1 97 ? -5.938 11.625 -4.359 1 95.31 97 TYR B O 1
ATOM 2645 N N . GLU B 1 98 ? -6.52 12.273 -6.422 1 95.25 98 GLU B N 1
ATOM 2646 C CA . GLU B 1 98 ? -7.832 11.641 -6.359 1 95.25 98 GLU B CA 1
ATOM 2647 C C . GLU B 1 98 ? -7.707 10.125 -6.207 1 95.25 98 GLU B C 1
ATOM 2649 O O . GLU B 1 98 ? -8.477 9.5 -5.477 1 95.25 98 GLU B O 1
ATOM 2654 N N . GLU B 1 99 ? -6.773 9.57 -6.871 1 97.19 99 GLU B N 1
ATOM 2655 C CA . GLU B 1 99 ? -6.543 8.133 -6.738 1 97.19 99 GLU B CA 1
ATOM 2656 C C . GLU B 1 99 ? -6.105 7.777 -5.32 1 97.19 99 GLU B C 1
ATOM 2658 O O . GLU B 1 99 ? -6.641 6.844 -4.719 1 97.19 99 GLU B O 1
ATOM 2663 N N . ILE B 1 100 ? -5.16 8.516 -4.809 1 97.5 100 ILE B N 1
ATOM 2664 C CA . ILE B 1 100 ? -4.648 8.25 -3.469 1 97.5 100 ILE B CA 1
ATOM 2665 C C . ILE B 1 100 ? -5.766 8.43 -2.443 1 97.5 100 ILE B C 1
ATOM 2667 O O . ILE B 1 100 ? -5.906 7.617 -1.525 1 97.5 100 ILE B O 1
ATOM 2671 N N . ARG B 1 101 ? -6.574 9.414 -2.643 1 96.31 101 ARG B N 1
ATOM 2672 C CA . ARG B 1 101 ? -7.707 9.648 -1.756 1 96.31 101 ARG B CA 1
ATOM 2673 C C . ARG B 1 101 ? -8.68 8.469 -1.789 1 96.31 101 ARG B C 1
ATOM 2675 O O . ARG B 1 101 ? -9.172 8.031 -0.746 1 96.31 101 ARG B O 1
ATOM 2682 N N . ALA B 1 102 ? -8.945 7.969 -2.961 1 97.5 102 ALA B N 1
ATOM 2683 C CA . ALA B 1 102 ? -9.844 6.824 -3.09 1 97.5 102 ALA B CA 1
ATOM 2684 C C . ALA B 1 102 ? -9.32 5.617 -2.32 1 97.5 102 ALA B C 1
ATOM 2686 O O . ALA B 1 102 ? -10.086 4.898 -1.675 1 97.5 102 ALA B O 1
ATOM 2687 N N . ILE B 1 103 ? -8.047 5.395 -2.367 1 98.69 103 ILE B N 1
ATOM 2688 C CA . ILE B 1 103 ? -7.422 4.289 -1.651 1 98.69 103 ILE B CA 1
ATOM 2689 C C . ILE B 1 103 ? -7.523 4.527 -0.146 1 98.69 103 ILE B C 1
ATOM 2691 O O . ILE B 1 103 ? -7.852 3.611 0.612 1 98.69 103 ILE B O 1
ATOM 2695 N N . ARG B 1 104 ? -7.23 5.754 0.325 1 98.56 104 ARG B N 1
ATOM 2696 C CA . ARG B 1 104 ? -7.332 6.102 1.739 1 98.56 104 ARG B CA 1
ATOM 2697 C C . ARG B 1 104 ? -8.75 5.875 2.26 1 98.56 104 ARG B C 1
ATOM 2699 O O . ARG B 1 104 ? -8.93 5.434 3.396 1 98.56 104 ARG B O 1
ATOM 2706 N N . LEU B 1 105 ? -9.75 6.137 1.406 1 98.25 105 LEU B N 1
ATOM 2707 C CA . LEU B 1 105 ? -11.148 5.973 1.787 1 98.25 105 LEU B CA 1
ATOM 2708 C C . LEU B 1 105 ? -11.469 4.508 2.078 1 98.25 105 LEU B C 1
ATOM 2710 O O . LEU B 1 105 ? -12.43 4.207 2.785 1 98.25 105 LEU B O 1
ATOM 2714 N N . GLU B 1 106 ? -10.664 3.604 1.518 1 98.12 106 GLU B N 1
ATOM 2715 C CA . GLU B 1 106 ? -10.836 2.18 1.793 1 98.12 106 GLU B CA 1
ATOM 2716 C C . GLU B 1 106 ? -10.047 1.755 3.027 1 98.12 106 GLU B C 1
ATOM 2718 O O . GLU B 1 106 ? -10.555 1.017 3.873 1 98.12 106 GLU B O 1
ATOM 2723 N N . LEU B 1 107 ? -8.898 2.268 3.203 1 98.81 107 LEU B N 1
ATOM 2724 C CA . LEU B 1 107 ? -7.949 1.677 4.141 1 98.81 107 LEU B CA 1
ATOM 2725 C C . LEU B 1 107 ? -8.047 2.342 5.508 1 98.81 107 LEU B C 1
ATOM 2727 O O . LEU B 1 107 ? -7.887 1.683 6.535 1 98.81 107 LEU B O 1
ATOM 2731 N N . GLU B 1 108 ? -8.25 3.643 5.602 1 98.88 108 GLU B N 1
ATOM 2732 C CA . GLU B 1 108 ? -8.211 4.352 6.879 1 98.88 108 GLU B CA 1
ATOM 2733 C C . GLU B 1 108 ? -9.383 3.945 7.766 1 98.88 108 GLU B C 1
ATOM 2735 O O . GLU B 1 108 ? -9.211 3.752 8.969 1 98.88 108 GLU B O 1
ATOM 2740 N N . PRO B 1 109 ? -10.641 3.764 7.18 1 98.81 109 PRO B N 1
ATOM 2741 C CA . PRO B 1 109 ? -11.719 3.234 8.023 1 98.81 109 PRO B CA 1
ATOM 2742 C C . PRO B 1 109 ? -11.383 1.863 8.609 1 98.81 109 PRO B C 1
ATOM 2744 O O . PRO B 1 109 ? -11.75 1.573 9.758 1 98.81 109 PRO B O 1
ATOM 2747 N N . MET B 1 110 ? -10.695 1.038 7.828 1 98.62 110 MET B N 1
ATOM 2748 C CA . MET B 1 110 ? -10.281 -0.27 8.328 1 98.62 110 MET B CA 1
ATOM 2749 C C . MET B 1 110 ? -9.328 -0.124 9.516 1 98.62 110 MET B C 1
ATOM 2751 O O . MET B 1 110 ? -9.469 -0.829 10.516 1 98.62 110 MET B O 1
ATOM 2755 N N . ALA B 1 111 ? -8.367 0.761 9.383 1 98.81 111 ALA B N 1
ATOM 2756 C CA . ALA B 1 111 ? -7.426 0.986 10.469 1 98.81 111 ALA B CA 1
ATOM 2757 C C . ALA B 1 111 ? -8.148 1.439 11.734 1 98.81 111 ALA B C 1
ATOM 2759 O O . ALA B 1 111 ? -7.859 0.95 12.836 1 98.81 111 ALA B O 1
ATOM 2760 N N . ALA B 1 112 ? -9.086 2.336 11.57 1 98.88 112 ALA B N 1
ATOM 2761 C CA . ALA B 1 112 ? -9.844 2.85 12.711 1 98.88 112 ALA B CA 1
ATOM 2762 C C . ALA B 1 112 ? -10.664 1.744 13.359 1 98.88 112 ALA B C 1
ATOM 2764 O O . ALA B 1 112 ? -10.688 1.62 14.586 1 98.88 112 ALA B O 1
ATOM 2765 N N . GLU B 1 113 ? -11.336 0.973 12.531 1 98.69 113 GLU B N 1
ATOM 2766 C CA . GLU B 1 113 ? -12.148 -0.128 13.039 1 98.69 113 GLU B CA 1
ATOM 2767 C C . GLU B 1 113 ? -11.305 -1.115 13.844 1 98.69 113 GLU B C 1
ATOM 2769 O O . GLU B 1 113 ? -11.703 -1.551 14.922 1 98.69 113 GLU B O 1
ATOM 2774 N N . ARG B 1 114 ? -10.141 -1.423 13.328 1 98.56 114 ARG B N 1
ATOM 2775 C CA . ARG B 1 114 ? -9.266 -2.396 13.969 1 98.56 114 ARG B CA 1
ATOM 2776 C C . ARG B 1 114 ? -8.656 -1.822 15.242 1 98.56 114 ARG B C 1
ATOM 2778 O O . ARG B 1 114 ? -8.203 -2.57 16.109 1 98.56 114 ARG B O 1
ATOM 2785 N N . ALA B 1 115 ? -8.617 -0.529 15.359 1 98.81 115 ALA B N 1
ATOM 2786 C CA . ALA B 1 115 ? -8.078 0.136 16.547 1 98.81 115 ALA B CA 1
ATOM 2787 C C . ALA B 1 115 ? -9.094 0.137 17.688 1 98.81 115 ALA B C 1
ATOM 2789 O O . ALA B 1 115 ? -8.719 0.237 18.859 1 98.81 115 ALA B O 1
ATOM 2790 N N . LEU B 1 116 ? -10.367 -0.012 17.359 1 98.75 116 LEU B N 1
ATOM 2791 C CA . LEU B 1 116 ? -11.469 0.235 18.281 1 98.75 116 LEU B CA 1
ATOM 2792 C C . LEU B 1 116 ? -11.336 -0.624 19.531 1 98.75 116 LEU B C 1
ATOM 2794 O O . LEU B 1 116 ? -11.461 -0.121 20.656 1 98.75 116 LEU B O 1
ATOM 2798 N N . PRO B 1 117 ? -10.992 -1.943 19.438 1 98.25 117 PRO B N 1
ATOM 2799 C CA . PRO B 1 117 ? -10.891 -2.783 20.641 1 98.25 117 PRO B CA 1
ATOM 2800 C C . PRO B 1 117 ? -9.781 -2.338 21.578 1 98.25 117 PRO B C 1
ATOM 2802 O O . PRO B 1 117 ? -9.758 -2.74 22.75 1 98.25 117 PRO B O 1
ATOM 2805 N N . HIS B 1 118 ? -8.914 -1.482 21.156 1 98.38 118 HIS B N 1
ATOM 2806 C CA . HIS B 1 118 ? -7.75 -1.102 21.938 1 98.38 118 HIS B CA 1
ATOM 2807 C C . HIS B 1 118 ? -7.895 0.312 22.5 1 98.38 118 HIS B C 1
ATOM 2809 O O . HIS B 1 118 ? -6.992 0.816 23.156 1 98.38 118 HIS B O 1
ATOM 2815 N N . ILE B 1 119 ? -9.023 0.893 22.219 1 98.5 119 ILE B N 1
ATOM 2816 C CA . ILE B 1 119 ? -9.281 2.26 22.656 1 98.5 119 ILE B CA 1
ATOM 2817 C C . ILE B 1 119 ? -9.648 2.268 24.141 1 98.5 119 ILE B C 1
ATOM 2819 O O . ILE B 1 119 ? -10.508 1.501 24.578 1 98.5 119 ILE B O 1
ATOM 2823 N N . THR B 1 120 ? -8.969 3.146 24.891 1 98.44 120 THR B N 1
ATOM 2824 C CA . THR B 1 120 ? -9.25 3.369 26.312 1 98.44 120 THR B CA 1
ATOM 2825 C C . THR B 1 120 ? -9.734 4.797 26.547 1 98.44 120 THR B C 1
ATOM 2827 O O . THR B 1 120 ? -9.578 5.66 25.672 1 98.44 120 THR B O 1
ATOM 2830 N N . PRO B 1 121 ? -10.305 4.996 27.672 1 98 121 PRO B N 1
ATOM 2831 C CA . PRO B 1 121 ? -10.703 6.367 28 1 98 121 PRO B CA 1
ATOM 2832 C C . PRO B 1 121 ? -9.531 7.352 27.938 1 98 121 PRO B C 1
ATOM 2834 O O . PRO B 1 121 ? -9.711 8.492 27.516 1 98 121 PRO B O 1
ATOM 2837 N N . ASP B 1 122 ? -8.406 6.852 28.297 1 98.5 122 ASP B N 1
ATOM 2838 C CA . ASP B 1 122 ? -7.223 7.707 28.234 1 98.5 122 ASP B CA 1
ATOM 2839 C C . ASP B 1 122 ? -6.898 8.094 26.797 1 98.5 122 ASP B C 1
ATOM 2841 O O . ASP B 1 122 ? -6.547 9.25 26.531 1 98.5 122 ASP B O 1
ATOM 2845 N N . VAL B 1 123 ? -7.031 7.16 25.922 1 98.75 123 VAL B N 1
ATOM 2846 C CA . VAL B 1 123 ? -6.777 7.438 24.5 1 98.75 123 VAL B CA 1
ATOM 2847 C C . VAL B 1 123 ? -7.793 8.453 23.984 1 98.75 123 VAL B C 1
ATOM 2849 O O . VAL B 1 123 ? -7.438 9.375 23.25 1 98.75 123 VAL B O 1
ATOM 2852 N N . ILE B 1 124 ? -9.031 8.32 24.375 1 98.69 124 ILE B N 1
ATOM 2853 C CA . ILE B 1 124 ? -10.078 9.242 23.953 1 98.69 124 ILE B CA 1
ATOM 2854 C C . ILE B 1 124 ? -9.766 10.648 24.469 1 98.69 124 ILE B C 1
ATOM 2856 O O . ILE B 1 124 ? -9.883 11.625 23.719 1 98.69 124 ILE B O 1
ATOM 2860 N N . ASP B 1 125 ? -9.336 10.75 25.703 1 98.62 125 ASP B N 1
ATOM 2861 C CA . ASP B 1 125 ? -8.961 12.039 26.281 1 98.62 125 ASP B CA 1
ATOM 2862 C C . ASP B 1 125 ? -7.824 12.68 25.484 1 98.62 125 ASP B C 1
ATOM 2864 O O . ASP B 1 125 ? -7.84 13.883 25.234 1 98.62 125 ASP B O 1
ATOM 2868 N N . GLN B 1 126 ? -6.855 11.906 25.141 1 98.81 126 GLN B N 1
ATOM 2869 C CA . GLN B 1 126 ? -5.727 12.414 24.359 1 98.81 126 GLN B CA 1
ATOM 2870 C C . GLN B 1 126 ? -6.172 12.883 22.984 1 98.81 126 GLN B C 1
ATOM 2872 O O . GLN B 1 126 ? -5.727 13.93 22.5 1 98.81 126 GLN B O 1
ATOM 2877 N N . LEU B 1 127 ? -7.039 12.117 22.344 1 98.88 127 LEU B N 1
ATOM 2878 C CA . LEU B 1 127 ? -7.555 12.5 21.047 1 98.88 127 LEU B CA 1
ATOM 2879 C C . LEU B 1 127 ? -8.359 13.797 21.125 1 98.88 127 LEU B C 1
ATOM 2881 O O . LEU B 1 127 ? -8.281 14.648 20.25 1 98.88 127 LEU B O 1
ATOM 2885 N N . GLU B 1 128 ? -9.102 13.945 22.172 1 98.62 128 GLU B N 1
ATOM 2886 C CA . GLU B 1 128 ? -9.859 15.172 22.406 1 98.62 128 GLU B CA 1
ATOM 2887 C C . GLU B 1 128 ? -8.93 16.375 22.547 1 98.62 128 GLU B C 1
ATOM 2889 O O . GLU B 1 128 ? -9.211 17.453 22.016 1 98.62 128 GLU B O 1
ATOM 2894 N N . GLU B 1 129 ? -7.914 16.156 23.297 1 98.75 129 GLU B N 1
ATOM 2895 C CA . GLU B 1 129 ? -6.941 17.219 23.469 1 98.75 129 GLU B CA 1
ATOM 2896 C C . GLU B 1 129 ? -6.293 17.594 22.141 1 98.75 129 GLU B C 1
ATOM 2898 O O . GLU B 1 129 ? -6.113 18.781 21.844 1 98.75 129 GLU B O 1
ATOM 2903 N N . ILE B 1 130 ? -5.938 16.625 21.328 1 98.81 130 ILE B N 1
ATOM 2904 C CA . ILE B 1 130 ? -5.348 16.859 20.016 1 98.81 130 ILE B CA 1
ATOM 2905 C C . ILE B 1 130 ? -6.336 17.625 19.125 1 98.81 130 ILE B C 1
ATOM 2907 O O . ILE B 1 130 ? -5.957 18.578 18.438 1 98.81 130 ILE B O 1
ATOM 2911 N N . HIS B 1 131 ? -7.613 17.234 19.203 1 98.19 131 HIS B N 1
ATOM 2912 C CA . HIS B 1 131 ? -8.641 17.906 18.422 1 98.19 131 HIS B CA 1
ATOM 2913 C C . HIS B 1 131 ? -8.805 19.359 18.859 1 98.19 131 HIS B C 1
ATOM 2915 O O . HIS B 1 131 ? -8.945 20.25 18.016 1 98.19 131 HIS B O 1
ATOM 2921 N N . ARG B 1 132 ? -8.781 19.609 20.172 1 98.06 132 ARG B N 1
ATOM 2922 C CA . ARG B 1 132 ? -8.875 20.969 20.672 1 98.06 132 ARG B CA 1
ATOM 2923 C C . ARG B 1 132 ? -7.73 21.828 20.141 1 98.06 132 ARG B C 1
ATOM 2925 O O . ARG B 1 132 ? -7.941 22.984 19.75 1 98.06 132 ARG B O 1
ATOM 2932 N N . ARG B 1 133 ? -6.559 21.281 20.125 1 98.25 133 ARG B N 1
ATOM 2933 C CA . ARG B 1 133 ? -5.402 22 19.578 1 98.25 133 ARG B CA 1
ATOM 2934 C C . ARG B 1 133 ? -5.57 22.266 18.094 1 98.25 133 ARG B C 1
ATOM 2936 O O . ARG B 1 133 ? -5.184 23.328 17.609 1 98.25 133 ARG B O 1
ATOM 2943 N N . LEU B 1 134 ? -6.141 21.281 17.359 1 96.81 134 LEU B N 1
ATOM 2944 C CA . LEU B 1 134 ? -6.402 21.453 15.938 1 96.81 134 LEU B CA 1
ATOM 2945 C C . LEU B 1 134 ? -7.336 22.641 15.695 1 96.81 134 LEU B C 1
ATOM 2947 O O . LEU B 1 134 ? -7.023 23.531 14.906 1 96.81 134 LEU B O 1
ATOM 2951 N N . ILE B 1 135 ? -8.414 22.672 16.453 1 94.88 135 ILE B N 1
ATOM 2952 C CA . ILE B 1 135 ? -9.414 23.719 16.281 1 94.88 135 ILE B CA 1
ATOM 2953 C C . ILE B 1 135 ? -8.805 25.078 16.625 1 94.88 135 ILE B C 1
ATOM 2955 O O . ILE B 1 135 ? -8.977 26.062 15.883 1 94.88 135 ILE B O 1
ATOM 2959 N N . ALA B 1 136 ? -8.07 25.141 17.719 1 96.94 136 ALA B N 1
ATOM 2960 C CA . ALA B 1 136 ? -7.418 26.375 18.125 1 96.94 136 ALA B CA 1
ATOM 2961 C C . ALA B 1 136 ? -6.445 26.875 17.062 1 96.94 136 ALA B C 1
ATOM 2963 O O . ALA B 1 136 ? -6.375 28.078 16.781 1 96.94 136 ALA B O 1
ATOM 2964 N N . SER B 1 137 ? -5.684 25.938 16.484 1 96.25 137 SER B N 1
ATOM 2965 C CA . SER B 1 137 ? -4.703 26.281 15.461 1 96.25 137 SER B CA 1
ATOM 2966 C C . SER B 1 137 ? -5.387 26.781 14.195 1 96.25 137 SER B C 1
ATOM 2968 O O . SER B 1 137 ? -4.91 27.719 13.562 1 96.25 137 SER B O 1
ATOM 2970 N N . GLU B 1 138 ? -6.5 26.141 13.844 1 93.06 138 GLU B N 1
ATOM 2971 C CA . GLU B 1 138 ? -7.254 26.594 12.68 1 93.06 138 GLU B CA 1
ATOM 2972 C C . GLU B 1 138 ? -7.824 27.984 12.891 1 93.06 138 GLU B C 1
ATOM 2974 O O . GLU B 1 138 ? -7.77 28.828 11.992 1 93.06 138 GLU B O 1
ATOM 2979 N N . GLN B 1 139 ? -8.297 28.266 14.062 1 92.81 139 GLN B N 1
ATOM 2980 C CA . GLN B 1 139 ? -8.891 29.562 14.398 1 92.81 139 GLN B CA 1
ATOM 2981 C C . GLN B 1 139 ? -7.844 30.672 14.375 1 92.81 139 GLN B C 1
ATOM 2983 O O . GLN B 1 139 ? -8.148 31.812 14.008 1 92.81 139 GLN B O 1
ATOM 2988 N N . SER B 1 140 ? -6.613 30.359 14.703 1 95.25 140 SER B N 1
ATOM 2989 C CA . SER B 1 140 ? -5.543 31.359 14.734 1 95.25 140 SER B CA 1
ATOM 2990 C C . SER B 1 140 ? -4.75 31.359 13.43 1 95.25 140 SER B C 1
ATOM 2992 O O . SER B 1 140 ? -3.693 31.984 13.344 1 95.25 140 SER B O 1
ATOM 2994 N N . ALA B 1 141 ? -5.129 30.531 12.492 1 94.12 141 ALA B N 1
ATOM 2995 C CA . ALA B 1 141 ? -4.496 30.406 11.18 1 94.12 141 ALA B CA 1
ATOM 2996 C C . ALA B 1 141 ? -3.045 29.953 11.32 1 94.12 141 ALA B C 1
ATOM 2998 O O . ALA B 1 141 ? -2.178 30.375 10.555 1 94.12 141 ALA B O 1
ATOM 2999 N N . ASN B 1 142 ? -2.809 29.281 12.398 1 95.69 142 ASN B N 1
ATOM 3000 C CA . ASN B 1 142 ? -1.544 28.562 12.539 1 95.69 142 ASN B CA 1
ATOM 3001 C C . ASN B 1 142 ? -1.566 27.234 11.781 1 95.69 142 ASN B C 1
ATOM 3003 O O . ASN B 1 142 ? -1.736 26.172 12.391 1 95.69 142 ASN B O 1
ATOM 3007 N N . TRP B 1 143 ? -1.327 27.266 10.523 1 93.75 143 TRP B N 1
ATOM 3008 C CA . TRP B 1 143 ? -1.568 26.156 9.625 1 93.75 143 TRP B CA 1
ATOM 3009 C C . TRP B 1 143 ? -0.581 25.016 9.883 1 93.75 143 TRP B C 1
ATOM 3011 O O . TRP B 1 143 ? -0.968 23.844 9.938 1 93.75 143 TRP B O 1
ATOM 3021 N N . PRO B 1 144 ? 0.734 25.281 10.125 1 94.81 144 PRO B N 1
ATOM 3022 C CA . PRO B 1 144 ? 1.647 24.172 10.438 1 94.81 144 PRO B CA 1
ATOM 3023 C C . PRO B 1 144 ? 1.197 23.359 11.648 1 94.81 144 PRO B C 1
ATOM 3025 O O . PRO B 1 144 ? 1.218 22.125 11.609 1 94.81 144 PRO B O 1
ATOM 3028 N N . GLU B 1 145 ? 0.738 24.031 12.633 1 96.75 145 GLU B N 1
ATOM 3029 C CA . GLU B 1 145 ? 0.257 23.344 13.82 1 96.75 145 GLU B CA 1
ATOM 3030 C C . GLU B 1 145 ? -1.047 22.594 13.547 1 96.75 145 GLU B C 1
ATOM 3032 O O . GLU B 1 145 ? -1.265 21.5 14.062 1 96.75 145 GLU B O 1
ATOM 3037 N N . ALA B 1 146 ? -1.961 23.172 12.758 1 95.88 146 ALA B N 1
ATOM 3038 C CA . ALA B 1 146 ? -3.217 22.531 12.398 1 95.88 146 ALA B CA 1
ATOM 3039 C C . ALA B 1 146 ? -2.963 21.219 11.656 1 95.88 146 ALA B C 1
ATOM 3041 O O . ALA B 1 146 ? -3.562 20.188 11.977 1 95.88 146 ALA B O 1
ATOM 3042 N N . LEU B 1 147 ? -2.016 21.266 10.75 1 96.19 147 LEU B N 1
ATOM 3043 C CA . LEU B 1 147 ? -1.703 20.094 9.953 1 96.19 147 LEU B CA 1
ATOM 3044 C C . LEU B 1 147 ? -1.012 19.031 10.797 1 96.19 147 LEU B C 1
ATOM 3046 O O . LEU B 1 147 ? -1.296 17.828 10.656 1 96.19 147 LEU B O 1
ATOM 3050 N N . GLN B 1 148 ? -0.133 19.422 11.703 1 97.38 148 GLN B N 1
ATOM 3051 C CA . GLN B 1 148 ? 0.522 18.484 12.609 1 97.38 148 GLN B CA 1
ATOM 3052 C C . GLN B 1 148 ? -0.493 17.797 13.523 1 97.38 148 GLN B C 1
ATOM 3054 O O . GLN B 1 148 ? -0.452 16.578 13.695 1 97.38 148 GLN B O 1
ATOM 3059 N N . THR B 1 149 ? -1.376 18.562 14.062 1 97.75 149 THR B N 1
ATOM 3060 C CA . THR B 1 149 ? -2.357 18.016 14.984 1 97.75 149 THR B CA 1
ATOM 3061 C C . THR B 1 149 ? -3.359 17.125 14.25 1 97.75 149 THR B C 1
ATOM 3063 O O . THR B 1 149 ? -3.842 16.141 14.797 1 97.75 149 THR B O 1
ATOM 3066 N N . ASN B 1 150 ? -3.699 17.469 13 1 96.69 150 ASN B N 1
ATOM 3067 C CA . ASN B 1 150 ? -4.527 16.609 12.172 1 96.69 150 ASN B CA 1
ATOM 3068 C C . ASN B 1 150 ? -3.867 15.242 11.953 1 96.69 150 ASN B C 1
ATOM 3070 O O . ASN B 1 150 ? -4.508 14.203 12.117 1 96.69 150 ASN B O 1
ATOM 3074 N N . PHE B 1 151 ? -2.633 15.297 11.648 1 98.19 151 PHE B N 1
ATOM 3075 C CA . PHE B 1 151 ? -1.858 14.07 11.5 1 98.19 151 PHE B CA 1
ATOM 3076 C C . PHE B 1 151 ? -1.855 13.266 12.789 1 98.19 151 PHE B C 1
ATOM 3078 O O . PHE B 1 151 ? -2.096 12.062 12.781 1 98.19 151 PHE B O 1
ATOM 3085 N N . ASP B 1 152 ? -1.57 13.922 13.883 1 98.69 152 ASP B N 1
ATOM 3086 C CA . ASP B 1 152 ? -1.493 13.266 15.18 1 98.69 152 ASP B CA 1
ATOM 3087 C C . ASP B 1 152 ? -2.811 12.578 15.531 1 98.69 152 ASP B C 1
ATOM 3089 O O . ASP B 1 152 ? -2.816 11.469 16.062 1 98.69 152 ASP B O 1
ATOM 3093 N N . PHE B 1 153 ? -3.924 13.289 15.242 1 98.81 153 PHE B N 1
ATOM 3094 C CA . PHE B 1 153 ? -5.238 12.734 15.547 1 98.81 153 PHE B CA 1
ATOM 3095 C C . PHE B 1 153 ? -5.449 11.406 14.828 1 98.81 153 PHE B C 1
ATOM 3097 O O . PHE B 1 153 ? -5.781 10.398 15.453 1 98.81 153 PHE B O 1
ATOM 3104 N N . HIS B 1 154 ? -5.168 11.328 13.602 1 98.75 154 HIS B N 1
ATOM 3105 C CA . HIS B 1 154 ? -5.426 10.148 12.781 1 98.75 154 HIS B CA 1
ATOM 3106 C C . HIS B 1 154 ? -4.488 9 13.156 1 98.75 154 HIS B C 1
ATOM 3108 O O . HIS B 1 154 ? -4.938 7.875 13.375 1 98.75 154 HIS B O 1
ATOM 3114 N N . PHE B 1 155 ? -3.23 9.32 13.328 1 98.69 155 PHE B N 1
ATOM 3115 C CA . PHE B 1 155 ? -2.271 8.234 13.5 1 98.69 155 PHE B CA 1
ATOM 3116 C C . PHE B 1 155 ? -2.213 7.789 14.961 1 98.69 155 PHE B C 1
ATOM 3118 O O . PHE B 1 155 ? -1.816 6.656 15.25 1 98.69 155 PHE B O 1
ATOM 3125 N N . LYS B 1 156 ? -2.641 8.703 15.938 1 98.69 156 LYS B N 1
ATOM 3126 C CA . LYS B 1 156 ? -2.84 8.203 17.297 1 98.69 156 LYS B CA 1
ATOM 3127 C C . LYS B 1 156 ? -3.881 7.086 17.312 1 98.69 156 LYS B C 1
ATOM 3129 O O . LYS B 1 156 ? -3.762 6.133 18.094 1 98.69 156 LYS B O 1
ATOM 3134 N N . LEU B 1 157 ? -4.84 7.219 16.484 1 98.81 157 LEU B N 1
ATOM 3135 C CA . LEU B 1 157 ? -5.902 6.227 16.359 1 98.81 157 LEU B CA 1
ATOM 3136 C C . LEU B 1 157 ? -5.434 5.027 15.539 1 98.81 157 LEU B C 1
ATOM 3138 O O . LEU B 1 157 ? -5.465 3.893 16.031 1 98.81 157 LEU B O 1
ATOM 3142 N N . TYR B 1 158 ? -4.895 5.211 14.352 1 98.81 158 TYR B N 1
ATOM 3143 C CA . TYR B 1 158 ? -4.57 4.141 13.414 1 98.81 158 TYR B CA 1
ATOM 3144 C C . TYR B 1 158 ? -3.51 3.211 13.984 1 98.81 158 TYR B C 1
ATOM 3146 O O . TYR B 1 158 ? -3.537 2.002 13.742 1 98.81 158 TYR B O 1
ATOM 3154 N N . ARG B 1 159 ? -2.576 3.754 14.734 1 98.56 159 ARG B N 1
ATOM 3155 C CA . ARG B 1 159 ? -1.453 2.971 15.242 1 98.56 159 ARG B CA 1
ATOM 3156 C C . ARG B 1 159 ? -1.923 1.932 16.25 1 98.56 159 ARG B C 1
ATOM 3158 O O . ARG B 1 159 ? -1.214 0.963 16.531 1 98.56 159 ARG B O 1
ATOM 3165 N N . LEU B 1 160 ? -3.139 2.072 16.75 1 98.69 160 LEU B N 1
ATOM 3166 C CA . LEU B 1 160 ? -3.689 1.122 17.719 1 98.69 160 LEU B CA 1
ATOM 3167 C C . LEU B 1 160 ? -4.359 -0.046 17 1 98.69 160 LEU B C 1
ATOM 3169 O O . LEU B 1 160 ? -4.848 -0.977 17.641 1 98.69 160 LEU B O 1
ATOM 3173 N N . SER B 1 161 ? -4.332 -0.086 15.672 1 98.31 161 SER B N 1
ATOM 3174 C CA . SER B 1 161 ? -4.969 -1.135 14.883 1 98.31 161 SER B CA 1
ATOM 3175 C C . SER B 1 161 ? -4.223 -2.457 15.016 1 98.31 161 SER B C 1
ATOM 3177 O O . SER B 1 161 ? -4.801 -3.527 14.805 1 98.31 161 SER B O 1
ATOM 3179 N N . GLY B 1 162 ? -2.896 -2.387 15.266 1 96.75 162 GLY B N 1
ATOM 3180 C CA . GLY B 1 162 ? -2.068 -3.58 15.305 1 96.75 162 GLY B CA 1
ATOM 3181 C C . GLY B 1 162 ? -1.814 -4.176 13.93 1 96.75 162 GLY B C 1
ATOM 3182 O O . GLY B 1 162 ? -1.379 -5.324 13.812 1 96.75 162 GLY B O 1
ATOM 3183 N N . MET B 1 163 ? -2.135 -3.404 12.93 1 97.75 163 MET B N 1
ATOM 3184 C CA . MET B 1 163 ? -1.95 -3.863 11.555 1 97.75 163 MET B CA 1
ATOM 3185 C C . MET B 1 163 ? -0.741 -3.189 10.914 1 97.75 163 MET B C 1
ATOM 3187 O O . MET B 1 163 ? -0.887 -2.213 10.172 1 97.75 163 MET B O 1
ATOM 3191 N N . GLN B 1 164 ? 0.414 -3.766 11.078 1 97.12 164 GLN B N 1
ATOM 3192 C CA . GLN B 1 164 ? 1.66 -3.105 10.703 1 97.12 164 GLN B CA 1
ATOM 3193 C C . GLN B 1 164 ? 1.751 -2.918 9.195 1 97.12 164 GLN B C 1
ATOM 3195 O O . GLN B 1 164 ? 2.209 -1.878 8.719 1 97.12 164 GLN B O 1
ATOM 3200 N N . HIS B 1 165 ? 1.321 -3.914 8.422 1 97.12 165 HIS B N 1
ATOM 3201 C CA . HIS B 1 165 ? 1.351 -3.777 6.969 1 97.12 165 HIS B CA 1
ATOM 3202 C C . HIS B 1 165 ? 0.413 -2.67 6.5 1 97.12 165 HIS B C 1
ATOM 3204 O O . HIS B 1 165 ? 0.758 -1.894 5.605 1 97.12 165 HIS B O 1
ATOM 3210 N N . LEU B 1 166 ? -0.747 -2.594 7.086 1 98.5 166 LEU B N 1
ATOM 3211 C CA . LEU B 1 166 ? -1.699 -1.533 6.773 1 98.5 166 LEU B CA 1
ATOM 3212 C C . LEU B 1 166 ? -1.125 -0.165 7.121 1 98.5 166 LEU B C 1
ATOM 3214 O O . LEU B 1 166 ? -1.227 0.776 6.332 1 98.5 166 LEU B O 1
ATOM 3218 N N . LEU B 1 167 ? -0.473 -0.057 8.289 1 98.38 167 LEU B N 1
ATOM 3219 C CA . LEU B 1 167 ? 0.108 1.204 8.742 1 98.38 167 LEU B CA 1
ATOM 3220 C C . LEU B 1 167 ? 1.205 1.665 7.785 1 98.38 167 LEU B C 1
ATOM 3222 O O . LEU B 1 167 ? 1.289 2.85 7.457 1 98.38 167 LEU B O 1
ATOM 3226 N N . ASP B 1 168 ? 1.984 0.7 7.316 1 96.81 168 ASP B N 1
ATOM 3227 C CA . ASP B 1 168 ? 3.033 1.036 6.359 1 96.81 168 ASP B CA 1
ATOM 3228 C C . ASP B 1 168 ? 2.441 1.628 5.082 1 96.81 168 ASP B C 1
ATOM 3230 O O . ASP B 1 168 ? 2.969 2.602 4.539 1 96.81 168 ASP B O 1
ATOM 3234 N N . MET B 1 169 ? 1.364 1.085 4.617 1 97.94 169 MET B N 1
ATOM 3235 C CA . MET B 1 169 ? 0.705 1.571 3.408 1 97.94 169 MET B CA 1
ATOM 3236 C C . MET B 1 169 ? 0.102 2.953 3.637 1 97.94 169 MET B C 1
ATOM 3238 O O . MET B 1 169 ? 0.235 3.84 2.791 1 97.94 169 MET B O 1
ATOM 3242 N N . LEU B 1 170 ? -0.521 3.117 4.77 1 98.62 170 LEU B N 1
ATOM 3243 C CA . LEU B 1 170 ? -1.134 4.402 5.086 1 98.62 170 LEU B CA 1
ATOM 3244 C C . LEU B 1 170 ? -0.075 5.492 5.207 1 98.62 170 LEU B C 1
ATOM 3246 O O . LEU B 1 170 ? -0.269 6.609 4.715 1 98.62 170 LEU B O 1
ATOM 3250 N N . GLU B 1 171 ? 1.015 5.172 5.855 1 98.12 171 GLU B N 1
ATOM 3251 C CA . GLU B 1 171 ? 2.1 6.141 5.98 1 98.12 171 GLU B CA 1
ATOM 3252 C C . GLU B 1 171 ? 2.646 6.535 4.613 1 98.12 171 GLU B C 1
ATOM 3254 O O . GLU B 1 171 ? 2.932 7.711 4.367 1 98.12 171 GLU B O 1
ATOM 3259 N N . ALA B 1 172 ? 2.729 5.574 3.734 1 97.06 172 ALA B N 1
ATOM 3260 C CA . ALA B 1 172 ? 3.203 5.863 2.383 1 97.06 172 ALA B CA 1
ATOM 3261 C C . ALA B 1 172 ? 2.234 6.781 1.646 1 97.06 172 ALA B C 1
ATOM 3263 O O . ALA B 1 172 ? 2.656 7.68 0.915 1 97.06 172 ALA B O 1
ATOM 3264 N N . LEU B 1 173 ? 0.989 6.586 1.811 1 98.19 173 LEU B N 1
ATOM 3265 C CA . LEU B 1 173 ? -0.016 7.426 1.164 1 98.19 173 LEU B CA 1
ATOM 3266 C C . LEU B 1 173 ? 0.001 8.836 1.739 1 98.19 173 LEU B C 1
ATOM 3268 O O . LEU B 1 173 ? -0.057 9.812 0.992 1 98.19 173 LEU B O 1
ATOM 3272 N N . TRP B 1 174 ? 0.151 8.914 3.062 1 98.25 174 TRP B N 1
ATOM 3273 C CA . TRP B 1 174 ? 0.194 10.219 3.723 1 98.25 174 TRP B CA 1
ATOM 3274 C C . TRP B 1 174 ? 1.462 10.977 3.346 1 98.25 174 TRP B C 1
ATOM 3276 O O . TRP B 1 174 ? 1.441 12.203 3.207 1 98.25 174 TRP B O 1
ATOM 3286 N N . MET B 1 175 ? 2.521 10.242 3.188 1 97.75 175 MET B N 1
ATOM 3287 C CA . MET B 1 175 ? 3.789 10.828 2.768 1 97.75 175 MET B CA 1
ATOM 3288 C C . MET B 1 175 ? 3.643 11.531 1.42 1 97.7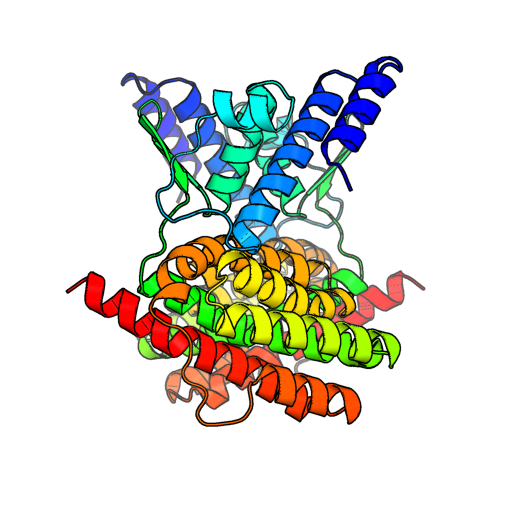5 175 MET B C 1
ATOM 3290 O O . MET B 1 175 ? 4.223 12.594 1.203 1 97.75 175 MET B O 1
ATOM 3294 N N . ARG B 1 176 ? 2.83 10.992 0.591 1 97.38 176 ARG B N 1
ATOM 3295 C CA . ARG B 1 176 ? 2.68 11.547 -0.752 1 97.38 176 ARG B CA 1
ATOM 3296 C C . ARG B 1 176 ? 1.659 12.68 -0.768 1 97.38 176 ARG B C 1
ATOM 3298 O O . ARG B 1 176 ? 1.762 13.602 -1.577 1 97.38 176 ARG B O 1
ATOM 3305 N N . THR B 1 177 ? 0.732 12.719 0.155 1 96.56 177 THR B N 1
ATOM 3306 C CA . THR B 1 177 ? -0.341 13.703 0.127 1 96.56 177 THR B CA 1
ATOM 3307 C C . THR B 1 177 ? 0.007 14.906 1.001 1 96.56 177 THR B C 1
ATOM 3309 O O . THR B 1 177 ? -0.534 16 0.81 1 96.56 177 THR B O 1
ATOM 3312 N N . GLY B 1 178 ? 0.934 14.75 1.958 1 97.06 178 GLY B N 1
ATOM 3313 C CA . GLY B 1 178 ? 1.285 15.797 2.904 1 97.06 178 GLY B CA 1
ATOM 3314 C C . GLY B 1 178 ? 1.62 17.109 2.234 1 97.06 178 GLY B C 1
ATOM 3315 O O . GLY B 1 178 ? 1.077 18.156 2.602 1 97.06 178 GLY B O 1
ATOM 3316 N N . PRO B 1 179 ? 2.436 17.078 1.224 1 97.12 179 PRO B N 1
ATOM 3317 C CA . PRO B 1 179 ? 2.85 18.328 0.585 1 97.12 179 PRO B CA 1
ATOM 3318 C C . PRO B 1 179 ? 1.678 19.094 -0.025 1 97.12 179 PRO B C 1
ATOM 3320 O O . PRO B 1 179 ? 1.642 20.328 0.039 1 97.12 179 PRO B O 1
ATOM 3323 N N . ILE B 1 180 ? 0.723 18.438 -0.599 1 94.5 180 ILE B N 1
ATOM 3324 C CA . ILE B 1 180 ? -0.441 19.094 -1.179 1 94.5 180 ILE B CA 1
ATOM 3325 C C . ILE B 1 180 ? -1.266 19.75 -0.074 1 94.5 180 ILE B C 1
ATOM 3327 O O . ILE B 1 180 ? -1.807 20.844 -0.259 1 94.5 180 ILE B O 1
ATOM 3331 N N . LEU B 1 181 ? -1.362 19.109 1.048 1 94.56 181 LEU B N 1
ATOM 3332 C CA . LEU B 1 181 ? -2.049 19.703 2.189 1 94.56 181 LEU B CA 1
ATOM 3333 C C . LEU B 1 181 ? -1.327 20.953 2.67 1 94.56 181 LEU B C 1
ATOM 3335 O O . LEU B 1 181 ? -1.962 21.969 2.949 1 94.56 181 LEU B O 1
ATOM 3339 N N . SER B 1 182 ? -0.018 20.828 2.752 1 94.69 182 SER B N 1
ATOM 3340 C CA . SER B 1 182 ? 0.773 21.984 3.158 1 94.69 182 SER B CA 1
ATOM 3341 C C . SER B 1 182 ? 0.512 23.188 2.25 1 94.69 182 SER B C 1
ATOM 3343 O O . SER B 1 182 ? 0.435 24.312 2.719 1 94.69 182 SER B O 1
ATOM 3345 N N . GLU B 1 183 ? 0.322 22.938 1.044 1 93.62 183 GLU B N 1
ATOM 3346 C CA . GLU B 1 183 ? 0.143 23.984 0.037 1 93.62 183 GLU B CA 1
ATOM 3347 C C . GLU B 1 183 ? -1.275 24.547 0.07 1 93.62 183 GLU B C 1
ATOM 3349 O O . GLU B 1 183 ? -1.468 25.766 0.03 1 93.62 183 GLU B O 1
ATOM 3354 N N . LEU B 1 184 ? -2.252 23.703 0.248 1 91.62 184 LEU B N 1
ATOM 3355 C CA . LEU B 1 184 ? -3.598 24.141 -0.116 1 91.62 184 LEU B CA 1
ATOM 3356 C C . LEU B 1 184 ? -4.457 24.344 1.127 1 91.62 184 LEU B C 1
ATOM 3358 O O . LEU B 1 184 ? -5.473 25.031 1.074 1 91.62 184 LEU B O 1
ATOM 3362 N N . TYR B 1 185 ? -4.043 23.766 2.229 1 90.12 185 TYR B N 1
ATOM 3363 C CA . TYR B 1 185 ? -4.855 23.812 3.439 1 90.12 185 TYR B CA 1
ATOM 3364 C C . TYR B 1 185 ? -5.125 25.266 3.861 1 90.12 185 TYR B C 1
ATOM 3366 O O . TYR B 1 185 ? -6.25 25.609 4.227 1 90.12 185 TYR B O 1
ATOM 3374 N N . PRO B 1 186 ? -4.184 26.188 3.732 1 88 186 PRO B N 1
ATOM 3375 C CA . PRO B 1 186 ? -4.426 27.578 4.113 1 88 186 PRO B CA 1
ATOM 3376 C C . PRO B 1 186 ? -5.488 28.25 3.252 1 88 186 PRO B C 1
ATOM 3378 O O . PRO B 1 186 ? -6.133 29.203 3.693 1 88 186 PRO B O 1
ATOM 3381 N N . HIS B 1 187 ? -5.73 27.734 2.084 1 85.31 187 HIS B N 1
ATOM 3382 C CA . HIS B 1 187 ? -6.641 28.359 1.134 1 85.31 187 HIS B CA 1
ATOM 3383 C C . HIS B 1 187 ?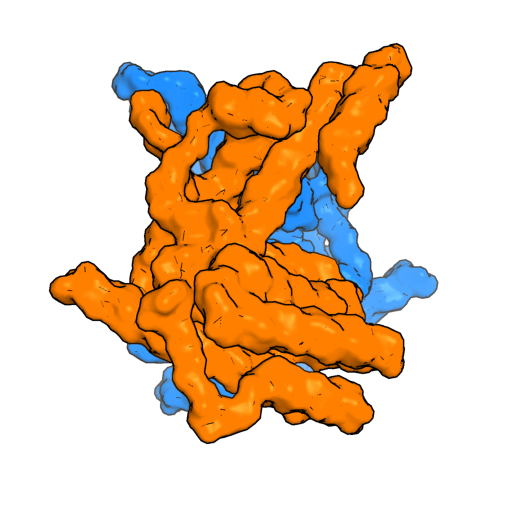 -7.949 27.578 1.023 1 85.31 187 HIS B C 1
ATOM 3385 O O . HIS B 1 187 ? -8.938 28.094 0.485 1 85.31 187 HIS B O 1
ATOM 3391 N N . ALA B 1 188 ? -7.902 26.375 1.525 1 79 188 ALA B N 1
ATOM 3392 C CA . ALA B 1 188 ? -9.031 25.484 1.278 1 79 188 ALA B CA 1
ATOM 3393 C C . ALA B 1 188 ? -9.477 24.781 2.561 1 79 188 ALA B C 1
ATOM 3395 O O . ALA B 1 188 ? -9.852 23.609 2.537 1 79 188 ALA B O 1
ATOM 3396 N N . MET B 1 189 ? -9.391 25.5 3.559 1 74.44 189 MET B N 1
ATOM 3397 C CA . MET B 1 189 ? -9.867 24.906 4.801 1 74.44 189 MET B CA 1
ATOM 3398 C C . MET B 1 189 ? -11.32 24.469 4.672 1 74.44 189 MET B C 1
ATOM 3400 O O . MET B 1 189 ? -12.133 25.172 4.086 1 74.44 189 MET B O 1
ATOM 3404 N N . PRO B 1 190 ? -11.562 23.281 5.176 1 68.81 190 PRO B N 1
ATOM 3405 C CA . PRO B 1 190 ? -12.938 22.781 5.07 1 68.81 190 PRO B CA 1
ATOM 3406 C C . PRO B 1 190 ? -13.938 23.672 5.828 1 68.81 190 PRO B C 1
ATOM 3408 O O . PRO B 1 190 ? -13.609 24.203 6.891 1 68.81 190 PRO B O 1
ATOM 3411 N N . ALA B 1 191 ? -14.977 24.078 5.062 1 68.19 191 ALA B N 1
ATOM 3412 C CA . ALA B 1 191 ? -16.141 24.656 5.73 1 68.19 191 ALA B CA 1
ATOM 3413 C C . ALA B 1 191 ? -16.984 23.578 6.387 1 68.19 191 ALA B C 1
ATOM 3415 O O . ALA B 1 191 ? -17.328 22.578 5.754 1 68.19 191 ALA B O 1
ATOM 3416 N N . TYR B 1 192 ? -16.969 23.641 7.691 1 69.19 192 TYR B N 1
ATOM 3417 C CA . TYR B 1 192 ? -17.734 22.594 8.367 1 69.19 192 TYR B CA 1
ATOM 3418 C C . TYR B 1 192 ? -19.203 22.969 8.469 1 69.19 192 TYR B C 1
ATOM 3420 O O . TYR B 1 192 ? -19.547 24.047 8.992 1 69.19 192 TYR B O 1
ATOM 3428 N N . ALA B 1 193 ? -20.078 22.266 7.621 1 70.31 193 ALA B N 1
ATOM 3429 C CA . ALA B 1 193 ? -21.516 22.516 7.738 1 70.31 193 ALA B CA 1
ATOM 3430 C C . ALA B 1 193 ? -22.062 21.953 9.047 1 70.31 193 ALA B C 1
ATOM 3432 O O . ALA B 1 193 ? -23.125 22.375 9.523 1 70.31 193 ALA B O 1
ATOM 3433 N N . GLY B 1 194 ? -21.406 21.203 9.68 1 79.88 194 GLY B N 1
ATOM 3434 C CA . GLY B 1 194 ? -21.734 20.516 10.922 1 79.88 194 GLY B CA 1
ATOM 3435 C C . GLY B 1 194 ? -20.531 20.297 11.812 1 79.88 194 GLY B C 1
ATOM 3436 O O . GLY B 1 194 ? -19.531 21.016 11.719 1 79.88 194 GLY B O 1
ATOM 3437 N N . PRO B 1 195 ? -20.797 19.516 12.797 1 86.19 195 PRO B N 1
ATOM 3438 C CA . PRO B 1 195 ? -19.656 19.219 13.664 1 86.19 195 PRO B CA 1
ATOM 3439 C C . PRO B 1 195 ? -18.438 18.719 12.883 1 86.19 195 PRO B C 1
ATOM 3441 O O . PRO B 1 195 ? -18.594 18.062 11.844 1 86.19 195 PRO B O 1
ATOM 3444 N N . HIS B 1 196 ? -17.312 19.219 13.406 1 90.12 196 HIS B N 1
ATOM 3445 C CA . HIS B 1 196 ? -16.094 18.656 12.844 1 90.12 196 HIS B CA 1
ATOM 3446 C C . HIS B 1 196 ? -16.109 17.141 12.891 1 90.12 196 HIS B C 1
ATOM 3448 O O . HIS B 1 196 ? -16.5 16.547 13.906 1 90.12 196 HIS B O 1
ATOM 3454 N N . GLN B 1 197 ? -15.664 16.531 11.828 1 92.06 197 GLN B N 1
ATOM 3455 C CA . GLN B 1 197 ? -15.789 15.078 11.719 1 92.06 197 GLN B CA 1
ATOM 3456 C C . GLN B 1 197 ? -14.961 14.367 12.789 1 92.06 197 GLN B C 1
ATOM 3458 O O . GLN B 1 197 ? -15.305 13.273 13.227 1 92.06 197 GLN B O 1
ATOM 3463 N N . HIS B 1 198 ? -13.906 14.992 13.281 1 96.56 198 HIS B N 1
ATOM 3464 C CA . HIS B 1 198 ? -13.156 14.422 14.398 1 96.56 198 HIS B CA 1
ATOM 3465 C C . HIS B 1 198 ? -14.047 14.219 15.617 1 96.56 198 HIS B C 1
ATOM 3467 O O . HIS B 1 198 ? -13.859 13.273 16.375 1 96.56 198 HIS B O 1
ATOM 3473 N N . GLU B 1 199 ? -15.055 15.102 15.758 1 96.94 199 GLU B N 1
ATOM 3474 C CA . GLU B 1 199 ? -15.992 14.953 16.859 1 96.94 199 GLU B CA 1
ATOM 3475 C C . GLU B 1 199 ? -16.891 13.734 16.672 1 96.94 199 GLU B C 1
ATOM 3477 O O . GLU B 1 199 ? -17.188 13.023 17.625 1 96.94 199 GLU B O 1
ATOM 3482 N N . VAL B 1 200 ? -17.281 13.539 15.445 1 97.31 200 VAL B N 1
ATOM 3483 C CA . VAL B 1 200 ? -18.078 12.367 15.117 1 97.31 200 VAL B CA 1
ATOM 3484 C C . VAL B 1 200 ? -17.281 11.102 15.359 1 97.31 200 VAL B C 1
ATOM 3486 O O . VAL B 1 200 ? -17.797 10.109 15.883 1 97.31 200 VAL B O 1
ATOM 3489 N N . VAL B 1 201 ? -16 11.141 15.016 1 98.62 201 VAL B N 1
ATOM 3490 C CA . VAL B 1 201 ? -15.102 10.023 15.266 1 98.62 201 VAL B CA 1
ATOM 3491 C C . VAL B 1 201 ? -15.008 9.766 16.766 1 98.62 201 VAL B C 1
ATOM 3493 O O . VAL B 1 201 ? -15.156 8.625 17.219 1 98.62 201 VAL B O 1
ATOM 3496 N N . LEU B 1 202 ? -14.805 10.867 17.547 1 98.69 202 LEU B N 1
ATOM 3497 C CA . LEU B 1 202 ? -14.688 10.742 19 1 98.69 202 LEU B CA 1
ATOM 3498 C C . LEU B 1 202 ? -15.953 10.141 19.594 1 98.69 202 LEU B C 1
ATOM 3500 O O . LEU B 1 202 ? -15.883 9.273 20.469 1 98.69 202 LEU B O 1
ATOM 3504 N N . ASN B 1 203 ? -17.125 10.57 19.109 1 98.38 203 ASN B N 1
ATOM 3505 C CA . ASN B 1 203 ? -18.391 10.023 19.594 1 98.38 203 ASN B CA 1
ATOM 3506 C C . ASN B 1 203 ? -18.516 8.531 19.266 1 98.38 203 ASN B C 1
ATOM 3508 O O . ASN B 1 203 ? -18.938 7.746 20.109 1 98.38 203 ASN B O 1
ATOM 3512 N N . ALA B 1 204 ? -18.125 8.156 18.078 1 98.69 204 ALA B N 1
ATOM 3513 C CA . ALA B 1 204 ? -18.172 6.75 17.672 1 98.69 204 ALA B CA 1
ATOM 3514 C C . ALA B 1 204 ? -17.234 5.898 18.531 1 98.69 204 ALA B C 1
ATOM 3516 O O . ALA B 1 204 ? -17.562 4.75 18.859 1 98.69 204 ALA B O 1
ATOM 3517 N N . LEU B 1 205 ? -16.078 6.453 18.891 1 98.81 205 LEU B N 1
ATOM 3518 C CA . LEU B 1 205 ? -15.133 5.758 19.766 1 98.81 205 LEU B CA 1
ATOM 3519 C C . LEU B 1 205 ? -15.734 5.555 21.156 1 98.81 205 LEU B C 1
ATOM 3521 O O . LEU B 1 205 ? -15.641 4.465 21.719 1 98.81 205 LEU B O 1
ATOM 3525 N N . ARG B 1 206 ? -16.375 6.543 21.688 1 98.38 206 ARG B N 1
ATOM 3526 C CA . ARG B 1 206 ? -16.984 6.465 23 1 98.38 206 ARG B CA 1
ATOM 3527 C C . ARG B 1 206 ? -18.078 5.406 23.031 1 98.38 206 ARG B C 1
ATOM 3529 O O . ARG B 1 206 ? -18.203 4.668 24.016 1 98.38 206 ARG B O 1
ATOM 3536 N N . GLU B 1 207 ? -18.844 5.316 21.984 1 98.38 207 GLU B N 1
ATOM 3537 C CA . GLU B 1 207 ? -19.969 4.406 21.891 1 98.38 207 GLU B CA 1
ATOM 3538 C C . GLU B 1 207 ? -19.531 3.018 21.438 1 98.38 207 GLU B C 1
ATOM 3540 O O . GLU B 1 207 ? -20.359 2.098 21.359 1 98.38 207 GLU B O 1
ATOM 3545 N N . ARG B 1 208 ? -18.344 2.924 21.094 1 98.44 208 ARG B N 1
ATOM 3546 C CA . ARG B 1 208 ? -17.781 1.672 20.594 1 98.44 208 ARG B CA 1
ATOM 3547 C C . ARG B 1 208 ? -18.562 1.166 19.375 1 98.44 208 ARG B C 1
ATOM 3549 O O . ARG B 1 208 ? -18.875 -0.023 19.297 1 98.44 208 ARG B O 1
ATOM 3556 N N . ASP B 1 209 ? -18.938 2.057 18.562 1 98.31 209 ASP B N 1
ATOM 3557 C CA . ASP B 1 209 ? -19.734 1.754 17.359 1 98.31 209 ASP B CA 1
ATOM 3558 C C . ASP B 1 209 ? -18.844 1.66 16.125 1 98.31 209 ASP B C 1
ATOM 3560 O O . ASP B 1 209 ? -18.484 2.68 15.539 1 98.31 209 ASP B O 1
ATOM 3564 N N . SER B 1 210 ? -18.578 0.414 15.695 1 98.19 210 SER B N 1
ATOM 3565 C CA . SER B 1 210 ? -17.641 0.167 14.609 1 98.19 210 SER B CA 1
ATOM 3566 C C . SER B 1 210 ? -18.156 0.735 13.289 1 98.19 210 SER B C 1
ATOM 3568 O O . SER B 1 210 ? -17.391 1.309 12.516 1 98.19 210 SER B O 1
ATOM 3570 N N . TYR B 1 211 ? -19.375 0.57 13.039 1 98.06 211 TYR B N 1
ATOM 3571 C CA . TYR B 1 211 ? -19.953 1.058 11.797 1 98.06 211 TYR B CA 1
ATOM 3572 C C . TYR B 1 211 ? -19.922 2.58 11.734 1 98.06 211 TYR B C 1
ATOM 3574 O O . TYR B 1 211 ? -19.484 3.154 10.734 1 98.06 211 TYR B O 1
ATOM 3582 N N . ALA B 1 212 ? -20.328 3.25 12.789 1 98.25 212 ALA B N 1
ATOM 3583 C CA . ALA B 1 212 ? -20.297 4.711 12.844 1 98.25 212 ALA B CA 1
ATOM 3584 C C . ALA B 1 212 ? -18.875 5.238 12.727 1 98.25 212 ALA B C 1
ATOM 3586 O O . ALA B 1 212 ? -18.641 6.289 12.125 1 98.25 212 ALA B O 1
ATOM 3587 N N . LEU B 1 213 ? -17.938 4.508 13.305 1 98.75 213 LEU B N 1
ATOM 3588 C CA . LEU B 1 213 ? -16.531 4.918 13.266 1 98.75 213 LEU B CA 1
ATOM 3589 C C . LEU B 1 213 ? -16 4.898 11.836 1 98.75 213 LEU B C 1
ATOM 3591 O O . LEU B 1 213 ? -15.398 5.867 11.383 1 98.75 213 LEU B O 1
ATOM 3595 N N . ARG B 1 214 ? -16.312 3.832 11.102 1 98.62 214 ARG B N 1
ATOM 3596 C CA . ARG B 1 214 ? -15.875 3.742 9.711 1 98.62 214 ARG B CA 1
ATOM 3597 C C . ARG B 1 214 ? -16.469 4.867 8.875 1 98.62 214 ARG B C 1
ATOM 3599 O O . ARG B 1 214 ? -15.773 5.52 8.102 1 98.62 214 ARG B O 1
ATOM 3606 N N . MET B 1 215 ? -17.719 5.086 9.102 1 98 215 MET B N 1
ATOM 3607 C CA . MET B 1 215 ? -18.406 6.125 8.344 1 98 215 MET B CA 1
ATOM 3608 C C . MET B 1 215 ? -17.844 7.504 8.68 1 98 215 MET B C 1
ATOM 3610 O O . MET B 1 215 ? -17.672 8.344 7.797 1 98 215 MET B O 1
ATOM 3614 N N . ALA B 1 216 ? -17.562 7.754 9.938 1 97.88 216 ALA B N 1
ATOM 3615 C CA . ALA B 1 216 ? -17.031 9.047 10.367 1 97.88 216 ALA B CA 1
ATOM 3616 C C . ALA B 1 216 ? -15.664 9.312 9.734 1 97.88 216 ALA B C 1
ATOM 3618 O O . ALA B 1 216 ? -15.383 10.43 9.297 1 97.88 216 ALA B O 1
ATOM 3619 N N . ILE B 1 217 ? -14.812 8.312 9.672 1 98.38 217 ILE B N 1
ATOM 3620 C CA . ILE B 1 217 ? -13.5 8.461 9.047 1 98.38 217 ILE B CA 1
ATOM 3621 C C . ILE B 1 217 ? -13.672 8.766 7.559 1 98.38 217 ILE B C 1
ATOM 3623 O O . ILE B 1 217 ? -13 9.648 7.02 1 98.38 217 ILE B O 1
ATOM 3627 N N . ARG B 1 218 ? -14.547 8.062 6.887 1 97.56 218 ARG B N 1
ATOM 3628 C CA . ARG B 1 218 ? -14.805 8.305 5.469 1 97.56 218 ARG B CA 1
ATOM 3629 C C . ARG B 1 218 ? -15.273 9.742 5.242 1 97.56 218 ARG B C 1
ATOM 3631 O O . ARG B 1 218 ? -14.766 10.43 4.359 1 97.56 218 ARG B O 1
ATOM 3638 N N . MET B 1 219 ? -16.234 10.133 6.047 1 95.06 219 MET B N 1
ATOM 3639 C CA . MET B 1 219 ? -16.797 11.469 5.887 1 95.06 219 MET B CA 1
ATOM 3640 C C . MET B 1 219 ? -15.742 12.539 6.176 1 95.06 219 MET B C 1
ATOM 3642 O O . MET B 1 219 ? -15.727 13.586 5.535 1 95.06 219 MET B O 1
ATOM 3646 N N . ASP B 1 220 ? -14.859 12.297 7.141 1 95.12 220 ASP B N 1
ATOM 3647 C CA . ASP B 1 220 ? -13.758 13.203 7.434 1 95.12 220 ASP B CA 1
ATOM 3648 C C . ASP B 1 220 ? -12.867 13.398 6.211 1 95.12 220 ASP B C 1
ATOM 3650 O O . ASP B 1 220 ? -12.516 14.531 5.867 1 95.12 220 ASP B O 1
ATOM 3654 N N . LEU B 1 221 ? -12.539 12.305 5.535 1 94.88 221 LEU B N 1
ATOM 3655 C CA . LEU B 1 221 ? -11.688 12.344 4.352 1 94.88 221 LEU B CA 1
ATOM 3656 C C . LEU B 1 221 ? -12.398 13.031 3.191 1 94.88 221 LEU B C 1
ATOM 3658 O O . LEU B 1 221 ? -11.781 13.805 2.451 1 94.88 221 LEU B O 1
ATOM 3662 N N . ILE B 1 222 ? -13.688 12.781 3.086 1 92.5 222 ILE B N 1
ATOM 3663 C CA . ILE B 1 222 ? -14.461 13.367 1.997 1 92.5 222 ILE B CA 1
ATOM 3664 C C . ILE B 1 222 ? -14.555 14.875 2.189 1 92.5 222 ILE B C 1
ATOM 3666 O O . ILE B 1 222 ? -14.266 15.648 1.269 1 92.5 222 ILE B O 1
ATOM 3670 N N . GLU B 1 223 ? -14.852 15.297 3.361 1 88.19 223 GLU B N 1
ATOM 3671 C CA . GLU B 1 223 ? -15 16.719 3.652 1 88.19 223 GLU B CA 1
ATOM 3672 C C . GLU B 1 223 ? -13.656 17.438 3.568 1 88.19 223 GLU B C 1
ATOM 3674 O O . GLU B 1 223 ? -13.57 18.516 2.98 1 88.19 223 GLU B O 1
ATOM 3679 N N . GLY B 1 224 ? -12.695 16.828 4.148 1 86.5 224 GLY B N 1
ATOM 3680 C CA . GLY B 1 224 ? -11.383 17.438 4.141 1 86.5 224 GLY B CA 1
ATOM 3681 C C . GLY B 1 224 ? -10.789 17.562 2.748 1 86.5 224 GLY B C 1
ATOM 3682 O O . GLY B 1 224 ? -10.008 18.484 2.479 1 86.5 224 GLY B O 1
ATOM 3683 N N . GLY B 1 225 ? -11.156 16.641 1.836 1 86.06 225 GLY B N 1
ATOM 3684 C CA . GLY B 1 225 ? -10.547 16.609 0.514 1 86.06 225 GLY B CA 1
ATOM 3685 C C . GLY B 1 225 ? -11.336 17.375 -0.524 1 86.06 225 GLY B C 1
ATOM 3686 O O . GLY B 1 225 ? -10.828 17.672 -1.606 1 86.06 225 GLY B O 1
ATOM 3687 N N . ALA B 1 226 ? -12.531 17.734 -0.172 1 83.38 226 ALA B N 1
ATOM 3688 C CA . ALA B 1 226 ? -13.414 18.328 -1.172 1 83.38 226 ALA B CA 1
ATOM 3689 C C . ALA B 1 226 ? -12.867 19.672 -1.662 1 83.38 226 ALA B C 1
ATOM 3691 O O . ALA B 1 226 ? -12.766 19.906 -2.869 1 83.38 226 ALA B O 1
ATOM 3692 N N . ALA B 1 227 ? -12.492 20.516 -0.739 1 81.88 227 ALA B N 1
ATOM 3693 C CA . ALA B 1 227 ? -11.984 21.828 -1.115 1 81.88 227 ALA B CA 1
ATOM 3694 C C . ALA B 1 227 ? -10.633 21.719 -1.814 1 81.88 227 ALA B C 1
ATOM 3696 O O . ALA B 1 227 ? -10.336 22.469 -2.744 1 81.88 227 ALA B O 1
ATOM 3697 N N . LEU B 1 228 ? -9.836 20.734 -1.429 1 85.88 228 LEU B N 1
ATOM 3698 C CA . LEU B 1 228 ? -8.523 20.547 -2.021 1 85.88 228 LEU B CA 1
ATOM 3699 C C . LEU B 1 228 ? -8.641 20.125 -3.484 1 85.88 228 LEU B C 1
ATOM 3701 O O . LEU B 1 228 ? -7.914 20.641 -4.34 1 85.88 228 LEU B O 1
ATOM 3705 N N . ILE B 1 229 ? -9.578 19.266 -3.73 1 85.88 229 ILE B N 1
ATOM 3706 C CA . ILE B 1 229 ? -9.789 18.766 -5.086 1 85.88 229 ILE B CA 1
ATOM 3707 C C . ILE B 1 229 ? -10.25 19.906 -5.988 1 85.88 229 ILE B C 1
ATOM 3709 O O . ILE B 1 229 ? -9.797 20.031 -7.133 1 85.88 229 ILE B O 1
ATOM 3713 N N . ARG B 1 230 ? -11.039 20.766 -5.473 1 84.88 230 ARG B N 1
ATOM 3714 C CA . ARG B 1 230 ? -11.516 21.922 -6.23 1 84.88 230 ARG B CA 1
ATOM 3715 C C . ARG B 1 230 ? -10.367 22.859 -6.594 1 84.88 230 ARG B C 1
ATOM 3717 O O . ARG B 1 230 ? -10.297 23.359 -7.719 1 84.88 230 ARG B O 1
ATOM 3724 N N . HIS B 1 231 ? -9.492 23.031 -5.699 1 85.31 231 HIS B N 1
ATOM 3725 C CA . HIS B 1 231 ? -8.352 23.922 -5.934 1 85.31 231 HIS B CA 1
ATOM 3726 C C . HIS B 1 231 ? -7.379 23.297 -6.941 1 85.31 231 HIS B C 1
ATOM 3728 O O . HIS B 1 231 ? -6.809 24.016 -7.77 1 85.31 231 HIS B O 1
ATOM 3734 N N . LEU B 1 232 ? -7.219 22.016 -6.891 1 86 232 LEU B N 1
ATOM 3735 C CA . LEU B 1 232 ? -6.305 21.328 -7.797 1 86 232 LEU B CA 1
ATOM 3736 C C . LEU B 1 232 ? -6.836 21.344 -9.227 1 86 232 LEU B C 1
ATOM 3738 O O . LEU B 1 232 ? -6.066 21.469 -10.18 1 86 232 LEU B O 1
ATOM 3742 N N . LYS B 1 233 ? -8.102 21.219 -9.336 1 82.94 233 LYS B N 1
ATOM 3743 C CA . LYS B 1 233 ? -8.703 21.188 -10.664 1 82.94 233 LYS B CA 1
ATOM 3744 C C . LYS B 1 233 ? -8.773 22.594 -11.273 1 82.94 233 LYS B C 1
ATOM 3746 O O . LYS B 1 233 ? -8.711 22.75 -12.492 1 82.94 233 LYS B O 1
ATOM 3751 N N . SER B 1 234 ? -8.883 23.578 -10.5 1 76.31 234 SER B N 1
ATOM 3752 C CA . SER B 1 234 ? -8.906 24.953 -10.984 1 76.31 234 SER B CA 1
ATOM 3753 C C . SER B 1 234 ? -7.52 25.422 -11.43 1 76.31 234 SER B C 1
ATOM 3755 O O . SER B 1 234 ? -7.395 26.266 -12.32 1 76.31 234 SER B O 1
ATOM 3757 N N . ALA B 1 235 ? -6.527 24.906 -10.875 1 65.12 235 ALA B N 1
ATOM 3758 C CA . ALA B 1 235 ? -5.168 25.297 -11.234 1 65.12 235 ALA B CA 1
ATOM 3759 C C . ALA B 1 235 ? -4.75 24.672 -12.555 1 65.12 235 ALA B C 1
ATOM 3761 O O . ALA B 1 235 ? -3.863 25.188 -13.242 1 65.12 235 ALA B O 1
ATOM 3762 N N . THR B 1 236 ? -5.215 23.5 -13.008 1 53.97 236 THR B N 1
ATOM 3763 C CA . THR B 1 236 ? -4.859 22.859 -14.273 1 53.97 236 THR B CA 1
ATOM 3764 C C . THR B 1 236 ? -5.656 23.484 -15.422 1 53.97 236 THR B C 1
ATOM 3766 O O . THR B 1 236 ? -5.312 23.281 -16.594 1 53.97 236 THR B O 1
ATOM 3769 N N . GLY B 1 237 ? -6.77 24.234 -15.289 1 44.53 237 GLY B N 1
ATOM 3770 C CA . GLY B 1 237 ? -7.406 25 -16.344 1 44.53 237 GLY B CA 1
ATOM 3771 C C . GLY B 1 237 ? -6.875 26.422 -16.438 1 44.53 237 GLY B C 1
ATOM 3772 O O . GLY B 1 237 ? -6.301 26.938 -15.484 1 44.53 237 GLY B O 1
#

Solvent-accessible surface area (backbone atoms only — not comparable to full-atom values): 24560 Å² total; per-residue (Å²): 130,60,65,59,55,55,48,50,50,56,55,62,58,56,74,74,77,69,54,70,67,58,52,46,50,50,47,14,48,52,45,32,51,52,52,45,50,35,23,39,32,24,72,40,45,51,59,39,71,55,52,53,68,59,53,11,60,76,67,71,51,60,52,64,29,38,50,54,20,49,52,54,36,28,75,69,59,35,30,41,75,42,88,98,73,48,36,24,30,41,66,71,48,57,69,54,47,52,52,52,48,56,52,46,57,53,49,52,23,51,29,43,44,50,10,52,86,66,63,44,72,67,54,52,53,52,44,49,52,34,49,50,50,23,53,54,20,54,73,68,65,36,54,66,58,22,43,37,27,51,42,48,45,53,49,64,42,36,68,48,26,77,46,64,70,60,50,54,51,50,50,52,52,34,27,46,46,12,16,58,46,47,64,38,42,86,80,27,61,62,78,68,94,55,78,56,39,70,55,48,31,51,51,18,58,76,67,67,33,57,69,54,30,28,50,23,45,38,51,36,53,50,50,55,41,49,44,46,52,53,54,43,54,56,66,77,102,130,60,62,62,56,55,49,51,50,55,56,62,57,57,72,70,78,70,55,71,66,57,52,45,50,51,48,14,48,51,46,32,52,51,52,46,48,36,22,40,33,25,73,41,44,50,61,38,72,55,55,53,67,59,52,11,62,75,68,71,51,59,52,64,30,40,51,51,20,48,50,52,37,29,75,70,59,36,32,42,74,41,88,98,72,48,38,23,31,41,66,72,50,59,67,54,46,53,51,53,48,57,51,46,58,52,49,51,23,50,29,43,45,49,10,52,87,67,64,43,72,66,53,51,53,52,44,50,52,34,48,52,51,21,54,53,20,54,75,69,65,36,55,67,56,21,43,37,29,51,41,48,45,52,49,65,43,36,67,48,27,76,45,66,71,58,50,54,53,51,50,53,53,35,28,46,46,12,16,57,46,48,63,38,41,87,79,26,60,59,79,68,93,54,79,55,38,68,55,47,31,50,51,18,59,76,67,67,34,55,67,54,30,27,50,24,47,37,50,36,53,50,50,56,41,49,43,46,51,53,54,43,55,56,67,78,102

Sequence (474 aa):
MNVIKALDALQQEKSDGSPAAEVGEVLSNAVYTTLKSQLMQAQLLPLQRLKVREVAKVLGTSETPVREALIQLSREGAIEIKPRYYIRVRRLSAAEYEEIRAIRLELEPMAAERALPHITPDVIDQLEEIHRRLIASEQSANWPEALQTNFDFHFKLYRLSGMQHLLDMLEALWMRTGPILSELYPHAMPAYAGPHQHEVVLNALRERDSYALRMAIRMDLIEGGAALIRHLKSATGMNVIKALDALQQEKSDGSPAAEVGEVLSNAVYTTLKSQLMQAQLLPLQRLKVREVAKVLGTSETPVREALIQLSREGAIEIKPRYYIRVRRLSAAEYEEIRAIRLELEPMAAERALPHITPDVIDQLEEIHRRLIASEQSANWPEALQTNFDFHFKLYRLSGMQHLLDMLEALWMRTGPILSELYPHAMPAYAGPHQHEVVLNALRERDSYALRMAIRMDLIEGGAALIRHLKSATG

Radius of gyration: 23.94 Å; Cα contacts (8 Å, |Δi|>4): 579; chains: 2; bounding box: 58×64×56 Å